Protein AF-0000000066296948 (afdb_homodimer)

Organism: Halobacterium salinarum (strain ATCC 700922 / JCM 11081 / NRC-1) (NCBI:txid64091)

Sequence (464 aa):
MLSVRNLVHRYGDTVAVDGVSLDVADGECVVVTGANGSGKTTLVRHCNGLLEPDDGEVLVNGTPVGEDLVAARASVGMVFQNPRDGFVGATVGADVAFGPENLGRPREEIDARVADALDAVELGGRRDERVADLSGGEQERVAIAAALAMRPDHLVLDEPFTGLDWPARQSVLDRLRALHAAGTSLIVVTHDLRDVWTLADRVVAMRDGEIALRGDPADVRGALPDAGVRPPMLSVRNLVHRYGDTVAVDGVSLDVADGECVVVTGANGSGKTTLVRHCNGLLEPDDGEVLVNGTPVGEDLVAARASVGMVFQNPRDGFVGATVGADVAFGPENLGRPREEIDARVADALDAVELGGRRDERVADLSGGEQERVAIAAALAMRPDHLVLDEPFTGLDWPARQSVLDRLRALHAAGTSLIVVTHDLRDVWTLADRVVAMRDGEIALRGDPADVRGALPDAGVRPP

InterPro domains:
  IPR003439 ABC transporter-like, ATP-binding domain [PF00005] (18-161)
  IPR003439 ABC transporter-like, ATP-binding domain [PS50893] (2-231)
  IPR003593 AAA+ ATPase domain [SM00382] (26-210)
  IPR015856 ABC transporter, CbiO/EcfA subunit [cd03225] (3-210)
  IPR027417 P-loop containing nucleoside triphosphate hydrolase [G3DSA:3.40.50.300] (1-226)
  IPR027417 P-loop containing nucleoside triphosphate hydrolase [SSF52540] (2-222)
  IPR050095 Energy-coupling factor transporter ATP-binding [PTHR43553] (4-220)

Foldseek 3Di:
DKWWAQFWADDVPATQAGGEIDDFDFLAEEEEAADPSLNLVVVVCQQLDVDDTPDTFMDDPRHTCVVPNLVSPLQEFEQEQQLVVQADDQWLQCRLLVSVVVVVDDPVLSVVLLQVLCVLLPNHPRRGHTLVPDDLLVSLSSSSSSRCSSVHSEYEYANSCPPHDDVSNVSNLVSLQSCSVVRRHYYYYDLACVSCLVVHQKYFYGGSNYTPDIDGSVVCQVVQVVRVGHRD/DKWWAQFWADDVPATQAGGEIDDFDFLAEEEEAADPSLNLVVVVCQQLDVDDTPDTFMDDPRHTCVVPNLVSPLQEFEQEQQLVVQADDQWLQCRLLVSVVVVVDDPVLSVVLLQVLCVLLPNHPRRGHTLVPDDLLVSLSSSSSSRCSSVHSEYEYENSCPPHDDVSNVSNLVSLQSCSVVRRHYYYYDLACVSCLVVHQKYFYGGSNYTPDIDGSVVCQVVQVVRVGHRD

pLDDT: mean 96.05, std 2.27, range [86.75, 98.69]

Radius of gyration: 24.09 Å; Cα contacts (8 Å, |Δi|>4): 1030; chains: 2; bounding box: 49×67×52 Å

Structure (mmCIF, N/CA/C/O backbone):
data_AF-0000000066296948-model_v1
#
loop_
_entity.id
_entity.type
_entity.pdbx_description
1 polymer 'Putative ABC transporter ATP-binding protein VNG_2317G'
#
loop_
_atom_site.group_PDB
_atom_site.id
_atom_site.type_symbol
_atom_site.label_atom_id
_atom_site.label_alt_id
_atom_site.label_comp_id
_atom_site.label_asym_id
_atom_site.label_entity_id
_atom_site.label_seq_id
_atom_site.pdbx_PDB_ins_code
_atom_site.Cartn_x
_atom_site.Cartn_y
_atom_site.Cartn_z
_atom_site.occupancy
_atom_site.B_iso_or_equiv
_atom_site.auth_seq_id
_atom_site.auth_comp_id
_atom_site.auth_asym_id
_atom_site.auth_atom_id
_atom_site.pdbx_PDB_model_num
ATOM 1 N N . MET A 1 1 ? -5.16 25.156 17.781 1 94.38 1 MET A N 1
ATOM 2 C CA . MET A 1 1 ? -6.055 24.031 18.016 1 94.38 1 MET A CA 1
ATOM 3 C C . MET A 1 1 ? -6.938 23.781 16.797 1 94.38 1 MET A C 1
ATOM 5 O O . MET A 1 1 ? -7.344 24.719 16.109 1 94.38 1 MET A O 1
ATOM 9 N N . LEU A 1 2 ? -7.082 22.547 16.453 1 97.12 2 LEU A N 1
ATOM 10 C CA . LEU A 1 2 ? -8.016 22.109 15.422 1 97.12 2 LEU A CA 1
ATOM 11 C C . LEU A 1 2 ? -9.25 21.469 16.031 1 97.12 2 LEU A C 1
ATOM 13 O O . LEU A 1 2 ? -9.141 20.594 16.906 1 97.12 2 LEU A O 1
ATOM 17 N N . SER A 1 3 ? -10.445 22.016 15.625 1 98.25 3 SER A N 1
ATOM 18 C CA . SER A 1 3 ? -11.688 21.516 16.203 1 98.25 3 SER A CA 1
ATOM 19 C C . SER A 1 3 ? -12.672 21.094 15.125 1 98.25 3 SER A C 1
ATOM 21 O O . SER A 1 3 ? -13.047 21.906 14.273 1 98.25 3 SER A O 1
ATOM 23 N N . VAL A 1 4 ? -13.008 19.859 15.133 1 98.38 4 VAL A N 1
ATOM 24 C CA . VAL A 1 4 ? -14.094 19.328 14.312 1 98.38 4 VAL A CA 1
ATOM 25 C C . VAL A 1 4 ? -15.359 19.172 15.156 1 98.38 4 VAL A C 1
ATOM 27 O O . VAL A 1 4 ? -15.336 18.516 16.203 1 98.38 4 VAL A O 1
ATOM 30 N N . ARG A 1 5 ? -16.391 19.812 14.68 1 98.44 5 ARG A N 1
ATOM 31 C CA . ARG A 1 5 ? -17.609 19.828 15.484 1 98.44 5 ARG A CA 1
ATOM 32 C C . ARG A 1 5 ? -18.781 19.25 14.703 1 98.44 5 ARG A C 1
ATOM 34 O O . ARG A 1 5 ? -19.281 19.875 13.758 1 98.44 5 ARG A O 1
ATOM 41 N N . ASN A 1 6 ? -19.281 18.062 15.18 1 98.44 6 ASN A N 1
ATOM 42 C CA . ASN A 1 6 ? -20.453 17.375 14.633 1 98.44 6 ASN A CA 1
ATOM 43 C C . ASN A 1 6 ? -20.438 17.375 13.109 1 98.44 6 ASN A C 1
ATOM 45 O O . ASN A 1 6 ? -21.422 17.75 12.477 1 98.44 6 ASN A O 1
ATOM 49 N N . LEU A 1 7 ? -19.391 16.984 12.555 1 98.56 7 LEU A N 1
ATOM 50 C CA . LEU A 1 7 ? -19.156 17.047 11.117 1 98.56 7 LEU A CA 1
ATOM 51 C C . LEU A 1 7 ? -19.922 15.938 10.391 1 98.56 7 LEU A C 1
ATOM 53 O O . LEU A 1 7 ? -19.859 14.773 10.797 1 98.56 7 LEU A O 1
ATOM 57 N N . VAL A 1 8 ? -20.656 16.312 9.398 1 98.69 8 VAL A N 1
ATOM 58 C CA . VAL A 1 8 ? -21.344 15.367 8.531 1 98.69 8 VAL A CA 1
ATOM 59 C C . VAL A 1 8 ? -20.969 15.633 7.07 1 98.69 8 VAL A C 1
ATOM 61 O O . VAL A 1 8 ? -20.922 16.781 6.641 1 98.69 8 VAL A O 1
ATOM 64 N N . HIS A 1 9 ? -20.594 14.664 6.375 1 98.62 9 HIS A N 1
ATOM 65 C CA . HIS A 1 9 ? -20.344 14.758 4.941 1 98.62 9 HIS A CA 1
ATOM 66 C C . HIS A 1 9 ? -20.938 13.57 4.199 1 98.62 9 HIS A C 1
ATOM 68 O O . HIS A 1 9 ? -20.781 12.422 4.617 1 98.62 9 HIS A O 1
ATOM 74 N N . ARG A 1 10 ? -21.594 13.812 3.117 1 97.19 10 ARG A N 1
ATOM 75 C CA . ARG A 1 10 ? -22.234 12.797 2.291 1 97.19 10 ARG A CA 1
ATOM 76 C C . ARG A 1 10 ? -21.703 12.836 0.862 1 97.19 10 ARG A C 1
ATOM 78 O O . ARG A 1 10 ? -21.438 13.906 0.32 1 97.19 10 ARG A O 1
ATOM 85 N N . TYR A 1 11 ? -21.406 11.742 0.236 1 96.06 11 TYR A N 1
ATOM 86 C CA . TYR A 1 11 ? -21.25 11.562 -1.202 1 96.06 11 TYR A CA 1
ATOM 87 C C . TYR A 1 11 ? -22.5 10.938 -1.819 1 96.06 11 TYR A C 1
ATOM 89 O O . TYR A 1 11 ? -22.719 9.734 -1.697 1 96.06 11 TYR A O 1
ATOM 97 N N . GLY A 1 12 ? -23.297 11.734 -2.512 1 94.56 12 GLY A N 1
ATOM 98 C CA . GLY A 1 12 ? -24.594 11.234 -2.914 1 94.56 12 GLY A CA 1
ATOM 99 C C . GLY A 1 12 ? -25.438 10.766 -1.747 1 94.56 12 GLY A C 1
ATOM 100 O O . GLY A 1 12 ? -25.656 11.508 -0.791 1 94.56 12 GLY A O 1
ATOM 101 N N . ASP A 1 13 ? -25.766 9.453 -1.827 1 92.69 13 ASP A N 1
ATOM 102 C CA . ASP A 1 13 ? -26.641 8.906 -0.794 1 92.69 13 ASP A CA 1
ATOM 103 C C . ASP A 1 13 ? -25.828 8.273 0.332 1 92.69 13 ASP A C 1
ATOM 105 O O . ASP A 1 13 ? -26.391 7.855 1.351 1 92.69 13 ASP A O 1
ATOM 109 N N . THR A 1 14 ? -24.547 8.281 0.265 1 94.44 14 THR A N 1
ATOM 110 C CA . THR A 1 14 ? -23.688 7.617 1.243 1 94.44 14 THR A CA 1
ATOM 111 C C . THR A 1 14 ? -23.125 8.625 2.242 1 94.44 14 THR A C 1
ATOM 113 O O . THR A 1 14 ? -22.531 9.633 1.85 1 94.44 14 THR A O 1
ATOM 116 N N . VAL A 1 15 ? -23.297 8.359 3.516 1 97 15 VAL A N 1
ATOM 117 C CA . VAL A 1 15 ? -22.734 9.211 4.562 1 97 15 VAL A CA 1
ATOM 118 C C . VAL A 1 15 ? -21.312 8.766 4.863 1 97 15 VAL A C 1
ATOM 120 O O . VAL A 1 15 ? -21.094 7.699 5.449 1 97 15 VAL A O 1
ATOM 123 N N . ALA A 1 16 ? -20.375 9.547 4.523 1 97.69 16 ALA A N 1
ATOM 124 C CA . ALA A 1 16 ? -18.969 9.203 4.688 1 97.69 16 ALA A CA 1
ATOM 125 C C . ALA A 1 16 ? -18.469 9.594 6.078 1 97.69 16 ALA A C 1
ATOM 127 O O . ALA A 1 16 ? -17.625 8.906 6.656 1 97.69 16 ALA A O 1
ATOM 128 N N . VAL A 1 17 ? -18.922 10.703 6.578 1 98.62 17 VAL A N 1
ATOM 129 C CA . VAL A 1 17 ? -18.672 11.164 7.941 1 98.62 17 VAL A CA 1
ATOM 130 C C . VAL A 1 17 ? -20 11.531 8.617 1 98.62 17 VAL A C 1
ATOM 132 O O . VAL A 1 17 ? -20.781 12.312 8.07 1 98.62 17 VAL A O 1
ATOM 135 N N . ASP A 1 18 ? -20.203 10.953 9.758 1 98.56 18 ASP A N 1
ATOM 136 C CA . ASP A 1 18 ? -21.547 11.031 10.352 1 98.56 18 ASP A CA 1
ATOM 137 C C . ASP A 1 18 ? -21.484 11.57 11.773 1 98.56 18 ASP A C 1
ATOM 139 O O . ASP A 1 18 ? -21.562 10.812 12.742 1 98.56 18 ASP A O 1
ATOM 143 N N . GLY A 1 19 ? -21.438 12.875 11.914 1 98.31 19 GLY A N 1
ATOM 144 C CA . GLY A 1 19 ? -21.516 13.531 13.211 1 98.31 19 GLY A CA 1
ATOM 145 C C . GLY A 1 19 ? -20.25 13.406 14.023 1 98.31 19 GLY A C 1
ATOM 146 O O . GLY A 1 19 ? -20.297 13.117 15.219 1 98.31 19 GLY A O 1
ATOM 147 N N . VAL A 1 20 ? -19.125 13.586 13.43 1 98.56 20 VAL A N 1
ATOM 148 C CA . VAL A 1 20 ? -17.844 13.375 14.086 1 98.56 20 VAL A CA 1
ATOM 149 C C . VAL A 1 20 ? -17.391 14.664 14.766 1 98.56 20 VAL A C 1
ATOM 151 O O . VAL A 1 20 ? -17.469 15.742 14.18 1 98.56 20 VAL A O 1
ATOM 154 N N . SER A 1 21 ? -17 14.594 16.016 1 98.69 21 SER A N 1
ATOM 155 C CA . SER A 1 21 ? -16.359 15.672 16.75 1 98.69 21 SER A CA 1
ATOM 156 C C . SER A 1 21 ? -14.977 15.258 17.234 1 98.69 21 SER A C 1
ATOM 158 O O . SER A 1 21 ? -14.812 14.164 17.797 1 98.69 21 SER A O 1
ATOM 160 N N . LEU A 1 22 ? -14.031 16.047 16.984 1 98.12 22 LEU A N 1
ATOM 161 C CA . LEU A 1 22 ? -12.648 15.734 17.344 1 98.12 22 LEU A CA 1
ATOM 162 C C . LEU A 1 22 ? -11.828 17 17.5 1 98.12 22 LEU A C 1
ATOM 164 O O . LEU A 1 22 ? -11.867 17.891 16.656 1 98.12 22 LEU A O 1
ATOM 168 N N . ASP A 1 23 ? -11.109 17.109 18.578 1 97.75 23 ASP A N 1
ATOM 169 C CA . ASP A 1 23 ? -10.18 18.203 18.797 1 97.75 23 ASP A CA 1
ATOM 170 C C . ASP A 1 23 ? -8.734 17.719 18.766 1 97.75 23 ASP A C 1
ATOM 172 O O . ASP A 1 23 ? -8.43 16.609 19.203 1 97.75 23 ASP A O 1
ATOM 176 N N . VAL A 1 24 ? -7.926 18.516 18.219 1 97.69 24 VAL A N 1
ATOM 177 C CA . VAL A 1 24 ? -6.488 18.266 18.219 1 97.69 24 VAL A CA 1
ATOM 178 C C . VAL A 1 24 ?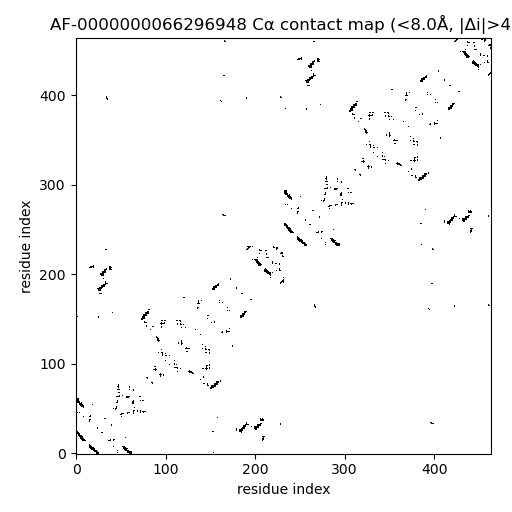 -5.762 19.453 18.844 1 97.69 24 VAL A C 1
ATOM 180 O O . VAL A 1 24 ? -5.816 20.562 18.297 1 97.69 24 VAL A O 1
ATOM 183 N N . ALA A 1 25 ? -5.074 19.234 19.922 1 97.06 25 ALA A N 1
ATOM 184 C CA . ALA A 1 25 ? -4.355 20.297 20.609 1 97.06 25 ALA A CA 1
ATOM 185 C C . ALA A 1 25 ? -3.053 20.641 19.891 1 97.06 25 ALA A C 1
ATOM 187 O O . ALA A 1 25 ? -2.535 19.828 19.109 1 97.06 25 ALA A O 1
ATOM 188 N N . ASP A 1 26 ? -2.584 21.875 20.156 1 96.25 26 ASP A N 1
ATOM 189 C CA . ASP A 1 26 ? -1.273 22.234 19.641 1 96.25 26 ASP A CA 1
ATOM 190 C C . ASP A 1 26 ? -0.191 21.297 20.156 1 96.25 26 ASP A C 1
ATOM 192 O O . ASP A 1 26 ? -0.15 20.969 21.344 1 96.25 26 ASP A O 1
ATOM 196 N N . GLY A 1 27 ? 0.563 20.781 19.188 1 96.75 27 GLY A N 1
ATOM 197 C CA . GLY A 1 27 ? 1.68 19.922 19.562 1 96.75 27 GLY A CA 1
ATOM 198 C C . GLY A 1 27 ? 1.282 18.469 19.75 1 96.75 27 GLY A C 1
ATOM 199 O O . GLY A 1 27 ? 2.137 17.609 19.969 1 96.75 27 GLY A O 1
ATOM 200 N N . GLU A 1 28 ? 0.047 18.188 19.656 1 97.94 28 GLU A N 1
ATOM 201 C CA . GLU A 1 28 ? -0.437 16.812 19.844 1 97.94 28 GLU A CA 1
ATOM 202 C C . GLU A 1 28 ? -0.276 15.992 18.562 1 97.94 28 GLU A C 1
ATOM 204 O O . GLU A 1 28 ? -0.443 16.516 17.453 1 97.94 28 GLU A O 1
ATOM 209 N N . CYS A 1 29 ? 0.045 14.75 18.734 1 98.38 29 CYS A N 1
ATOM 210 C CA . CYS A 1 29 ? 0.023 13.789 17.625 1 98.38 29 CYS A CA 1
ATOM 211 C C . CYS A 1 29 ? -1.178 12.859 17.734 1 98.38 29 CYS A C 1
ATOM 213 O O . CYS A 1 29 ? -1.219 11.992 18.609 1 98.38 29 CYS A O 1
ATOM 215 N N . VAL A 1 30 ? -2.096 13.039 16.875 1 98.62 30 VAL A N 1
ATOM 216 C CA . VAL A 1 30 ? -3.285 12.195 16.828 1 98.62 30 VAL A CA 1
ATOM 217 C C . VAL A 1 30 ? -3.203 11.258 15.617 1 98.62 30 VAL A C 1
ATOM 219 O O . VAL A 1 30 ? -2.992 11.703 14.484 1 98.62 30 VAL A O 1
ATOM 222 N N . VAL A 1 31 ? -3.346 9.984 15.859 1 98.5 31 VAL A N 1
ATOM 223 C CA . VAL A 1 31 ? -3.422 9 14.781 1 98.5 31 VAL A CA 1
ATOM 224 C C . VAL A 1 31 ? -4.879 8.633 14.516 1 98.5 31 VAL A C 1
ATOM 226 O O . VAL A 1 31 ? -5.598 8.219 15.43 1 98.5 31 VAL A O 1
ATOM 229 N N . VAL A 1 32 ? -5.293 8.883 13.336 1 98.38 32 VAL A N 1
ATOM 230 C CA . VAL A 1 32 ? -6.629 8.5 12.891 1 98.38 32 VAL A CA 1
ATOM 231 C C . VAL A 1 32 ? -6.555 7.199 12.086 1 98.38 32 VAL A C 1
ATOM 233 O O . VAL A 1 32 ? -5.938 7.16 11.023 1 98.38 32 VAL A O 1
ATOM 236 N N . THR A 1 33 ? -7.191 6.152 12.617 1 98 33 THR A N 1
ATOM 237 C CA . THR A 1 33 ? -7.086 4.828 12.016 1 98 33 THR A CA 1
ATOM 238 C C . THR A 1 33 ? -8.469 4.258 11.711 1 98 33 THR A C 1
ATOM 240 O O . THR A 1 33 ? -9.484 4.871 12.047 1 98 33 THR A O 1
ATOM 243 N N . GLY A 1 34 ? -8.508 3.154 10.961 1 96.88 34 GLY A N 1
ATOM 244 C CA . GLY A 1 34 ? -9.727 2.502 10.508 1 96.88 34 GLY A CA 1
ATOM 245 C C . GLY A 1 34 ? -9.57 1.818 9.164 1 96.88 34 GLY A C 1
ATOM 246 O O . GLY A 1 34 ? -8.594 2.045 8.453 1 96.88 34 GLY A O 1
ATOM 247 N N . ALA A 1 35 ? -10.523 1.064 8.875 1 94.69 35 ALA A N 1
ATOM 248 C CA . ALA A 1 35 ? -10.523 0.345 7.602 1 94.69 35 ALA A CA 1
ATOM 249 C C . ALA A 1 35 ? -10.688 1.306 6.426 1 94.69 35 ALA A C 1
ATOM 251 O O . ALA A 1 35 ? -11.031 2.473 6.613 1 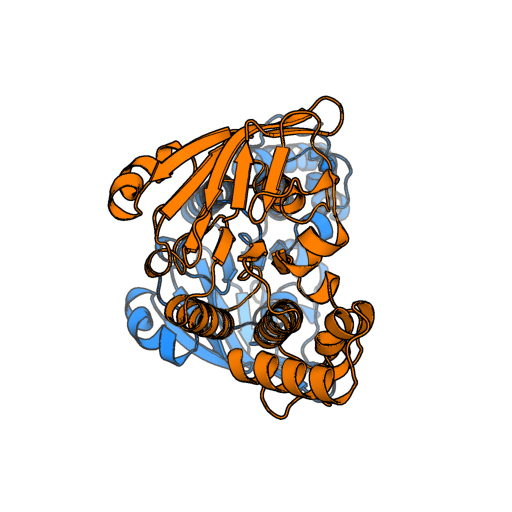94.69 35 ALA A O 1
ATOM 252 N N . ASN A 1 36 ? -10.367 0.788 5.246 1 92.25 36 ASN A N 1
ATOM 253 C CA . ASN A 1 36 ? -10.641 1.583 4.051 1 92.25 36 ASN A CA 1
ATOM 254 C C . ASN A 1 36 ? -12.125 1.916 3.93 1 92.25 36 ASN A C 1
ATOM 256 O O . ASN A 1 36 ? -12.984 1.066 4.188 1 92.25 36 ASN A O 1
ATOM 260 N N . GLY A 1 37 ? -12.43 3.117 3.639 1 91.81 37 GLY A N 1
ATOM 261 C CA . GLY A 1 37 ? -13.812 3.539 3.486 1 91.81 37 GLY A CA 1
ATOM 262 C C . GLY A 1 37 ? -14.445 3.979 4.793 1 91.81 37 GLY A C 1
ATOM 263 O O . GLY A 1 37 ? -15.641 4.301 4.832 1 91.81 37 GLY A O 1
ATOM 264 N N . SER A 1 38 ? -13.664 4.055 5.844 1 95.56 38 SER A N 1
ATOM 265 C CA . SER A 1 38 ? -14.234 4.371 7.152 1 95.56 38 SER A CA 1
ATOM 266 C C . SER A 1 38 ? -14.477 5.867 7.297 1 95.56 38 SER A C 1
ATOM 268 O O . SER A 1 38 ? -15.094 6.309 8.273 1 95.56 38 SER A O 1
ATOM 270 N N . GLY A 1 39 ? -13.938 6.691 6.375 1 96.75 39 GLY A N 1
ATOM 271 C CA . GLY A 1 39 ? -14.203 8.125 6.387 1 96.75 39 GLY A CA 1
ATOM 272 C C . GLY A 1 39 ? -12.992 8.945 6.781 1 96.75 39 GLY A C 1
ATOM 273 O O . GLY A 1 39 ? -13.062 10.172 6.859 1 96.75 39 GLY A O 1
ATOM 274 N N . LYS A 1 40 ? -11.883 8.352 7.016 1 97.56 40 LYS A N 1
ATOM 275 C CA . LYS A 1 40 ? -10.688 9.016 7.52 1 97.56 40 LYS A CA 1
ATOM 276 C C . LYS A 1 40 ? -10.25 10.141 6.578 1 97.56 40 LYS A C 1
ATOM 278 O O . LYS A 1 40 ? -10.094 11.289 7.004 1 97.56 40 LYS A O 1
ATOM 283 N N . THR A 1 41 ? -10.086 9.758 5.266 1 96.44 41 THR A N 1
ATOM 284 C CA . THR A 1 41 ? -9.641 10.719 4.258 1 96.44 41 THR A CA 1
ATOM 285 C C . THR A 1 41 ? -10.664 11.844 4.094 1 96.44 41 THR A C 1
ATOM 287 O O . THR A 1 41 ? -10.289 13.016 4 1 96.44 41 THR A O 1
ATOM 290 N N . THR A 1 42 ? -11.93 11.5 4.074 1 97.38 42 THR A N 1
ATOM 291 C CA . THR A 1 42 ? -12.992 12.5 3.998 1 97.38 42 THR A CA 1
ATOM 292 C C . THR A 1 42 ? -12.922 13.461 5.18 1 97.38 42 THR A C 1
ATOM 294 O O . THR A 1 42 ? -13.039 14.672 5.012 1 97.38 42 THR A O 1
ATOM 297 N N . LEU A 1 43 ? -12.672 12.93 6.371 1 98.06 43 LEU A N 1
ATOM 298 C CA . LEU A 1 43 ? -12.594 13.734 7.586 1 98.06 43 LEU A CA 1
ATOM 299 C C . LEU A 1 43 ? -11.469 14.766 7.488 1 98.06 43 LEU A C 1
ATOM 301 O O . LEU A 1 43 ? -11.695 15.961 7.676 1 98.06 43 LEU A O 1
ATOM 305 N N . VAL A 1 44 ? -10.281 14.359 7.07 1 97.38 44 VAL A N 1
ATOM 306 C CA . VAL A 1 44 ? -9.125 15.242 7.172 1 97.38 44 VAL A CA 1
ATOM 307 C C . VAL A 1 44 ? -9.156 16.266 6.035 1 97.38 44 VAL A C 1
ATOM 309 O O . VAL A 1 44 ? -8.555 17.344 6.145 1 97.38 44 VAL A O 1
ATOM 312 N N . ARG A 1 45 ? -9.867 15.984 4.969 1 96.94 45 ARG A N 1
ATOM 313 C CA . ARG A 1 45 ? -9.984 16.922 3.854 1 96.94 45 ARG A CA 1
ATOM 314 C C . ARG A 1 45 ? -10.82 18.125 4.238 1 96.94 45 ARG A C 1
ATOM 316 O O . ARG A 1 45 ? -10.805 19.156 3.545 1 96.94 45 ARG A O 1
ATOM 323 N N . HIS A 1 46 ? -11.531 18.062 5.309 1 98 46 HIS A N 1
ATOM 324 C CA . HIS A 1 46 ? -12.297 19.203 5.801 1 98 46 HIS A CA 1
ATOM 325 C C . HIS A 1 46 ? -11.406 20.156 6.598 1 98 46 HIS A C 1
ATOM 327 O O . HIS A 1 46 ? -11.773 21.312 6.816 1 98 46 HIS A O 1
ATOM 333 N N . CYS A 1 47 ? -10.258 19.656 7.027 1 97.06 47 CYS A N 1
ATOM 334 C CA . CYS A 1 47 ? -9.43 20.422 7.957 1 97.06 47 CYS A CA 1
ATOM 335 C C . CYS A 1 47 ? -8.797 21.625 7.27 1 97.06 47 CYS A C 1
ATOM 337 O O . CYS A 1 47 ? -8.5 22.625 7.914 1 97.06 47 CYS A O 1
ATOM 339 N N . ASN A 1 48 ? -8.586 21.5 5.953 1 95 48 ASN A N 1
ATOM 340 C CA . ASN A 1 48 ? -8.047 22.672 5.25 1 95 48 ASN A CA 1
ATOM 341 C C . ASN A 1 48 ? -8.977 23.125 4.133 1 95 48 ASN A C 1
ATOM 343 O O . ASN A 1 48 ? -8.547 23.812 3.207 1 95 48 ASN A O 1
ATOM 347 N N . GLY A 1 49 ? -10.172 22.562 4.125 1 96.06 49 GLY A N 1
ATOM 348 C CA . GLY A 1 49 ? -11.234 23.078 3.271 1 96.06 49 GLY A CA 1
ATOM 349 C C . GLY A 1 49 ? -11.258 22.438 1.896 1 96.06 49 GLY A C 1
ATOM 350 O O . GLY A 1 49 ? -11.844 22.984 0.961 1 96.06 49 GLY A O 1
ATOM 351 N N . LEU A 1 50 ? -10.594 21.391 1.667 1 94.88 50 LEU A N 1
ATOM 352 C CA . LEU A 1 50 ? -10.695 20.656 0.413 1 94.88 50 LEU A CA 1
ATOM 353 C C . LEU A 1 50 ? -12.117 20.125 0.205 1 94.88 50 LEU A C 1
ATOM 355 O O . LEU A 1 50 ? -12.539 19.906 -0.932 1 94.88 50 LEU A O 1
ATOM 359 N N . LEU A 1 51 ? -12.812 19.891 1.289 1 96.88 51 LEU A N 1
ATOM 360 C CA . LEU A 1 51 ? -14.227 19.531 1.27 1 96.88 51 LEU A CA 1
ATOM 361 C C . LEU A 1 51 ? -15.039 20.469 2.158 1 96.88 51 LEU A C 1
ATOM 363 O O . LEU A 1 51 ? -14.539 20.969 3.17 1 96.88 51 LEU A O 1
ATOM 367 N N . GLU A 1 52 ? -16.234 20.719 1.778 1 96.81 52 GLU A N 1
ATOM 368 C CA . GLU A 1 52 ? -17.188 21.469 2.582 1 96.81 52 GLU A CA 1
ATOM 369 C C . GLU A 1 52 ? -18.172 20.531 3.283 1 96.81 52 GLU A C 1
ATOM 371 O O . GLU A 1 52 ? -18.75 19.641 2.656 1 96.81 52 GLU A O 1
ATOM 376 N N . PRO A 1 53 ? -18.391 20.719 4.508 1 97.62 53 PRO A N 1
ATOM 377 C CA . PRO A 1 53 ? -19.297 19.828 5.238 1 97.62 53 PRO A CA 1
ATOM 378 C C . PRO A 1 53 ? -20.75 20.062 4.867 1 97.62 53 PRO A C 1
ATOM 380 O O . PRO A 1 53 ? -21.141 21.172 4.52 1 97.62 53 PRO A O 1
ATOM 383 N N . ASP A 1 54 ? -21.5 18.984 4.895 1 97.94 54 ASP A N 1
ATOM 384 C CA . ASP A 1 54 ? -22.953 19.094 4.773 1 97.94 54 ASP A CA 1
ATOM 385 C C . ASP A 1 54 ? -23.578 19.625 6.062 1 97.94 54 ASP A C 1
ATOM 387 O O . ASP A 1 54 ? -24.578 20.344 6.027 1 97.94 54 ASP A O 1
ATOM 391 N N . ASP A 1 55 ? -23.016 19.266 7.168 1 98 55 ASP A N 1
ATOM 392 C CA . ASP A 1 55 ? -23.391 19.75 8.492 1 98 55 ASP A CA 1
ATOM 393 C C . ASP A 1 55 ? -22.172 19.797 9.422 1 98 55 ASP A C 1
ATOM 395 O O . ASP A 1 55 ? -21.156 19.156 9.156 1 98 55 ASP A O 1
ATOM 399 N N . GLY A 1 56 ? -22.297 20.625 10.461 1 98.06 56 GLY A N 1
ATOM 400 C CA . GLY A 1 56 ? -21.172 20.812 11.367 1 98.06 56 GLY A CA 1
ATOM 401 C C . GLY A 1 56 ? -20.125 21.781 10.828 1 98.06 56 GLY A C 1
ATOM 402 O O . GLY A 1 56 ? -20.391 22.531 9.883 1 98.06 56 GLY A O 1
ATOM 403 N N . GLU A 1 57 ? -18.953 21.828 11.539 1 97.81 57 GLU A N 1
ATOM 404 C CA . GLU A 1 57 ? -17.922 22.766 11.094 1 97.81 57 GLU A CA 1
ATOM 405 C C . GLU A 1 57 ? -16.547 22.344 11.602 1 97.81 57 GLU A C 1
ATOM 407 O O . GLU A 1 57 ? -16.438 21.516 12.508 1 97.81 57 GLU A O 1
ATOM 412 N N . VAL A 1 58 ? -15.609 22.828 10.977 1 98.25 58 VAL A N 1
ATOM 413 C CA . VAL A 1 58 ? -14.211 22.672 11.391 1 98.25 58 VAL A CA 1
ATOM 414 C C . VAL A 1 58 ? -13.609 24.047 11.68 1 98.25 58 VAL A C 1
ATOM 416 O O . VAL A 1 58 ? -13.766 24.984 10.891 1 98.25 58 VAL A O 1
ATOM 419 N N . LEU A 1 59 ? -13 24.156 12.836 1 98.19 59 LEU A N 1
ATOM 420 C CA . LEU A 1 59 ? -12.32 25.391 13.219 1 98.19 59 LEU A CA 1
ATOM 421 C C . LEU A 1 59 ? -10.812 25.188 13.328 1 98.19 59 LEU A C 1
ATOM 423 O O . LEU A 1 59 ? -10.367 24.172 13.883 1 98.19 59 LEU A O 1
ATOM 427 N N . VAL A 1 60 ? -10.086 26.062 12.781 1 97.44 60 VAL A N 1
ATOM 428 C CA . VAL A 1 60 ? -8.641 26.109 12.961 1 97.44 60 VAL A CA 1
ATOM 429 C C . VAL A 1 60 ? -8.25 27.359 13.734 1 97.44 60 VAL A C 1
ATOM 431 O O . VAL A 1 60 ? -8.484 28.484 13.266 1 97.44 60 VAL A O 1
ATOM 434 N N . ASN A 1 61 ? -7.715 27.109 14.891 1 95.94 61 ASN A N 1
ATOM 435 C CA . ASN A 1 61 ? -7.371 28.219 15.773 1 95.94 61 ASN A CA 1
ATOM 436 C C . ASN A 1 61 ? -8.57 29.125 16.031 1 95.94 61 ASN A C 1
ATOM 438 O O . ASN A 1 61 ? -8.461 30.359 15.953 1 95.94 61 ASN A O 1
ATOM 442 N N . GLY A 1 62 ? -9.68 28.562 16.125 1 95.62 62 GLY A N 1
ATOM 443 C CA . GLY A 1 62 ? -10.875 29.281 16.5 1 95.62 62 GLY A CA 1
ATOM 444 C C . GLY A 1 62 ? -11.633 29.844 15.32 1 95.62 62 GLY A C 1
ATOM 445 O O . GLY A 1 62 ? -12.75 30.359 15.469 1 95.62 62 GLY A O 1
ATOM 446 N N . THR A 1 63 ? -11.109 29.828 14.117 1 96.62 63 THR A N 1
ATOM 447 C CA . THR A 1 63 ? -11.75 30.375 12.922 1 96.62 63 THR A CA 1
ATOM 448 C C . THR A 1 63 ? -12.344 29.25 12.07 1 96.62 63 THR A C 1
ATOM 450 O O . THR A 1 63 ? -11.641 28.297 11.719 1 96.62 63 THR A O 1
ATOM 453 N N . PRO A 1 64 ? -13.594 29.375 11.727 1 97.38 64 PRO A N 1
ATOM 454 C CA . PRO A 1 64 ? -14.172 28.359 10.844 1 97.38 64 PRO A CA 1
ATOM 455 C C . PRO A 1 64 ? -13.477 28.281 9.484 1 97.38 64 PRO A C 1
ATOM 457 O O . PRO A 1 64 ? -13.195 29.328 8.875 1 97.38 64 PRO A O 1
ATOM 460 N N . VAL A 1 65 ? -13.219 27.094 9.023 1 96.75 65 VAL A N 1
ATOM 461 C CA . VAL A 1 65 ? -12.492 26.859 7.781 1 96.75 65 VAL A CA 1
ATOM 462 C C . VAL A 1 65 ? -13.211 27.531 6.617 1 96.75 65 VAL A C 1
ATOM 464 O O . VAL A 1 65 ? -12.578 28.172 5.777 1 96.75 65 VAL A O 1
ATOM 467 N N . GLY A 1 66 ? -14.523 27.453 6.594 1 94.69 66 GLY A N 1
ATOM 468 C CA . GLY A 1 66 ? -15.312 28 5.504 1 94.69 66 GLY A CA 1
ATOM 469 C C . GLY A 1 66 ? -15.25 29.516 5.43 1 94.69 66 GLY A C 1
ATOM 470 O O . GLY A 1 66 ? -15.539 30.109 4.387 1 94.69 66 GLY A O 1
ATOM 471 N N . GLU A 1 67 ? -14.875 30.188 6.457 1 95.38 67 GLU A N 1
ATOM 472 C CA . GLU A 1 67 ? -14.859 31.641 6.512 1 95.38 67 GLU A CA 1
ATOM 473 C C . GLU A 1 67 ? -13.562 32.219 5.949 1 95.38 67 GLU A C 1
ATOM 475 O O . GLU A 1 67 ? -13.508 33.375 5.523 1 95.38 67 GLU A O 1
ATOM 480 N N . ASP A 1 68 ? -12.484 31.469 6.023 1 94.75 68 ASP A N 1
ATOM 481 C CA . ASP A 1 68 ? -11.18 31.906 5.543 1 94.75 68 ASP A CA 1
ATOM 482 C C . ASP A 1 68 ? -10.352 30.719 5.051 1 94.75 68 ASP A C 1
ATOM 484 O O . ASP A 1 68 ? -9.461 30.234 5.754 1 94.75 68 ASP A O 1
ATOM 488 N N . LEU A 1 69 ? -10.531 30.375 3.842 1 94.56 69 LEU A N 1
ATOM 489 C CA . LEU A 1 69 ? -9.898 29.203 3.25 1 94.56 69 LEU A CA 1
ATOM 490 C C . LEU A 1 69 ? -8.383 29.391 3.16 1 94.56 69 LEU A C 1
ATOM 492 O O . LEU A 1 69 ? -7.625 28.453 3.361 1 94.56 69 LEU A O 1
ATOM 496 N N . VAL A 1 70 ? -7.984 30.594 2.863 1 93 70 VAL A N 1
ATOM 497 C CA . VAL A 1 70 ? -6.562 30.891 2.721 1 93 70 VAL A CA 1
ATOM 498 C C . VAL A 1 70 ? -5.852 30.672 4.055 1 93 70 VAL A C 1
ATOM 500 O O . VAL A 1 70 ? -4.812 30 4.109 1 93 70 VAL A O 1
ATOM 503 N N . ALA A 1 71 ? -6.477 31.172 5.086 1 93.88 71 ALA A N 1
ATOM 504 C CA . ALA A 1 71 ? -5.895 31 6.414 1 93.88 71 ALA A CA 1
ATOM 505 C C . ALA A 1 71 ? -5.875 29.516 6.812 1 93.88 71 ALA A C 1
ATOM 507 O O . ALA A 1 71 ? -4.902 29.047 7.402 1 93.88 71 ALA A O 1
ATOM 508 N N . ALA A 1 72 ? -6.969 28.812 6.527 1 95.81 72 ALA A N 1
ATOM 509 C CA . ALA A 1 72 ? -7.055 27.391 6.859 1 95.81 72 ALA A CA 1
ATOM 510 C C . ALA A 1 72 ? -5.965 26.594 6.148 1 95.81 72 ALA A C 1
ATOM 512 O O . ALA A 1 72 ? -5.273 25.781 6.773 1 95.81 72 ALA A O 1
ATOM 513 N N . ARG A 1 73 ? -5.77 26.906 4.91 1 94.5 73 ARG A N 1
ATOM 514 C CA . ARG A 1 73 ? -4.812 26.172 4.086 1 94.5 73 ARG A CA 1
ATOM 515 C C . ARG A 1 73 ? -3.381 26.516 4.477 1 94.5 73 ARG A C 1
ATOM 517 O O . ARG A 1 73 ? -2.479 25.688 4.344 1 94.5 73 ARG A O 1
ATOM 524 N N . ALA A 1 74 ? -3.186 27.688 4.961 1 94.25 74 ALA A N 1
ATOM 525 C CA . ALA A 1 74 ? -1.87 28.078 5.465 1 94.25 74 ALA A CA 1
ATOM 526 C C . ALA A 1 74 ? -1.585 27.438 6.816 1 94.25 74 ALA A C 1
ATOM 528 O O . ALA A 1 74 ? -0.446 27.062 7.105 1 94.25 74 ALA A O 1
ATOM 529 N N . SER A 1 75 ? -2.611 27.266 7.59 1 95.94 75 SER A N 1
ATOM 530 C CA . SER A 1 75 ? -2.455 26.797 8.961 1 95.94 75 SER A CA 1
ATOM 531 C C . SER A 1 75 ? -2.445 25.266 9.039 1 95.94 75 SER A C 1
ATOM 533 O O . SER A 1 75 ? -1.93 24.703 9.992 1 95.94 75 SER A O 1
ATOM 535 N N . VAL A 1 76 ? -3.08 24.641 8.055 1 97.62 76 VAL A N 1
ATOM 536 C CA . VAL A 1 76 ? -3.145 23.188 8.031 1 97.62 76 VAL A CA 1
ATOM 537 C C . VAL A 1 76 ? -2.463 22.656 6.773 1 97.62 76 VAL A C 1
ATOM 539 O O . VAL A 1 76 ? -3.041 22.688 5.684 1 97.62 76 VAL A O 1
ATOM 542 N N . GLY A 1 77 ? -1.23 22.141 7 1 96.88 77 GLY A N 1
ATOM 543 C CA . GLY A 1 77 ? -0.537 21.484 5.895 1 96.88 77 GLY A CA 1
ATOM 544 C C . GLY A 1 77 ? -1.005 20.062 5.648 1 96.88 77 GLY A C 1
ATOM 545 O O . GLY A 1 77 ? -1.278 19.328 6.594 1 96.88 77 GLY A O 1
ATOM 546 N N . MET A 1 78 ? -1.06 19.672 4.355 1 95.56 78 MET A N 1
ATOM 547 C CA . MET A 1 78 ? -1.556 18.344 4.004 1 95.56 78 MET A CA 1
ATOM 548 C C . MET A 1 78 ? -0.552 17.609 3.131 1 95.56 78 MET A C 1
ATOM 550 O O . MET A 1 78 ? 0.007 18.188 2.193 1 95.56 78 MET A O 1
ATOM 554 N N . VAL A 1 79 ? -0.314 16.359 3.59 1 95.5 79 VAL A N 1
ATOM 555 C CA . VAL A 1 79 ? 0.434 15.406 2.771 1 95.5 79 VAL A CA 1
ATOM 556 C C . VAL A 1 79 ? -0.485 14.273 2.326 1 95.5 79 VAL A C 1
ATOM 558 O O . VAL A 1 79 ? -1.08 13.586 3.1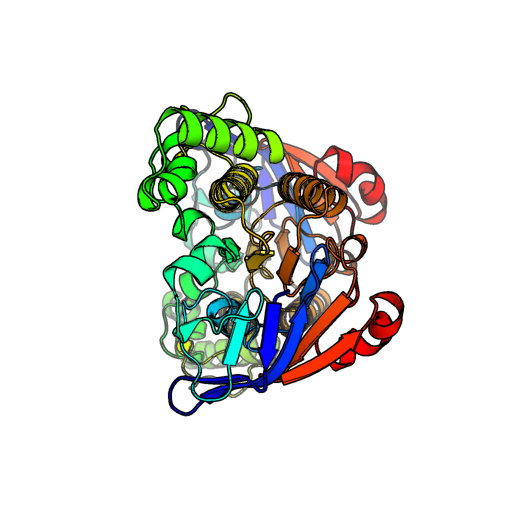6 1 95.5 79 VAL A O 1
ATOM 561 N N . PHE A 1 80 ? -0.512 14.062 1.01 1 91.88 80 PHE A N 1
ATOM 562 C CA . PHE A 1 80 ? -1.469 13.117 0.443 1 91.88 80 PHE A CA 1
ATOM 563 C C . PHE A 1 80 ? -0.878 11.711 0.392 1 91.88 80 PHE A C 1
ATOM 565 O O . PHE A 1 80 ? 0.328 11.531 0.576 1 91.88 80 PHE A O 1
ATOM 572 N N . GLN A 1 81 ? -1.755 10.797 0.181 1 88.69 81 GLN A N 1
ATOM 573 C CA . GLN A 1 81 ? -1.389 9.383 0.163 1 88.69 81 GLN A CA 1
ATOM 574 C C . GLN A 1 81 ? -0.316 9.109 -0.886 1 88.69 81 GLN A C 1
ATOM 576 O O . GLN A 1 81 ? 0.671 8.43 -0.606 1 88.69 81 GLN A O 1
ATOM 581 N N . ASN A 1 82 ? -0.564 9.586 -2.059 1 90.44 82 ASN A N 1
ATOM 582 C CA . ASN A 1 82 ? 0.454 9.555 -3.104 1 90.44 82 ASN A CA 1
ATOM 583 C C . ASN A 1 82 ? 1.146 10.906 -3.252 1 90.44 82 ASN A C 1
ATOM 585 O O . ASN A 1 82 ? 0.56 11.852 -3.781 1 90.44 82 ASN A O 1
ATOM 589 N N . PRO A 1 83 ? 2.381 10.898 -2.83 1 89.62 83 PRO A N 1
ATOM 590 C CA . PRO A 1 83 ? 3.059 12.195 -2.859 1 89.62 83 PRO A CA 1
ATOM 591 C C . PRO A 1 83 ? 3.098 12.812 -4.254 1 89.62 83 PRO A C 1
ATOM 593 O O . PRO A 1 83 ? 3.051 14.039 -4.398 1 89.62 83 PRO A O 1
ATOM 596 N N . ARG A 1 84 ? 3.141 12.008 -5.285 1 88.38 84 ARG A N 1
ATOM 597 C CA . ARG A 1 84 ? 3.234 12.5 -6.656 1 88.38 84 ARG A CA 1
ATOM 598 C C . ARG A 1 84 ? 2.008 13.328 -7.027 1 88.38 84 ARG A C 1
ATOM 600 O O . ARG A 1 84 ? 2.078 14.195 -7.898 1 88.38 84 ARG A O 1
ATOM 607 N N . ASP A 1 85 ? 0.976 13.086 -6.367 1 86.94 85 ASP A N 1
ATOM 608 C CA . ASP A 1 85 ? -0.275 13.781 -6.637 1 86.94 85 ASP A CA 1
ATOM 609 C C . ASP A 1 85 ? -0.205 15.234 -6.16 1 86.94 85 ASP A C 1
ATOM 611 O O . ASP A 1 85 ? -1.031 16.062 -6.551 1 86.94 85 ASP A O 1
ATOM 615 N N . GLY A 1 86 ? 0.797 15.555 -5.371 1 88.25 86 GLY A N 1
ATOM 616 C CA . GLY A 1 86 ? 0.877 16.891 -4.801 1 88.25 86 GLY A CA 1
ATOM 617 C C . GLY A 1 86 ? 2.021 17.719 -5.367 1 88.25 86 GLY A C 1
ATOM 618 O O . GLY A 1 86 ? 2.135 18.906 -5.082 1 88.25 86 GLY A O 1
ATOM 619 N N . PHE A 1 87 ? 2.793 17.078 -6.184 1 93.38 87 PHE A N 1
ATOM 620 C CA . PHE A 1 87 ? 3.967 17.797 -6.676 1 93.38 87 PHE A CA 1
ATOM 621 C C . PHE A 1 87 ? 3.584 18.766 -7.785 1 93.38 87 PHE A C 1
ATOM 623 O O . PHE A 1 87 ? 2.809 18.422 -8.68 1 93.38 87 PHE A O 1
ATOM 630 N N . VAL A 1 88 ? 4.086 19.906 -7.746 1 93.25 88 VAL A N 1
ATOM 631 C CA . VAL A 1 88 ? 3.801 20.938 -8.734 1 93.25 88 VAL A CA 1
ATOM 632 C C . VAL A 1 88 ? 5.105 21.422 -9.359 1 93.25 88 VAL A C 1
ATOM 634 O O . VAL A 1 88 ? 5.105 21.938 -10.484 1 93.25 88 VAL A O 1
ATOM 637 N N . GLY A 1 89 ? 6.164 21.281 -8.672 1 94.62 89 GLY A N 1
ATOM 638 C CA . GLY A 1 89 ? 7.465 21.703 -9.18 1 94.62 89 GLY A CA 1
ATOM 639 C C . GLY A 1 89 ? 8.266 20.562 -9.773 1 94.62 89 GLY A C 1
ATOM 640 O O . GLY A 1 89 ? 8.133 19.406 -9.344 1 94.62 89 GLY A O 1
ATOM 641 N N . ALA A 1 90 ? 9.156 20.938 -10.648 1 95.31 90 ALA A N 1
ATOM 642 C CA . ALA A 1 90 ? 10.023 19.938 -11.266 1 95.31 90 ALA A CA 1
ATOM 643 C C . ALA A 1 90 ? 11.195 19.594 -10.352 1 95.31 90 ALA A C 1
ATOM 645 O O . ALA A 1 90 ? 11.68 18.453 -10.359 1 95.31 90 ALA A O 1
ATOM 646 N N . THR A 1 91 ? 11.555 20.594 -9.617 1 98.12 91 THR A N 1
ATOM 647 C CA . THR A 1 91 ? 12.672 20.375 -8.703 1 98.12 91 THR A CA 1
ATOM 648 C C . THR A 1 91 ? 12.195 20.422 -7.25 1 98.12 91 THR A C 1
ATOM 650 O O . THR A 1 91 ? 11.125 20.969 -6.957 1 98.12 91 THR A O 1
ATOM 653 N N . VAL A 1 92 ? 13.008 19.859 -6.398 1 98.19 92 VAL A N 1
ATOM 654 C CA . VAL A 1 92 ? 12.711 19.797 -4.973 1 98.19 92 VAL A CA 1
ATOM 655 C C . VAL A 1 92 ? 12.484 21.219 -4.438 1 98.19 92 VAL A C 1
ATOM 657 O O . VAL A 1 92 ? 11.453 21.484 -3.809 1 98.19 92 VAL A O 1
ATOM 660 N N . GLY A 1 93 ? 13.375 22.109 -4.754 1 98 93 GLY A N 1
ATOM 661 C CA . GLY A 1 93 ? 13.273 23.469 -4.266 1 98 93 GLY A CA 1
ATOM 662 C C . GLY A 1 93 ? 12.047 24.203 -4.781 1 98 93 GLY A C 1
ATOM 663 O O . GLY A 1 93 ? 11.367 24.891 -4.023 1 98 93 GLY A O 1
ATOM 664 N N . ALA A 1 94 ? 11.797 24.062 -6.078 1 97.69 94 ALA A N 1
ATOM 665 C CA . ALA A 1 94 ? 10.641 24.719 -6.684 1 97.69 94 ALA A CA 1
ATOM 666 C C . ALA A 1 94 ? 9.336 24.203 -6.074 1 97.69 94 ALA A C 1
ATOM 668 O O . ALA A 1 94 ? 8.406 24.984 -5.863 1 97.69 94 ALA A O 1
ATOM 669 N N . ASP A 1 95 ? 9.305 22.969 -5.797 1 97.88 95 ASP A N 1
ATOM 670 C CA . ASP A 1 95 ? 8.094 22.391 -5.223 1 97.88 95 ASP A CA 1
ATOM 671 C C . ASP A 1 95 ? 7.848 22.922 -3.811 1 97.88 95 ASP A C 1
ATOM 673 O O . ASP A 1 95 ? 6.738 23.344 -3.484 1 97.88 95 ASP A O 1
ATOM 677 N N . VAL A 1 96 ? 8.898 22.953 -3.037 1 97.94 96 VAL A N 1
ATOM 678 C CA . VAL A 1 96 ? 8.797 23.359 -1.638 1 97.94 96 VAL A CA 1
ATOM 679 C C . VAL A 1 96 ? 8.5 24.844 -1.545 1 97.94 96 VAL A C 1
ATOM 681 O O . VAL A 1 96 ? 7.844 25.297 -0.605 1 97.94 96 VAL A O 1
ATOM 684 N N . ALA A 1 97 ? 8.875 25.594 -2.568 1 97.81 97 ALA A N 1
ATOM 685 C CA . ALA A 1 97 ? 8.711 27.031 -2.549 1 97.81 97 ALA A CA 1
ATOM 686 C C . ALA A 1 97 ? 7.309 27.438 -2.998 1 97.81 97 ALA A C 1
ATOM 688 O O . ALA A 1 97 ? 6.883 28.578 -2.791 1 97.81 97 ALA A O 1
ATOM 689 N N . PHE A 1 98 ? 6.621 26.547 -3.574 1 96.62 98 PHE A N 1
ATOM 690 C CA . PHE A 1 98 ? 5.371 26.859 -4.254 1 96.62 98 PHE A CA 1
ATOM 691 C C . PHE A 1 98 ? 4.375 27.5 -3.293 1 96.62 98 PHE A C 1
ATOM 693 O O . PHE A 1 98 ? 3.779 28.531 -3.602 1 96.62 98 PHE A O 1
ATOM 700 N N . GLY A 1 99 ? 4.184 26.891 -2.139 1 94.69 99 GLY A N 1
ATOM 701 C CA . GLY A 1 99 ? 3.244 27.406 -1.149 1 94.69 99 GLY A CA 1
ATOM 702 C C . GLY A 1 99 ? 3.549 28.812 -0.707 1 94.69 99 GLY A C 1
ATOM 703 O O . GLY A 1 99 ? 2.732 29.719 -0.893 1 94.69 99 GLY A O 1
ATOM 704 N N . PRO A 1 100 ? 4.711 29 -0.164 1 96.38 100 PRO A N 1
ATOM 705 C CA . PRO A 1 100 ? 5.117 30.344 0.271 1 96.38 100 PRO A CA 1
ATOM 706 C C . PRO A 1 100 ? 5.027 31.375 -0.848 1 96.38 100 PRO A C 1
ATOM 708 O O . PRO A 1 100 ? 4.676 32.531 -0.596 1 96.38 100 PRO A O 1
ATOM 711 N N . GLU A 1 101 ? 5.352 30.953 -2.037 1 96.25 101 GLU A N 1
ATOM 712 C CA . GLU A 1 101 ? 5.25 31.875 -3.17 1 96.25 101 GLU A CA 1
ATOM 713 C C . GLU A 1 101 ? 3.807 32.312 -3.389 1 96.25 101 GLU A C 1
ATOM 715 O O . GLU A 1 101 ? 3.551 33.5 -3.646 1 96.25 101 GLU A O 1
ATOM 720 N N . ASN A 1 102 ? 2.922 31.438 -3.234 1 93.69 102 ASN A N 1
ATOM 721 C CA . ASN A 1 102 ? 1.509 31.734 -3.424 1 93.69 102 ASN A CA 1
ATOM 722 C C . ASN A 1 102 ? 0.98 32.656 -2.32 1 93.69 102 ASN A C 1
ATOM 724 O O . ASN A 1 102 ? -0.063 33.281 -2.48 1 93.69 102 ASN A O 1
ATOM 728 N N . LEU A 1 103 ? 1.666 32.719 -1.198 1 92.81 103 LEU A N 1
ATOM 729 C CA . LEU A 1 103 ? 1.283 33.625 -0.108 1 92.81 103 LEU A CA 1
ATOM 730 C C . LEU A 1 103 ? 1.881 35 -0.306 1 92.81 103 LEU A C 1
ATOM 732 O O . LEU A 1 103 ? 1.652 35.906 0.505 1 92.81 103 LEU A O 1
ATOM 736 N N . GLY A 1 104 ? 2.721 35.125 -1.321 1 92.69 104 GLY A N 1
ATOM 737 C CA . GLY A 1 104 ? 3.285 36.406 -1.648 1 92.69 104 GLY A CA 1
ATOM 738 C C . GLY A 1 104 ? 4.406 36.844 -0.712 1 92.69 104 GLY A C 1
ATOM 739 O O . GLY A 1 104 ? 4.582 38.031 -0.437 1 92.69 104 GLY A O 1
ATOM 740 N N . ARG A 1 105 ? 5.09 36 -0.204 1 91.75 105 ARG A N 1
ATOM 741 C CA . ARG A 1 105 ? 6.176 36.312 0.72 1 91.75 105 ARG A CA 1
ATOM 742 C C . ARG A 1 105 ? 7.402 36.812 -0.028 1 91.75 105 ARG A C 1
ATOM 744 O O . ARG A 1 105 ? 7.602 36.469 -1.2 1 91.75 105 ARG A O 1
ATOM 751 N N . PRO A 1 106 ? 8.258 37.625 0.594 1 95.5 106 PRO A N 1
ATOM 752 C CA . PRO A 1 106 ? 9.5 38.062 -0.042 1 95.5 106 PRO A CA 1
ATOM 753 C C . PRO A 1 106 ? 10.453 36.938 -0.364 1 95.5 106 PRO A C 1
ATOM 755 O O . PRO A 1 106 ? 10.469 35.906 0.34 1 95.5 106 PRO A O 1
ATOM 758 N N . ARG A 1 107 ? 11.258 37.188 -1.346 1 95.56 107 ARG A N 1
ATOM 759 C CA . ARG A 1 107 ? 12.156 36.156 -1.863 1 95.56 107 ARG A CA 1
ATOM 760 C C . ARG A 1 107 ? 13.094 35.656 -0.772 1 95.56 107 ARG A C 1
ATOM 762 O O . ARG A 1 107 ? 13.32 34.438 -0.644 1 95.56 107 ARG A O 1
ATOM 769 N N . GLU A 1 108 ? 13.625 36.469 -0.022 1 96.62 108 GLU A N 1
ATOM 770 C CA . GLU A 1 108 ? 14.547 36.094 1.041 1 96.62 108 GLU A CA 1
ATOM 771 C C . GLU A 1 108 ? 13.867 35.188 2.074 1 96.62 108 GLU A C 1
ATOM 773 O O . GLU A 1 108 ? 14.445 34.219 2.539 1 96.62 108 GLU A O 1
ATOM 778 N N . GLU A 1 109 ? 12.672 35.562 2.367 1 97 109 GLU A N 1
ATOM 779 C CA . GLU A 1 109 ? 11.898 34.75 3.311 1 97 109 GLU A CA 1
ATOM 780 C C . GLU A 1 109 ? 11.594 33.375 2.738 1 97 109 GLU A C 1
ATOM 782 O O . GLU A 1 109 ? 11.672 32.375 3.447 1 97 109 GLU A O 1
ATOM 787 N N . ILE A 1 110 ? 11.227 33.344 1.491 1 97.38 110 ILE A N 1
ATOM 788 C CA . ILE A 1 110 ? 10.914 32.094 0.827 1 97.38 110 ILE A CA 1
ATOM 789 C C . ILE A 1 110 ? 12.141 31.172 0.849 1 97.38 110 ILE A C 1
ATOM 791 O O . ILE A 1 110 ? 12.039 30 1.188 1 97.38 110 ILE A O 1
ATOM 795 N N . ASP A 1 111 ? 13.281 31.734 0.544 1 97.06 111 ASP A N 1
ATOM 796 C CA . ASP A 1 111 ? 14.523 30.969 0.532 1 97.06 111 ASP A CA 1
ATOM 797 C C . ASP A 1 111 ? 14.812 30.375 1.91 1 97.06 111 ASP A C 1
ATOM 799 O O . ASP A 1 111 ? 15.219 29.219 2.021 1 97.06 111 ASP A O 1
ATOM 803 N N . ALA A 1 112 ? 14.609 31.156 2.877 1 97.56 112 ALA A N 1
ATOM 804 C CA . ALA A 1 112 ? 14.828 30.688 4.242 1 97.56 112 ALA A CA 1
ATOM 805 C C . ALA A 1 112 ? 13.852 29.578 4.609 1 97.56 112 ALA A C 1
ATOM 807 O O . ALA A 1 112 ? 14.25 28.562 5.203 1 97.56 112 ALA A O 1
ATOM 808 N N . ARG A 1 113 ? 12.617 29.719 4.297 1 97.31 113 ARG A N 1
ATOM 809 C CA . ARG A 1 113 ? 11.594 28.719 4.582 1 97.31 113 ARG A CA 1
ATOM 810 C C . ARG A 1 113 ? 11.906 27.406 3.883 1 97.31 113 ARG A C 1
ATOM 812 O O . ARG A 1 113 ? 11.781 26.344 4.48 1 97.31 113 ARG A O 1
ATOM 819 N N . VAL A 1 114 ? 12.273 27.547 2.643 1 98 114 VAL A N 1
ATOM 820 C CA . VAL A 1 114 ? 12.602 26.359 1.859 1 98 114 VAL A CA 1
ATOM 821 C C . VAL A 1 114 ? 13.789 25.625 2.484 1 98 114 VAL A C 1
ATOM 823 O O . VAL A 1 114 ? 13.758 24.406 2.678 1 98 114 VAL A O 1
ATOM 826 N N . ALA A 1 115 ? 14.789 26.375 2.83 1 97.88 115 ALA A N 1
ATOM 827 C CA . ALA A 1 115 ? 15.984 25.781 3.443 1 97.88 115 ALA A CA 1
ATOM 828 C C . ALA A 1 115 ? 15.641 25.094 4.762 1 97.88 115 ALA A C 1
ATOM 830 O O . ALA A 1 115 ? 16.031 23.953 4.992 1 97.88 115 ALA A O 1
ATOM 831 N N . ASP A 1 116 ? 14.883 25.766 5.609 1 97.81 116 ASP A N 1
ATOM 832 C CA . ASP A 1 116 ? 14.477 25.219 6.898 1 97.81 116 ASP A CA 1
ATOM 833 C C . ASP A 1 116 ? 13.664 23.938 6.723 1 97.81 116 ASP A C 1
ATOM 835 O O . ASP A 1 116 ? 13.883 22.953 7.426 1 97.81 116 ASP A O 1
ATOM 839 N N . ALA A 1 117 ? 12.703 23.969 5.805 1 98.06 117 ALA A N 1
ATOM 840 C CA . ALA A 1 117 ? 11.82 22.828 5.562 1 98.06 117 ALA A CA 1
ATOM 841 C C . ALA A 1 117 ? 12.609 21.625 5.062 1 98.06 117 ALA A C 1
ATOM 843 O O . ALA A 1 117 ? 12.398 20.5 5.527 1 98.06 117 ALA A O 1
ATOM 844 N N . LEU A 1 118 ? 13.516 21.859 4.164 1 98.38 118 LEU A N 1
ATOM 845 C CA . LEU A 1 118 ? 14.328 20.766 3.629 1 98.38 118 LEU A CA 1
ATOM 846 C C . LEU A 1 118 ? 15.25 20.203 4.703 1 98.38 118 LEU A C 1
ATOM 848 O O . LEU A 1 118 ? 15.445 18.984 4.777 1 98.38 118 LEU A O 1
ATOM 852 N N . ASP A 1 119 ? 15.781 21.031 5.531 1 97.81 119 ASP A N 1
ATOM 853 C CA . ASP A 1 119 ? 16.625 20.578 6.637 1 97.81 119 ASP A CA 1
ATOM 854 C C . ASP A 1 119 ? 15.82 19.734 7.617 1 97.81 119 ASP A C 1
ATOM 856 O O . ASP A 1 119 ? 16.312 18.703 8.109 1 97.81 119 ASP A O 1
ATOM 860 N N . ALA A 1 120 ? 14.648 20.078 7.871 1 96.25 120 ALA A N 1
ATOM 861 C CA . ALA A 1 120 ? 13.781 19.391 8.828 1 96.25 120 ALA A CA 1
ATOM 862 C C . ALA A 1 120 ? 13.523 17.953 8.391 1 96.25 120 ALA A C 1
ATOM 864 O O . ALA A 1 120 ? 13.219 17.094 9.219 1 96.25 120 ALA A O 1
ATOM 865 N N . VAL A 1 121 ? 13.641 17.672 7.07 1 97.06 121 VAL A N 1
ATOM 866 C CA . VAL A 1 121 ? 13.367 16.328 6.578 1 97.06 121 VAL A CA 1
ATOM 867 C C . VAL A 1 121 ? 14.656 15.695 6.059 1 97.06 121 VAL A C 1
ATOM 869 O O . VAL A 1 121 ? 14.609 14.75 5.27 1 97.06 121 VAL A O 1
ATOM 872 N N . GLU A 1 122 ? 15.781 16.312 6.348 1 96.25 122 GLU A N 1
ATOM 873 C CA . GLU A 1 122 ? 17.125 15.812 6.043 1 96.25 122 GLU A CA 1
ATOM 874 C C . GLU A 1 122 ? 17.344 15.742 4.535 1 96.25 122 GLU A C 1
ATOM 876 O O . GLU A 1 122 ? 17.859 14.742 4.023 1 96.25 122 GLU A O 1
ATOM 881 N N . LEU A 1 123 ? 16.906 16.781 3.855 1 97.19 123 LEU A N 1
ATOM 882 C CA . LEU A 1 123 ? 17.156 16.938 2.43 1 97.19 123 LEU A CA 1
ATOM 883 C C . LEU A 1 123 ? 17.844 18.266 2.15 1 97.19 123 LEU A C 1
ATOM 885 O O . LEU A 1 123 ? 17.703 18.828 1.057 1 97.19 123 LEU A O 1
ATOM 889 N N . GLY A 1 124 ? 18.531 18.75 3.166 1 96.75 124 GLY A N 1
ATOM 890 C CA . GLY A 1 124 ? 19.281 19.984 2.996 1 96.75 124 GLY A CA 1
ATOM 891 C C . GLY A 1 124 ? 20.266 19.938 1.845 1 96.75 124 GLY A C 1
ATOM 892 O O . GLY A 1 124 ? 20.984 18.953 1.69 1 96.75 124 GLY A O 1
ATOM 893 N N . GLY A 1 125 ? 20.297 21 1.026 1 95.06 125 GLY A N 1
ATOM 894 C CA . GLY A 1 125 ? 21.266 21.094 -0.055 1 95.06 125 GLY A CA 1
ATOM 895 C C . GLY A 1 125 ? 20.812 20.359 -1.312 1 95.06 125 GLY A C 1
ATOM 896 O O . GLY A 1 125 ? 21.547 20.312 -2.303 1 95.06 125 GLY A O 1
ATOM 897 N N . ARG A 1 126 ? 19.609 19.828 -1.341 1 97.12 126 ARG A N 1
ATOM 898 C CA . ARG A 1 126 ? 19.156 19.047 -2.482 1 97.12 126 ARG A CA 1
ATOM 899 C C . ARG A 1 126 ? 18.078 19.781 -3.268 1 97.12 126 ARG A C 1
ATOM 901 O O . ARG A 1 126 ? 17.266 19.156 -3.955 1 97.12 126 ARG A O 1
ATOM 908 N N . ARG A 1 127 ? 18.094 21.062 -3.221 1 96.75 127 ARG A N 1
ATOM 909 C CA . ARG A 1 127 ? 17.031 21.906 -3.773 1 96.75 127 ARG A CA 1
ATOM 910 C C . ARG A 1 127 ? 16.969 21.781 -5.293 1 96.75 127 ARG A C 1
ATOM 912 O O . ARG A 1 127 ? 15.891 21.875 -5.883 1 96.75 127 ARG A O 1
ATOM 919 N N . ASP A 1 128 ? 18.078 21.453 -5.938 1 97.19 128 ASP A N 1
ATOM 920 C CA . ASP A 1 128 ? 18.141 21.5 -7.395 1 97.19 128 ASP A CA 1
ATOM 921 C C . ASP A 1 128 ? 17.844 20.125 -8.008 1 97.19 128 ASP A C 1
ATOM 923 O O . ASP A 1 128 ? 17.75 20 -9.227 1 97.19 128 ASP A O 1
ATOM 927 N N . GLU A 1 129 ? 17.672 19.188 -7.211 1 97.75 129 GLU A N 1
ATOM 928 C CA . GLU A 1 129 ? 17.391 17.844 -7.715 1 97.75 129 GLU A CA 1
ATOM 929 C C . GLU A 1 129 ? 15.984 17.75 -8.289 1 97.75 129 GLU A C 1
ATOM 931 O O . GLU A 1 129 ? 15.078 18.453 -7.824 1 97.75 129 GLU A O 1
ATOM 936 N N . ARG A 1 130 ? 15.875 16.891 -9.344 1 97.5 130 ARG A N 1
ATOM 937 C CA . ARG A 1 130 ? 14.547 16.672 -9.906 1 97.5 130 ARG A CA 1
ATOM 938 C C . ARG A 1 130 ? 13.727 15.75 -9.016 1 97.5 130 ARG A C 1
ATOM 940 O O . ARG A 1 130 ? 14.211 14.703 -8.578 1 97.5 130 ARG A O 1
ATOM 947 N N . VAL A 1 131 ? 12.469 16.094 -8.742 1 97.12 131 VAL A N 1
ATOM 948 C CA . VAL A 1 131 ? 11.57 15.32 -7.898 1 97.12 131 VAL A CA 1
ATOM 949 C C . VAL A 1 131 ? 11.414 13.914 -8.477 1 97.12 131 VAL A C 1
ATOM 951 O O . VAL A 1 131 ? 11.367 12.93 -7.734 1 97.12 131 VAL A O 1
ATOM 954 N N . ALA A 1 132 ? 11.398 13.781 -9.773 1 93.81 132 ALA A N 1
ATOM 955 C CA . ALA A 1 132 ? 11.172 12.523 -10.477 1 93.81 132 ALA A CA 1
ATOM 956 C C . ALA A 1 132 ? 12.305 11.539 -10.211 1 93.81 132 ALA A C 1
ATOM 958 O O . ALA A 1 132 ? 12.141 10.328 -10.398 1 93.81 132 ALA A O 1
ATOM 959 N N . ASP A 1 133 ? 13.445 12.016 -9.828 1 94.75 133 ASP A N 1
ATOM 960 C CA . ASP A 1 133 ? 14.625 11.18 -9.648 1 94.75 133 ASP A CA 1
ATOM 961 C C . ASP A 1 133 ? 14.727 10.672 -8.211 1 94.75 133 ASP A C 1
ATOM 963 O O . ASP A 1 133 ? 15.594 9.852 -7.902 1 94.75 133 ASP A O 1
ATOM 967 N N . LEU A 1 134 ? 13.852 11.07 -7.383 1 95.06 134 LEU A N 1
ATOM 968 C CA . LEU A 1 134 ? 13.906 10.734 -5.965 1 95.06 134 LEU A CA 1
ATOM 969 C C . LEU A 1 134 ? 13.258 9.375 -5.707 1 95.06 134 LEU A C 1
ATOM 971 O O . LEU A 1 134 ? 12.367 8.961 -6.449 1 95.06 134 LEU A O 1
ATOM 975 N N . SER A 1 135 ? 13.75 8.688 -4.625 1 92.69 135 SER A N 1
ATOM 976 C CA . SER A 1 135 ? 13.094 7.469 -4.16 1 92.69 135 SER A CA 1
ATOM 977 C C . SER A 1 135 ? 11.719 7.781 -3.568 1 92.69 135 SER A C 1
ATOM 979 O O . SER A 1 135 ? 11.398 8.945 -3.307 1 92.69 135 SER A O 1
ATOM 981 N N . GLY A 1 136 ? 10.898 6.801 -3.404 1 91.56 136 GLY A N 1
ATOM 982 C CA . GLY A 1 136 ? 9.594 6.984 -2.791 1 91.56 136 GLY A CA 1
ATOM 983 C C . GLY A 1 136 ? 9.664 7.637 -1.423 1 91.56 136 GLY A C 1
ATOM 984 O O . GLY A 1 136 ? 8.891 8.539 -1.121 1 91.56 136 GLY A O 1
ATOM 985 N N . GLY A 1 137 ? 10.578 7.141 -0.588 1 94.38 137 GLY A N 1
ATOM 986 C CA . GLY A 1 137 ? 10.766 7.734 0.727 1 94.38 137 GLY A CA 1
ATOM 987 C C . GLY A 1 137 ? 11.211 9.18 0.67 1 94.38 137 GLY A C 1
ATOM 988 O O . GLY A 1 137 ? 10.789 10 1.489 1 94.38 137 GLY A O 1
ATOM 989 N N . GLU A 1 138 ? 12.039 9.516 -0.321 1 96.25 138 GLU A N 1
ATOM 990 C CA . GLU A 1 138 ? 12.492 10.891 -0.505 1 96.25 138 GLU A CA 1
ATOM 991 C C . GLU A 1 138 ? 11.359 11.781 -1.005 1 96.25 138 GLU A C 1
ATOM 993 O O . GLU A 1 138 ? 11.234 12.93 -0.573 1 96.25 138 GLU A O 1
ATOM 998 N N . GLN A 1 139 ? 10.586 11.234 -1.883 1 96.88 139 GLN A N 1
ATOM 999 C CA . GLN A 1 139 ? 9.438 11.992 -2.373 1 96.88 139 GLN A CA 1
ATOM 1000 C C . GLN A 1 139 ? 8.477 12.328 -1.235 1 96.88 139 GLN A C 1
ATOM 1002 O O . GLN A 1 139 ? 7.941 13.438 -1.178 1 96.88 139 GLN A O 1
ATOM 1007 N N . GLU A 1 140 ? 8.297 11.359 -0.386 1 96.81 140 GLU A N 1
ATOM 1008 C CA . GLU A 1 140 ? 7.445 11.617 0.77 1 96.81 140 GLU A CA 1
ATOM 1009 C C . GLU A 1 140 ? 8.031 12.719 1.653 1 96.81 140 GLU A C 1
ATOM 1011 O O . GLU A 1 140 ? 7.305 13.602 2.111 1 96.81 140 GLU A O 1
ATOM 1016 N N . ARG A 1 141 ? 9.273 12.68 1.857 1 97.5 141 ARG A N 1
ATOM 1017 C CA . ARG A 1 141 ? 9.938 13.695 2.676 1 97.5 141 ARG A CA 1
ATOM 1018 C C . ARG A 1 141 ? 9.859 15.062 2.016 1 97.5 141 ARG A C 1
ATOM 1020 O O . ARG A 1 141 ? 9.703 16.078 2.695 1 97.5 141 ARG A O 1
ATOM 1027 N N . VAL A 1 142 ? 9.93 15.133 0.696 1 97.94 142 VAL A N 1
ATOM 1028 C CA . VAL A 1 142 ? 9.758 16.391 -0.022 1 97.94 142 VAL A CA 1
ATOM 1029 C C . VAL A 1 142 ? 8.336 16.906 0.182 1 97.94 142 VAL A C 1
ATOM 1031 O O . VAL A 1 142 ? 8.133 18.109 0.429 1 97.94 142 VAL A O 1
ATOM 1034 N N . ALA A 1 143 ? 7.379 16 0.111 1 97.56 143 ALA A N 1
ATOM 1035 C CA . ALA A 1 143 ? 5.992 16.391 0.338 1 97.56 143 ALA A CA 1
ATOM 1036 C C . ALA A 1 143 ? 5.809 16.984 1.732 1 97.56 143 ALA A C 1
ATOM 1038 O O . ALA A 1 143 ? 5.102 17.984 1.902 1 97.56 143 ALA A O 1
ATOM 1039 N N . ILE A 1 144 ? 6.441 16.375 2.693 1 97.81 144 ILE A N 1
ATOM 1040 C CA . ILE A 1 144 ? 6.395 16.875 4.062 1 97.81 144 ILE A CA 1
ATOM 1041 C C . ILE A 1 144 ? 7.059 18.234 4.133 1 97.81 144 ILE A C 1
ATOM 1043 O O . ILE A 1 144 ? 6.52 19.172 4.742 1 97.81 144 ILE A O 1
ATOM 1047 N N . ALA A 1 145 ? 8.18 18.422 3.465 1 98.12 145 ALA A N 1
ATOM 1048 C CA . ALA A 1 145 ? 8.891 19.703 3.449 1 98.12 145 ALA A CA 1
ATOM 1049 C C . ALA A 1 145 ? 8.031 20.797 2.822 1 98.12 145 ALA A C 1
ATOM 1051 O O . ALA A 1 145 ? 7.992 21.922 3.322 1 98.12 145 ALA A O 1
ATOM 1052 N N . ALA A 1 146 ? 7.418 20.469 1.777 1 97.81 146 ALA A N 1
ATOM 1053 C CA . ALA A 1 146 ? 6.559 21.453 1.105 1 97.81 146 ALA A CA 1
ATOM 1054 C C . ALA A 1 146 ? 5.465 21.953 2.039 1 97.81 146 ALA A C 1
ATOM 1056 O O . ALA A 1 146 ? 5.176 23.141 2.08 1 97.81 146 ALA A O 1
ATOM 1057 N N . ALA A 1 147 ? 4.906 21.031 2.756 1 96.94 147 ALA A N 1
ATOM 1058 C CA . ALA A 1 147 ? 3.898 21.406 3.74 1 96.94 147 ALA A CA 1
ATOM 1059 C C . ALA A 1 147 ? 4.512 22.266 4.852 1 96.94 147 ALA A C 1
ATOM 1061 O O . ALA A 1 147 ? 3.93 23.266 5.266 1 96.94 147 ALA A O 1
ATOM 1062 N N . LEU A 1 148 ? 5.695 21.938 5.293 1 97.56 148 LEU A N 1
ATOM 1063 C CA . LEU A 1 148 ? 6.359 22.625 6.402 1 97.56 148 LEU A CA 1
ATOM 1064 C C . LEU A 1 148 ? 6.773 24.031 6.004 1 97.56 148 LEU A C 1
ATOM 1066 O O . LEU A 1 148 ? 6.82 24.922 6.848 1 97.56 148 LEU A O 1
ATOM 1070 N N . ALA A 1 149 ? 7.066 24.203 4.742 1 97.62 149 ALA A N 1
ATOM 1071 C CA . ALA A 1 149 ? 7.5 25.5 4.258 1 97.62 149 ALA A CA 1
ATOM 1072 C C . ALA A 1 149 ? 6.426 26.562 4.496 1 97.62 149 ALA A C 1
ATOM 1074 O O . ALA A 1 149 ? 6.727 27.75 4.574 1 97.62 149 ALA A O 1
ATOM 1075 N N . MET A 1 150 ? 5.25 26.125 4.676 1 96.75 150 MET A N 1
ATOM 1076 C CA . MET A 1 150 ? 4.133 27.031 4.93 1 96.75 150 MET A CA 1
ATOM 1077 C C . MET A 1 150 ? 4.059 27.406 6.406 1 96.75 150 MET A C 1
ATOM 1079 O O . MET A 1 150 ? 3.266 28.266 6.793 1 96.75 150 MET A O 1
ATOM 1083 N N . ARG A 1 151 ? 4.863 26.703 7.223 1 96.19 151 ARG A N 1
ATOM 1084 C CA . ARG A 1 151 ? 4.887 26.891 8.672 1 96.19 151 ARG A CA 1
ATOM 1085 C C . ARG A 1 151 ? 3.504 26.656 9.273 1 96.19 151 ARG A C 1
ATOM 1087 O O . ARG A 1 151 ? 2.986 27.531 9.984 1 96.19 151 ARG A O 1
ATOM 1094 N N . PRO A 1 152 ? 2.963 25.5 9.008 1 96.88 152 PRO A N 1
ATOM 1095 C CA . PRO A 1 152 ? 1.607 25.188 9.469 1 96.88 152 PRO A CA 1
ATOM 1096 C C . PRO A 1 152 ? 1.533 24.969 10.984 1 96.88 152 PRO A C 1
ATOM 1098 O O . PRO A 1 152 ? 2.541 24.641 11.617 1 96.88 152 PRO A O 1
ATOM 1101 N N . ASP A 1 153 ? 0.333 25.203 11.5 1 96.62 153 ASP A N 1
ATOM 1102 C CA . ASP A 1 153 ? 0.075 24.875 12.898 1 96.62 153 ASP A CA 1
ATOM 1103 C C . ASP A 1 153 ? -0.161 23.375 13.07 1 96.62 153 ASP A C 1
ATOM 1105 O O . ASP A 1 153 ? 0.182 22.797 14.102 1 96.62 153 ASP A O 1
ATOM 1109 N N . HIS A 1 154 ? -0.724 22.766 12.102 1 97.75 154 HIS A N 1
ATOM 1110 C CA . HIS A 1 154 ? -1.019 21.344 12.086 1 97.75 154 HIS A CA 1
ATOM 1111 C C . HIS A 1 154 ? -0.566 20.703 10.773 1 97.75 154 HIS A C 1
ATOM 1113 O O . HIS A 1 154 ? -0.785 21.266 9.695 1 97.75 154 HIS A O 1
ATOM 1119 N N . LEU A 1 155 ? 0.067 19.578 10.891 1 98.06 155 LEU A N 1
ATOM 1120 C CA . LEU A 1 155 ? 0.465 18.781 9.734 1 98.06 155 LEU A CA 1
ATOM 1121 C C . LEU A 1 155 ? -0.357 17.5 9.641 1 98.06 155 LEU A C 1
ATOM 1123 O O . LEU A 1 155 ? -0.36 16.703 10.57 1 98.06 155 LEU A O 1
ATOM 1127 N N . VAL A 1 156 ? -1.114 17.375 8.555 1 98.12 156 VAL A N 1
ATOM 1128 C CA . VAL A 1 156 ? -1.942 16.203 8.312 1 98.12 156 VAL A CA 1
ATOM 1129 C C . VAL A 1 156 ? -1.276 15.297 7.27 1 98.12 156 VAL A C 1
ATOM 1131 O O . VAL A 1 156 ? -0.916 15.766 6.184 1 98.12 156 VAL A O 1
ATOM 1134 N N . LEU A 1 157 ? -1.068 14.039 7.602 1 97.81 157 LEU A N 1
ATOM 1135 C CA . LEU A 1 157 ? -0.501 13.062 6.676 1 97.81 157 LEU A CA 1
ATOM 1136 C C . LEU A 1 157 ? -1.485 11.93 6.41 1 97.81 157 LEU A C 1
ATOM 1138 O O . LEU A 1 157 ? -1.866 11.203 7.328 1 97.81 157 LEU A O 1
ATOM 1142 N N . ASP A 1 158 ? -1.909 11.883 5.18 1 96.75 158 ASP A N 1
ATOM 1143 C CA . ASP A 1 158 ? -2.859 10.852 4.789 1 96.75 158 ASP A CA 1
ATOM 1144 C C . ASP A 1 158 ? -2.141 9.633 4.211 1 96.75 158 ASP A C 1
ATOM 1146 O O . ASP A 1 158 ? -1.751 9.633 3.043 1 96.75 158 ASP A O 1
ATOM 1150 N N . GLU A 1 159 ? -1.937 8.547 5.016 1 95.56 159 GLU A N 1
ATOM 1151 C CA . GLU A 1 159 ? -1.279 7.289 4.672 1 95.56 159 GLU A CA 1
ATOM 1152 C C . GLU A 1 159 ? 0.136 7.531 4.156 1 95.56 159 GL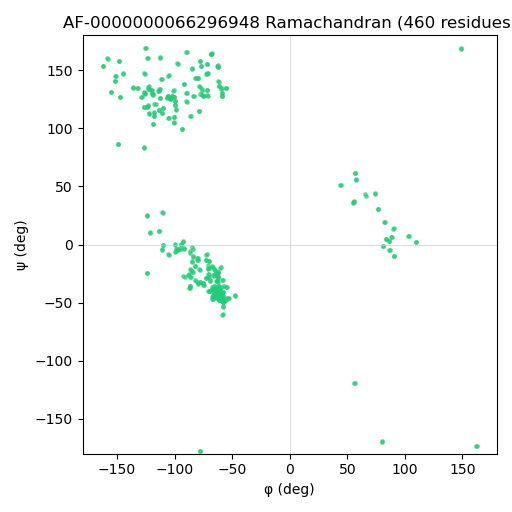U A C 1
ATOM 1154 O O . GLU A 1 159 ? 0.495 7.07 3.07 1 95.56 159 GLU A O 1
ATOM 1159 N N . PRO A 1 160 ? 0.982 8.109 5.012 1 95.31 160 PRO A N 1
ATOM 1160 C CA . PRO A 1 160 ? 2.297 8.555 4.543 1 95.31 160 PRO A CA 1
ATOM 1161 C C . PRO A 1 160 ? 3.25 7.395 4.262 1 95.31 160 PRO A C 1
ATOM 1163 O O . PRO A 1 160 ? 4.301 7.594 3.648 1 95.31 160 PRO A O 1
ATOM 1166 N N . PHE A 1 161 ? 2.854 6.176 4.629 1 94.44 161 PHE A N 1
ATOM 1167 C CA . PHE A 1 161 ? 3.803 5.074 4.527 1 94.44 161 PHE A CA 1
ATOM 1168 C C . PHE A 1 161 ? 3.398 4.113 3.418 1 94.44 161 PHE A C 1
ATOM 1170 O O . PHE A 1 161 ? 4.07 3.107 3.184 1 94.44 161 PHE A O 1
ATOM 1177 N N . THR A 1 162 ? 2.307 4.414 2.783 1 89.44 162 THR A N 1
ATOM 1178 C CA . THR A 1 162 ? 1.823 3.535 1.725 1 89.44 162 THR A CA 1
ATOM 1179 C C . THR A 1 162 ? 2.871 3.385 0.625 1 89.44 162 THR A C 1
ATOM 1181 O O . THR A 1 162 ? 3.43 4.375 0.153 1 89.44 162 THR A O 1
ATOM 1184 N N . GLY A 1 163 ? 3.152 2.119 0.257 1 87.44 163 GLY A N 1
ATOM 1185 C CA . GLY A 1 163 ? 4.039 1.843 -0.862 1 87.44 163 GLY A CA 1
ATOM 1186 C C . GLY A 1 163 ? 5.508 1.938 -0.496 1 87.44 163 GLY A C 1
ATOM 1187 O O . GLY A 1 163 ? 6.379 1.677 -1.329 1 87.44 163 GLY A O 1
ATOM 1188 N N . LEU A 1 164 ? 5.805 2.264 0.733 1 92.25 164 LEU A N 1
ATOM 1189 C CA . LEU A 1 164 ? 7.191 2.416 1.152 1 92.25 164 LEU A CA 1
ATOM 1190 C C . LEU A 1 164 ? 7.738 1.105 1.709 1 92.25 164 LEU A C 1
ATOM 1192 O O . LEU A 1 164 ? 7.035 0.389 2.424 1 92.25 164 LEU A O 1
ATOM 1196 N N . ASP A 1 165 ? 8.969 0.831 1.306 1 93.31 165 ASP A N 1
ATOM 1197 C CA . ASP A 1 165 ? 9.648 -0.295 1.936 1 93.31 165 ASP A CA 1
ATOM 1198 C C . ASP A 1 165 ? 10.172 0.084 3.32 1 93.31 165 ASP A C 1
ATOM 1200 O O . ASP A 1 165 ? 9.961 1.209 3.781 1 93.31 165 ASP A O 1
ATOM 1204 N N . TRP A 1 166 ? 10.82 -0.834 3.92 1 93.31 166 TRP A N 1
ATOM 1205 C CA . TRP A 1 166 ? 11.148 -0.674 5.332 1 93.31 166 TRP A CA 1
ATOM 1206 C C . TRP A 1 166 ? 12.148 0.462 5.531 1 93.31 166 TRP A C 1
ATOM 1208 O O . TRP A 1 166 ? 11.93 1.349 6.363 1 93.31 166 TRP A O 1
ATOM 1218 N N . PRO A 1 167 ? 13.211 0.537 4.75 1 92.69 167 PRO A N 1
ATOM 1219 C CA . PRO A 1 167 ? 14.141 1.648 4.953 1 92.69 167 PRO A CA 1
ATOM 1220 C C . PRO A 1 167 ? 13.492 3.012 4.719 1 92.69 167 PRO A C 1
ATOM 1222 O O . PRO A 1 167 ? 13.719 3.945 5.492 1 92.69 167 PRO A O 1
ATOM 1225 N N . ALA A 1 168 ? 12.75 3.121 3.701 1 93.12 168 ALA A N 1
ATOM 1226 C CA . ALA A 1 168 ? 12.047 4.367 3.4 1 93.12 168 ALA A CA 1
ATOM 1227 C C . ALA A 1 168 ? 11.078 4.738 4.516 1 93.12 168 ALA A C 1
ATOM 1229 O O . ALA A 1 168 ? 11 5.898 4.926 1 93.12 168 ALA A O 1
ATOM 1230 N N . ARG A 1 169 ? 10.375 3.752 4.984 1 94.38 169 ARG A N 1
ATOM 1231 C CA . ARG A 1 169 ? 9.438 3.955 6.082 1 94.38 169 ARG A CA 1
ATOM 1232 C C . ARG A 1 169 ? 10.148 4.492 7.32 1 94.38 169 ARG A C 1
ATOM 1234 O O . ARG A 1 169 ? 9.68 5.445 7.945 1 94.38 169 ARG A O 1
ATOM 1241 N N . GLN A 1 170 ? 11.203 3.887 7.625 1 94.62 170 GLN A N 1
ATOM 1242 C CA . GLN A 1 170 ? 11.969 4.316 8.789 1 94.62 170 GLN A CA 1
ATOM 1243 C C . GLN A 1 170 ? 12.438 5.758 8.641 1 94.62 170 GLN A C 1
ATOM 1245 O O . GLN A 1 170 ? 12.391 6.535 9.594 1 94.62 170 GLN A O 1
ATOM 1250 N N . SER A 1 171 ? 12.836 6.051 7.492 1 95 171 SER A N 1
ATOM 1251 C CA . SER A 1 171 ? 13.312 7.402 7.215 1 95 171 SER A CA 1
ATOM 1252 C C . SER A 1 171 ? 12.211 8.43 7.445 1 95 171 SER A C 1
ATOM 1254 O O . SER A 1 171 ? 12.43 9.438 8.117 1 95 171 SER A O 1
ATOM 1256 N N . VAL A 1 172 ? 11.062 8.203 6.957 1 95.75 172 VAL A N 1
ATOM 1257 C CA . VAL A 1 172 ? 9.93 9.109 7.113 1 95.75 172 VAL A CA 1
ATOM 1258 C C . VAL A 1 172 ? 9.516 9.172 8.586 1 95.75 172 VAL A C 1
ATOM 1260 O O . VAL A 1 172 ? 9.297 10.258 9.125 1 95.75 172 VAL A O 1
ATOM 1263 N N . LEU A 1 173 ? 9.477 8.016 9.227 1 97 173 LEU A N 1
ATOM 1264 C CA . LEU A 1 173 ? 9.078 7.934 10.625 1 97 173 LEU A CA 1
ATOM 1265 C C . LEU A 1 173 ? 10.023 8.75 11.508 1 97 173 LEU A C 1
ATOM 1267 O O . LEU A 1 173 ? 9.578 9.461 12.406 1 97 173 LEU A O 1
ATOM 1271 N N . ASP A 1 174 ? 11.227 8.641 11.211 1 97.19 174 ASP A N 1
ATOM 1272 C CA . ASP A 1 174 ? 12.219 9.391 11.977 1 97.19 174 ASP A CA 1
ATOM 1273 C C . ASP A 1 174 ? 11.969 10.898 11.875 1 97.19 174 ASP A C 1
ATOM 1275 O O . ASP A 1 174 ? 12.117 11.625 12.859 1 97.19 174 ASP A O 1
ATOM 1279 N N . ARG A 1 175 ? 11.586 11.32 10.75 1 95.75 175 ARG A N 1
ATOM 1280 C CA . ARG A 1 175 ? 11.297 12.742 10.57 1 95.75 175 ARG A CA 1
ATOM 1281 C C . ARG A 1 175 ? 10.039 13.148 11.336 1 95.75 175 ARG A C 1
ATOM 1283 O O . ARG A 1 175 ? 10.016 14.195 11.984 1 95.75 175 ARG A O 1
ATOM 1290 N N . LEU A 1 176 ? 9.07 12.336 11.32 1 97.38 176 LEU A N 1
ATOM 1291 C CA . LEU A 1 176 ? 7.836 12.633 12.039 1 97.38 176 LEU A CA 1
ATOM 1292 C C . LEU A 1 176 ? 8.086 12.703 13.547 1 97.38 176 LEU A C 1
ATOM 1294 O O . LEU A 1 176 ? 7.555 13.578 14.227 1 97.38 176 LEU A O 1
ATOM 1298 N N . ARG A 1 177 ? 8.914 11.867 14.023 1 97.44 177 ARG A N 1
ATOM 1299 C CA . ARG A 1 177 ? 9.273 11.875 15.438 1 97.44 177 ARG A CA 1
ATOM 1300 C C . ARG A 1 177 ? 9.984 13.172 15.82 1 97.44 177 ARG A C 1
ATOM 1302 O O . ARG A 1 177 ? 9.68 13.773 16.844 1 97.44 177 ARG A O 1
ATOM 1309 N N . ALA A 1 178 ? 10.867 13.5 14.961 1 96.75 178 ALA A N 1
ATOM 1310 C CA . ALA A 1 178 ? 11.609 14.727 15.211 1 96.75 178 ALA A CA 1
ATOM 1311 C C . ALA A 1 178 ? 10.68 15.945 15.203 1 96.75 178 ALA A C 1
ATOM 1313 O O . ALA A 1 178 ? 10.805 16.828 16.047 1 96.75 178 ALA A O 1
ATOM 1314 N N . LEU A 1 179 ? 9.812 16 14.281 1 96.44 179 LEU A N 1
ATOM 1315 C CA . LEU A 1 179 ? 8.859 17.109 14.188 1 96.44 179 LEU A CA 1
ATOM 1316 C C . LEU A 1 179 ? 7.957 17.141 15.414 1 96.44 179 LEU A C 1
ATOM 1318 O O . LEU A 1 179 ? 7.711 18.219 15.969 1 96.44 179 LEU A O 1
ATOM 1322 N N . HIS A 1 180 ? 7.512 16 15.836 1 96.88 180 HIS A N 1
ATOM 1323 C CA . HIS A 1 180 ? 6.684 15.922 17.031 1 96.88 180 HIS A CA 1
ATOM 1324 C C . HIS A 1 180 ? 7.449 16.391 18.266 1 96.88 180 HIS A C 1
ATOM 1326 O O . HIS A 1 180 ? 6.93 17.156 19.078 1 96.88 180 HIS A O 1
ATOM 1332 N N . ALA A 1 181 ? 8.609 15.961 18.359 1 96.06 181 ALA A N 1
ATOM 1333 C CA . ALA A 1 181 ? 9.453 16.328 19.484 1 96.06 181 ALA A CA 1
ATOM 1334 C C . ALA A 1 181 ? 9.695 17.844 19.516 1 96.06 181 ALA A C 1
ATOM 1336 O O . ALA A 1 181 ? 9.844 18.422 20.594 1 96.06 181 ALA A O 1
ATOM 1337 N N . ALA A 1 182 ? 9.664 18.391 18.375 1 94.5 182 ALA A N 1
ATOM 1338 C CA . ALA A 1 182 ? 9.891 19.828 18.25 1 94.5 182 ALA A CA 1
ATOM 1339 C C . ALA A 1 182 ? 8.594 20.609 18.5 1 94.5 182 ALA A C 1
ATOM 1341 O O . ALA A 1 182 ? 8.586 21.844 18.453 1 94.5 182 ALA A O 1
ATOM 1342 N N . GLY A 1 183 ? 7.516 19.938 18.703 1 94.88 183 GLY A N 1
ATOM 1343 C CA . GLY A 1 183 ? 6.277 20.594 19.109 1 94.88 183 GLY A CA 1
ATOM 1344 C C . GLY A 1 183 ? 5.285 20.734 17.969 1 94.88 183 GLY A C 1
ATOM 1345 O O . GLY A 1 183 ? 4.254 21.391 18.109 1 94.88 183 GLY A O 1
ATOM 1346 N N . THR A 1 184 ? 5.605 20.109 16.812 1 94.38 184 THR A N 1
ATOM 1347 C CA . THR A 1 184 ? 4.688 20.172 15.688 1 94.38 184 THR A CA 1
ATOM 1348 C C . THR A 1 184 ? 3.457 19.312 15.945 1 94.38 184 THR A C 1
ATOM 1350 O O . THR A 1 184 ? 3.574 18.188 16.438 1 94.38 184 THR A O 1
ATOM 1353 N N . SER A 1 185 ? 2.252 19.906 15.672 1 97 185 SER A N 1
ATOM 1354 C CA . SER A 1 185 ? 1.014 19.125 15.734 1 97 185 SER A CA 1
ATOM 1355 C C . SER A 1 185 ? 0.875 18.203 14.531 1 97 185 SER A C 1
ATOM 1357 O O . SER A 1 185 ? 0.968 18.656 13.383 1 97 185 SER A O 1
ATOM 1359 N N . LEU A 1 186 ? 0.63 16.891 14.805 1 98.06 186 LEU A N 1
ATOM 1360 C CA . LEU A 1 186 ? 0.551 15.914 13.727 1 98.06 186 LEU A CA 1
ATOM 1361 C C . LEU A 1 186 ? -0.793 15.188 13.75 1 98.06 186 LEU A C 1
ATOM 1363 O O . LEU A 1 186 ? -1.299 14.836 14.82 1 98.06 186 LEU A O 1
ATOM 1367 N N . ILE A 1 187 ? -1.396 15.062 12.633 1 98.56 187 ILE A N 1
ATOM 1368 C CA . ILE A 1 187 ? -2.51 14.148 12.398 1 98.56 187 ILE A CA 1
ATOM 1369 C C . ILE A 1 187 ? -2.119 13.125 11.336 1 98.56 187 ILE A C 1
ATOM 1371 O O . ILE A 1 187 ? -1.965 13.461 10.164 1 98.56 187 ILE A O 1
ATOM 1375 N N . VAL A 1 188 ? -1.965 11.891 11.75 1 98.44 188 VAL A N 1
ATOM 1376 C CA . VAL A 1 188 ? -1.538 10.836 10.836 1 98.44 188 VAL A CA 1
ATOM 1377 C C . VAL A 1 188 ? -2.689 9.867 10.594 1 98.44 188 VAL A C 1
ATOM 1379 O O . VAL A 1 188 ? -3.152 9.195 11.516 1 98.44 188 VAL A O 1
ATOM 1382 N N . VAL A 1 189 ? -3.137 9.891 9.375 1 97.94 189 VAL A N 1
ATOM 1383 C CA . VAL A 1 189 ? -4.18 8.961 8.961 1 97.94 189 VAL A CA 1
ATOM 1384 C C . VAL A 1 189 ? -3.547 7.672 8.438 1 97.94 189 VAL A C 1
ATOM 1386 O O . VAL A 1 189 ? -2.758 7.703 7.492 1 97.94 189 VAL A O 1
ATOM 1389 N N . THR A 1 190 ? -3.898 6.547 9.023 1 96.56 190 THR A N 1
ATOM 1390 C CA . THR A 1 190 ? -3.35 5.273 8.57 1 96.56 190 THR A CA 1
ATOM 1391 C C . THR A 1 190 ? -4.195 4.109 9.078 1 96.56 190 THR A C 1
ATOM 1393 O O . THR A 1 190 ? -4.824 4.207 10.133 1 96.56 190 THR A O 1
ATOM 1396 N N . HIS A 1 191 ? -4.133 3.049 8.336 1 94.81 191 HIS A N 1
ATOM 1397 C CA . HIS A 1 191 ? -4.781 1.831 8.805 1 94.81 191 HIS A CA 1
ATOM 1398 C C . HIS A 1 191 ? -3.785 0.903 9.492 1 94.81 191 HIS A C 1
ATOM 1400 O O . HIS A 1 191 ? -4.176 -0.123 10.055 1 94.81 191 HIS A O 1
ATOM 1406 N N . ASP A 1 192 ? -2.574 1.24 9.492 1 92.94 192 ASP A N 1
ATOM 1407 C CA . ASP A 1 192 ? -1.518 0.442 10.109 1 92.94 192 ASP A CA 1
ATOM 1408 C C . ASP A 1 192 ? -0.866 1.191 11.266 1 92.94 192 ASP A C 1
ATOM 1410 O O . ASP A 1 192 ? -0.192 2.203 11.062 1 92.94 192 ASP A O 1
ATOM 1414 N N . LEU A 1 193 ? -0.94 0.572 12.406 1 96.31 193 LEU A N 1
ATOM 1415 C CA . LEU A 1 193 ? -0.524 1.262 13.625 1 96.31 193 LEU A CA 1
ATOM 1416 C C . LEU A 1 193 ? 0.89 0.854 14.023 1 96.31 193 LEU A C 1
ATOM 1418 O O . LEU A 1 193 ? 1.475 1.44 14.938 1 96.31 193 LEU A O 1
ATOM 1422 N N . ARG A 1 194 ? 1.444 -0.01 13.352 1 92.62 194 ARG A N 1
ATOM 1423 C CA . ARG A 1 194 ? 2.686 -0.647 13.773 1 92.62 194 ARG A CA 1
ATOM 1424 C C . ARG A 1 194 ? 3.787 0.386 13.984 1 92.62 194 ARG A C 1
ATOM 1426 O O . ARG A 1 194 ? 4.484 0.362 15 1 92.62 194 ARG A O 1
ATOM 1433 N N . ASP A 1 195 ? 3.914 1.291 13.109 1 92.5 195 ASP A N 1
ATOM 1434 C CA . ASP A 1 195 ? 5.043 2.219 13.156 1 92.5 195 ASP A CA 1
ATOM 1435 C C . ASP A 1 195 ? 4.68 3.482 13.93 1 92.5 195 ASP A C 1
ATOM 1437 O O . ASP A 1 195 ? 5.539 4.082 14.578 1 92.5 195 ASP A O 1
ATOM 1441 N N . VAL A 1 196 ? 3.43 3.855 13.969 1 96.06 196 VAL A N 1
ATOM 1442 C CA . VAL A 1 196 ? 3.062 5.172 14.477 1 96.06 196 VAL A CA 1
ATOM 1443 C C . VAL A 1 196 ? 2.576 5.047 15.922 1 96.06 196 VAL A C 1
ATOM 1445 O O . VAL A 1 196 ? 2.26 6.051 16.562 1 96.06 196 VAL A O 1
ATOM 1448 N N . TRP A 1 197 ? 2.561 3.871 16.422 1 96.19 197 TRP A N 1
ATOM 1449 C CA . TRP A 1 197 ? 1.999 3.605 17.734 1 96.19 197 TRP A CA 1
ATOM 1450 C C . TRP A 1 197 ? 2.74 4.395 18.812 1 96.19 197 TRP A C 1
ATOM 1452 O O . TRP A 1 197 ? 2.117 5.031 19.672 1 96.19 197 TRP A O 1
ATOM 1462 N N . THR A 1 198 ? 4.023 4.414 18.734 1 94.38 198 THR A N 1
ATOM 1463 C CA . THR A 1 198 ? 4.832 5.062 19.766 1 94.38 198 THR A CA 1
ATOM 1464 C C . THR A 1 198 ? 4.863 6.574 19.547 1 94.38 198 THR A C 1
ATOM 1466 O O . THR A 1 198 ? 5.273 7.32 20.438 1 94.38 198 THR A O 1
ATOM 1469 N N . LEU A 1 199 ? 4.441 6.977 18.406 1 95.88 199 LEU A N 1
ATOM 1470 C CA . LEU A 1 199 ? 4.418 8.391 18.062 1 95.88 199 LEU A CA 1
ATOM 1471 C C . LEU A 1 199 ? 3.125 9.047 18.547 1 95.88 199 LEU A C 1
ATOM 1473 O O . LEU A 1 199 ? 3.1 10.25 18.828 1 95.88 199 LEU A O 1
ATOM 1477 N N . ALA A 1 200 ? 2.121 8.297 18.766 1 97.62 200 ALA A N 1
ATOM 1478 C CA . ALA A 1 200 ? 0.767 8.805 18.984 1 97.62 200 ALA A CA 1
ATOM 1479 C C . ALA A 1 200 ? 0.554 9.219 20.438 1 97.62 200 ALA A C 1
ATOM 1481 O O . ALA A 1 200 ? 0.827 8.453 21.359 1 97.62 200 ALA A O 1
ATOM 1482 N N . ASP A 1 201 ? 0.087 10.414 20.625 1 98.19 201 ASP A N 1
ATOM 1483 C CA . ASP A 1 201 ? -0.441 10.82 21.922 1 98.19 201 ASP A CA 1
ATOM 1484 C C . ASP A 1 201 ? -1.862 10.305 22.125 1 98.19 201 ASP A C 1
ATOM 1486 O O . ASP A 1 201 ? -2.266 10 23.25 1 98.19 201 ASP A O 1
ATOM 1490 N N . ARG A 1 202 ? -2.551 10.242 21.078 1 98.25 202 ARG A N 1
ATOM 1491 C CA . ARG A 1 202 ? -3.934 9.773 21.062 1 98.25 202 ARG A CA 1
ATOM 1492 C C . ARG A 1 202 ? -4.238 9.008 19.781 1 98.25 202 ARG A C 1
ATOM 1494 O O . ARG A 1 202 ? -3.693 9.32 18.719 1 98.25 202 ARG A O 1
ATOM 1501 N N . VAL A 1 203 ? -5.105 8.031 19.891 1 98.25 203 VAL A N 1
ATOM 1502 C CA . VAL A 1 203 ? -5.551 7.23 18.75 1 98.25 203 VAL A CA 1
ATOM 1503 C C . VAL A 1 203 ? -7.062 7.363 18.594 1 98.25 203 VAL A C 1
ATOM 1505 O O . VAL A 1 203 ? -7.809 7.297 19.562 1 98.25 203 VAL A O 1
ATOM 1508 N N . VAL A 1 204 ? -7.469 7.598 17.391 1 98.44 204 VAL A N 1
ATOM 1509 C CA . VAL A 1 204 ? -8.875 7.688 17.031 1 98.44 204 VAL A CA 1
ATOM 1510 C C . VAL A 1 204 ? -9.188 6.668 15.93 1 98.44 204 VAL A C 1
ATOM 1512 O O . VAL A 1 204 ? -8.625 6.73 14.836 1 98.44 204 VAL A O 1
ATOM 1515 N N . ALA A 1 205 ? -10.078 5.758 16.172 1 98.31 205 ALA A N 1
ATOM 1516 C CA . ALA A 1 205 ? -10.477 4.758 15.188 1 98.31 205 ALA A CA 1
ATOM 1517 C C . ALA A 1 205 ? -11.867 5.07 14.625 1 98.31 205 ALA A C 1
ATOM 1519 O O . ALA A 1 205 ? -12.82 5.27 15.383 1 98.31 205 ALA A O 1
ATOM 1520 N N . MET A 1 206 ? -11.883 5.098 13.391 1 98 206 MET A N 1
ATOM 1521 C CA . MET A 1 206 ? -13.156 5.367 12.727 1 98 206 MET A CA 1
ATOM 1522 C C . MET A 1 206 ? -13.734 4.098 12.117 1 98 206 MET A C 1
ATOM 1524 O O . MET A 1 206 ? -12.984 3.236 11.641 1 98 206 MET A O 1
ATOM 1528 N N . ARG A 1 207 ? -14.984 4.027 12.141 1 97 207 ARG A N 1
ATOM 1529 C CA . ARG A 1 207 ? -15.758 2.953 11.531 1 97 207 ARG A CA 1
ATOM 1530 C C . ARG A 1 207 ? -17.109 3.465 11.023 1 97 207 ARG A C 1
ATOM 1532 O O . ARG A 1 207 ? -17.828 4.133 11.758 1 97 207 ARG A O 1
ATOM 1539 N N . ASP A 1 208 ? -17.391 3.205 9.758 1 95.62 208 ASP A N 1
ATOM 1540 C CA . ASP A 1 208 ? -18.672 3.543 9.148 1 95.62 208 ASP A CA 1
ATOM 1541 C C . ASP A 1 208 ? -18.984 5.031 9.312 1 95.62 208 ASP A C 1
ATOM 1543 O O . ASP A 1 208 ? -20.109 5.402 9.656 1 95.62 208 ASP A O 1
ATOM 1547 N N . GLY A 1 209 ? -17.922 5.805 9.211 1 97.56 209 GLY A N 1
ATOM 1548 C CA . GLY A 1 209 ? -18.094 7.25 9.188 1 97.56 209 GLY A CA 1
ATOM 1549 C C . GLY A 1 209 ? -18.156 7.871 10.57 1 97.56 209 GLY A C 1
ATOM 1550 O O . GLY A 1 209 ? -18.328 9.086 10.703 1 97.56 209 GLY A O 1
ATOM 1551 N N . GLU A 1 210 ? -17.984 7.031 11.594 1 98.19 210 GLU A N 1
ATOM 1552 C CA . GLU A 1 210 ? -18.062 7.504 12.977 1 98.19 210 GLU A CA 1
ATOM 1553 C C . GLU A 1 210 ? -16.797 7.164 13.75 1 98.19 210 GLU A C 1
ATOM 1555 O O . GLU A 1 210 ? -15.984 6.34 13.297 1 98.19 210 GLU A O 1
ATOM 1560 N N . ILE A 1 211 ? -16.594 7.863 14.82 1 98.12 211 ILE A N 1
ATOM 1561 C CA . ILE A 1 211 ? -15.516 7.484 15.719 1 98.12 211 ILE A CA 1
ATOM 1562 C C . ILE A 1 211 ? -15.953 6.301 16.578 1 98.12 211 ILE A C 1
ATOM 1564 O O . ILE A 1 211 ? -16.875 6.418 17.391 1 98.12 211 ILE A O 1
ATOM 1568 N N . ALA A 1 212 ? -15.328 5.199 16.406 1 97.62 212 ALA A N 1
ATOM 1569 C CA . ALA A 1 212 ? -15.656 3.979 17.141 1 97.62 212 ALA A CA 1
ATOM 1570 C C . ALA A 1 212 ? -14.93 3.924 18.469 1 97.62 212 ALA A C 1
ATOM 1572 O O . ALA A 1 212 ? -15.422 3.324 19.438 1 97.62 212 ALA A O 1
ATOM 1573 N N . LEU A 1 213 ? -13.75 4.418 18.422 1 97 213 LEU A N 1
ATOM 1574 C CA . LEU A 1 213 ? -12.883 4.375 19.594 1 97 213 LEU A CA 1
ATOM 1575 C C . LEU A 1 213 ? -11.898 5.547 19.594 1 97 213 LEU A C 1
ATOM 1577 O O . LEU A 1 213 ? -11.461 5.988 18.531 1 97 213 LEU A O 1
ATOM 1581 N N . ARG A 1 214 ? -11.664 6.117 20.781 1 97.38 214 ARG A N 1
ATOM 1582 C CA . ARG A 1 214 ? -10.609 7.125 20.906 1 97.38 214 ARG A CA 1
ATOM 1583 C C . ARG A 1 214 ? -10.016 7.129 22.297 1 97.38 214 ARG A C 1
ATOM 1585 O O . ARG A 1 214 ? -10.719 6.879 23.281 1 97.38 214 ARG A O 1
ATOM 1592 N N . GLY A 1 215 ? -8.742 7.387 22.406 1 97.25 215 GLY A N 1
ATOM 1593 C CA . GLY A 1 215 ? -8.078 7.461 23.703 1 97.25 215 GLY A CA 1
ATOM 1594 C C . GLY A 1 215 ? -6.57 7.332 23.594 1 97.25 215 GLY A C 1
ATOM 1595 O O . GLY A 1 215 ? -6.008 7.391 22.5 1 97.25 215 GLY A O 1
ATOM 1596 N N . ASP A 1 216 ? -5.992 7.254 24.75 1 97.25 216 ASP A N 1
ATOM 1597 C CA . ASP A 1 216 ? -4.562 6.969 24.828 1 97.25 216 ASP A CA 1
ATOM 1598 C C . ASP A 1 216 ? -4.242 5.602 24.234 1 97.25 216 ASP A C 1
ATOM 1600 O O . ASP A 1 216 ? -5.004 4.648 24.406 1 97.25 216 ASP A O 1
ATOM 1604 N N . PRO A 1 217 ? -3.143 5.551 23.531 1 96.38 217 PRO A N 1
ATOM 1605 C CA . PRO A 1 217 ? -2.77 4.285 22.891 1 96.38 217 PRO A CA 1
ATOM 1606 C C . PRO A 1 217 ? -2.863 3.094 23.844 1 96.38 217 PRO A C 1
ATOM 1608 O O . PRO A 1 217 ? -3.438 2.062 23.484 1 96.38 217 PRO A O 1
ATOM 1611 N N . ALA A 1 218 ? -2.412 3.205 25.016 1 95.12 218 ALA A N 1
ATOM 1612 C CA . ALA A 1 218 ? -2.406 2.105 25.984 1 95.12 218 ALA A CA 1
ATOM 1613 C C . ALA A 1 218 ? -3.826 1.664 26.328 1 95.12 218 ALA A C 1
ATOM 1615 O O . ALA A 1 218 ? -4.082 0.476 26.531 1 95.12 218 ALA A O 1
ATOM 1616 N N . ASP A 1 219 ? -4.738 2.551 26.297 1 95.88 219 ASP A N 1
ATOM 1617 C CA . ASP A 1 219 ? -6.109 2.289 26.734 1 95.88 219 ASP A CA 1
ATOM 1618 C C . ASP A 1 219 ? -6.93 1.673 25.609 1 95.88 219 ASP A C 1
ATOM 1620 O O . ASP A 1 219 ? -7.891 0.939 25.859 1 95.88 219 ASP A O 1
ATOM 1624 N N . VAL A 1 220 ? -6.48 1.923 24.391 1 96.38 220 VAL A N 1
ATOM 1625 C CA . VAL A 1 220 ? -7.363 1.536 23.297 1 96.38 220 VAL A CA 1
ATOM 1626 C C . VAL A 1 220 ? -6.832 0.269 22.625 1 96.38 220 VAL A C 1
ATOM 1628 O O . VAL A 1 220 ? -7.508 -0.328 21.781 1 96.38 220 VAL A O 1
ATOM 1631 N N . ARG A 1 221 ? -5.688 -0.158 22.953 1 95.94 221 ARG A N 1
ATOM 1632 C CA . ARG A 1 221 ? -5 -1.253 22.281 1 95.94 221 ARG A CA 1
ATOM 1633 C C . ARG A 1 221 ? -5.891 -2.49 22.203 1 95.94 221 ARG A C 1
ATOM 1635 O O . ARG A 1 221 ? -6.008 -3.105 21.141 1 95.94 221 ARG A O 1
ATOM 1642 N N . GLY A 1 222 ? -6.52 -2.852 23.266 1 95.94 222 GLY A N 1
ATOM 1643 C CA . GLY A 1 222 ? -7.305 -4.07 23.359 1 95.94 222 GLY A CA 1
ATOM 1644 C C . GLY A 1 222 ? -8.602 -4.004 22.562 1 95.94 222 GLY A C 1
ATOM 1645 O O . GLY A 1 222 ? -9.164 -5.035 22.203 1 95.94 222 GLY A O 1
ATOM 1646 N N . ALA A 1 223 ? -9.062 -2.803 22.266 1 96.44 223 ALA A N 1
ATOM 1647 C CA . ALA A 1 223 ? -10.367 -2.615 21.625 1 96.44 223 ALA A CA 1
ATOM 1648 C C . ALA A 1 223 ? -10.227 -2.408 20.125 1 96.44 223 ALA A C 1
ATOM 1650 O O . ALA A 1 223 ? -11.227 -2.387 19.406 1 96.44 223 ALA A O 1
ATOM 1651 N N . LEU A 1 224 ? -9.047 -2.305 19.625 1 95.94 224 LEU A N 1
ATOM 1652 C CA . LEU A 1 224 ? -8.789 -1.975 18.234 1 95.94 224 LEU A CA 1
ATOM 1653 C C . LEU A 1 224 ? -9.422 -3.008 17.297 1 95.94 224 LEU A C 1
ATOM 1655 O O . LEU A 1 224 ? -10.062 -2.65 16.312 1 95.94 224 LEU A O 1
ATOM 1659 N N . PRO A 1 225 ? -9.312 -4.305 17.688 1 94.62 225 PRO A N 1
ATOM 1660 C CA . PRO A 1 225 ? -9.898 -5.309 16.797 1 94.62 225 PRO A CA 1
ATOM 1661 C C . PRO A 1 225 ? -11.406 -5.141 16.641 1 94.62 225 PRO A C 1
ATOM 1663 O O . PRO A 1 225 ? -11.945 -5.398 15.555 1 94.62 225 PRO A O 1
ATOM 1666 N N . ASP A 1 226 ? -12.016 -4.707 17.594 1 92.44 226 ASP A N 1
ATOM 1667 C CA . ASP A 1 226 ? -13.453 -4.473 17.531 1 92.44 226 ASP A CA 1
ATOM 1668 C C . ASP A 1 226 ? -13.789 -3.369 16.531 1 92.44 226 ASP A C 1
ATOM 1670 O O . ASP A 1 226 ? -14.898 -3.324 16 1 92.44 226 ASP A O 1
ATOM 1674 N N . ALA A 1 227 ? -12.844 -2.512 16.312 1 92.12 227 ALA A N 1
ATOM 1675 C CA . ALA A 1 227 ? -13.023 -1.426 15.352 1 92.12 227 ALA A CA 1
ATOM 1676 C C . ALA A 1 227 ? -12.508 -1.828 13.977 1 92.12 227 ALA A C 1
ATOM 1678 O O . ALA A 1 227 ? -12.477 -1.008 13.055 1 92.12 227 ALA A O 1
ATOM 1679 N N . GLY A 1 228 ? -12.062 -3.035 13.883 1 91.94 228 GLY A N 1
ATOM 1680 C CA . GLY A 1 228 ? -11.562 -3.52 12.602 1 91.94 228 GLY A CA 1
ATOM 1681 C C . GLY A 1 228 ? -10.125 -3.107 12.336 1 91.94 228 GLY A C 1
ATOM 1682 O O . GLY A 1 228 ? -9.688 -3.082 11.18 1 91.94 228 GLY A O 1
ATOM 1683 N N . VAL A 1 229 ? -9.398 -2.742 13.367 1 94.81 229 VAL A N 1
ATOM 1684 C CA . VAL A 1 229 ? -8.023 -2.283 13.234 1 94.81 229 VAL A CA 1
ATOM 1685 C C . VAL A 1 229 ? -7.078 -3.277 13.906 1 94.81 229 VAL A C 1
ATOM 1687 O O . VAL A 1 229 ? -7.344 -3.742 15.016 1 94.81 229 VAL A O 1
ATOM 1690 N N . ARG A 1 230 ? -6.07 -3.619 13.219 1 93.94 230 ARG A N 1
ATOM 1691 C CA . ARG A 1 230 ? -5.07 -4.531 13.766 1 93.94 230 ARG A CA 1
ATOM 1692 C C . ARG A 1 230 ? -4.242 -3.848 14.844 1 93.94 230 ARG A C 1
ATOM 1694 O O . ARG A 1 230 ? -3.699 -2.762 14.625 1 93.94 230 ARG A O 1
ATOM 1701 N N . PRO A 1 231 ? -4.129 -4.477 15.992 1 93.75 231 PRO A N 1
ATOM 1702 C CA . PRO A 1 231 ? -3.234 -3.9 17 1 93.75 231 PRO A CA 1
ATOM 1703 C C . PRO A 1 231 ? -1.781 -3.848 16.531 1 93.75 231 PRO A C 1
ATOM 1705 O O . PRO A 1 231 ? -1.381 -4.621 15.656 1 93.75 231 PRO A O 1
ATOM 1708 N N . PRO A 1 232 ? -1.001 -2.936 17.016 1 92.81 232 PRO A N 1
ATOM 1709 C CA . PRO A 1 232 ? 0.39 -2.777 16.578 1 92.81 232 PRO A CA 1
ATOM 1710 C C . PRO A 1 232 ? 1.26 -3.977 16.953 1 92.81 232 PRO A C 1
ATOM 1712 O O . PRO A 1 232 ? 0.946 -4.711 17.891 1 92.81 232 PRO A O 1
ATOM 1715 N N . MET B 1 1 ? 7.898 -28.469 -10.336 1 94.31 1 MET B N 1
ATOM 1716 C CA . MET B 1 1 ? 9.016 -27.703 -9.781 1 94.31 1 MET B CA 1
ATOM 1717 C C . MET B 1 1 ? 9.328 -26.5 -10.656 1 94.31 1 MET B C 1
ATOM 1719 O O . MET B 1 1 ? 9.227 -26.562 -11.883 1 94.31 1 MET B O 1
ATOM 1723 N N . LEU B 1 2 ? 9.555 -25.406 -10.023 1 97.12 2 LEU B N 1
ATOM 1724 C CA . LEU B 1 2 ? 10.031 -24.188 -10.688 1 97.12 2 LEU B CA 1
ATOM 1725 C C . LEU B 1 2 ? 11.516 -23.969 -10.406 1 97.12 2 LEU B C 1
ATOM 1727 O O . LEU B 1 2 ? 11.945 -24.016 -9.25 1 97.12 2 LEU B O 1
ATOM 1731 N N . SER B 1 3 ? 12.297 -23.812 -11.531 1 98.25 3 SER B N 1
ATOM 1732 C CA . SER B 1 3 ? 13.742 -23.656 -11.367 1 98.25 3 SER B CA 1
ATOM 1733 C C . SER B 1 3 ? 14.242 -22.406 -12.086 1 98.25 3 SER B C 1
ATOM 1735 O O . SER B 1 3 ? 14.055 -22.266 -13.297 1 98.25 3 SER B O 1
ATOM 1737 N N . VAL B 1 4 ? 14.781 -21.516 -11.344 1 98.38 4 VAL B N 1
ATOM 1738 C CA . VAL B 1 4 ? 15.5 -20.359 -11.875 1 98.38 4 VAL B CA 1
ATOM 1739 C C . VAL B 1 4 ? 17 -20.625 -11.828 1 98.38 4 VAL B C 1
ATOM 1741 O O . VAL B 1 4 ? 17.547 -20.922 -10.766 1 98.38 4 VAL B O 1
ATOM 1744 N N . ARG B 1 5 ? 17.609 -20.516 -12.977 1 98.44 5 ARG B N 1
ATOM 1745 C CA . ARG B 1 5 ? 19.016 -20.859 -13.055 1 98.44 5 ARG B CA 1
ATOM 1746 C C . ARG B 1 5 ? 19.844 -19.688 -13.57 1 98.44 5 ARG B C 1
ATOM 1748 O O . ARG B 1 5 ? 19.766 -19.328 -14.75 1 98.44 5 ARG B O 1
ATOM 1755 N N . ASN B 1 6 ? 20.703 -19.125 -12.664 1 98.44 6 ASN B N 1
ATOM 1756 C CA . ASN B 1 6 ? 21.641 -18.062 -12.977 1 98.44 6 ASN B CA 1
ATOM 1757 C C . ASN B 1 6 ? 20.984 -16.969 -13.82 1 98.44 6 ASN B C 1
ATOM 1759 O O . ASN B 1 6 ? 21.531 -16.578 -14.859 1 98.44 6 ASN B O 1
ATOM 1763 N N . LEU B 1 7 ? 19.906 -16.5 -13.398 1 98.56 7 LEU B N 1
ATOM 1764 C CA . LEU B 1 7 ? 19.094 -15.562 -14.156 1 98.56 7 LEU B CA 1
ATOM 1765 C C . LEU B 1 7 ? 19.672 -14.156 -14.094 1 98.56 7 LEU B C 1
ATOM 1767 O O . LEU B 1 7 ? 20.016 -13.672 -13.008 1 98.56 7 LEU B O 1
ATOM 1771 N N . VAL B 1 8 ? 19.828 -13.562 -15.227 1 98.69 8 VAL B N 1
ATOM 1772 C CA . VAL B 1 8 ? 20.266 -12.172 -15.328 1 98.69 8 VAL B CA 1
ATOM 1773 C C . VAL B 1 8 ? 19.266 -11.375 -16.172 1 98.69 8 VAL B C 1
ATOM 1775 O O . VAL B 1 8 ? 18.828 -11.852 -17.219 1 98.69 8 VAL B O 1
ATOM 1778 N N . HIS B 1 9 ? 18.828 -10.297 -15.703 1 98.62 9 HIS B N 1
ATOM 1779 C CA . HIS B 1 9 ? 17.984 -9.383 -16.469 1 98.62 9 HIS B CA 1
ATOM 1780 C C . HIS B 1 9 ? 18.438 -7.938 -16.281 1 98.62 9 HIS B C 1
ATOM 1782 O O . HIS B 1 9 ? 18.688 -7.496 -15.156 1 98.62 9 HIS B O 1
ATOM 1788 N N . ARG B 1 10 ? 18.5 -7.207 -17.328 1 97.19 10 ARG B N 1
ATOM 1789 C CA . ARG B 1 10 ? 18.922 -5.809 -17.344 1 97.19 10 ARG B CA 1
ATOM 1790 C C . ARG B 1 10 ? 17.844 -4.914 -17.938 1 97.19 10 ARG B C 1
ATOM 1792 O O . ARG B 1 10 ? 17.172 -5.297 -18.891 1 97.19 10 ARG B O 1
ATOM 1799 N N . TYR B 1 11 ? 17.531 -3.779 -17.375 1 96.12 11 TYR B N 1
ATOM 1800 C CA . TYR B 1 11 ? 16.828 -2.66 -17.984 1 96.12 11 TYR B CA 1
ATOM 1801 C C . TYR B 1 11 ? 17.797 -1.562 -18.406 1 96.12 11 TYR B C 1
ATOM 1803 O O . TYR B 1 11 ? 18.281 -0.802 -17.562 1 96.12 11 TYR B O 1
ATOM 1811 N N . GLY B 1 12 ? 18.047 -1.44 -19.688 1 94.62 12 GLY B N 1
ATOM 1812 C CA . GLY B 1 12 ? 19.141 -0.567 -20.109 1 94.62 12 GLY B CA 1
ATOM 1813 C C . GLY B 1 12 ? 20.469 -0.923 -19.484 1 94.62 12 GLY B C 1
ATOM 1814 O O . GLY B 1 12 ? 20.922 -2.064 -19.578 1 94.62 12 GLY B O 1
ATOM 1815 N N . ASP B 1 13 ? 20.984 0.061 -18.734 1 92.81 13 ASP B N 1
ATOM 1816 C CA . ASP B 1 13 ? 22.312 -0.144 -18.125 1 92.81 13 ASP B CA 1
ATOM 1817 C C . ASP B 1 13 ? 22.188 -0.68 -16.703 1 92.81 13 ASP B C 1
ATOM 1819 O O . ASP B 1 13 ? 23.188 -1.021 -16.078 1 92.81 13 ASP B O 1
ATOM 1823 N N . THR B 1 14 ? 21 -0.892 -16.203 1 94.5 14 THR B N 1
ATOM 1824 C CA . THR B 1 14 ? 20.781 -1.31 -14.82 1 94.5 14 THR B CA 1
ATOM 1825 C C . THR B 1 14 ? 20.516 -2.809 -14.75 1 94.5 14 THR B C 1
ATOM 1827 O O . THR B 1 14 ? 19.625 -3.318 -15.445 1 94.5 14 THR B O 1
ATOM 1830 N N . VAL B 1 15 ? 21.25 -3.508 -13.93 1 97.06 15 VAL B N 1
ATOM 1831 C CA . VAL B 1 15 ? 21.031 -4.934 -13.711 1 97.06 15 VAL B CA 1
ATOM 1832 C C . VAL B 1 15 ? 19.969 -5.129 -12.625 1 97.06 15 VAL B C 1
ATOM 1834 O O . VAL B 1 15 ? 20.234 -4.879 -11.445 1 97.06 15 VAL B O 1
ATOM 1837 N N . ALA B 1 16 ? 18.844 -5.586 -12.992 1 97.69 16 ALA B N 1
ATOM 1838 C CA . ALA B 1 16 ? 17.734 -5.746 -12.07 1 97.69 16 ALA B CA 1
ATOM 1839 C C . ALA B 1 16 ? 17.797 -7.098 -11.359 1 97.69 16 ALA B C 1
ATOM 1841 O O . ALA B 1 16 ? 17.422 -7.207 -10.188 1 97.69 16 ALA B O 1
ATOM 1842 N N . VAL B 1 17 ? 18.203 -8.109 -12.055 1 98.62 17 VAL B N 1
ATOM 1843 C CA . VAL B 1 17 ? 18.469 -9.445 -11.516 1 98.62 17 VAL B CA 1
ATOM 1844 C C . VAL B 1 17 ? 19.844 -9.914 -11.961 1 98.62 17 VAL B C 1
ATOM 1846 O O . VAL B 1 17 ? 20.156 -9.898 -13.156 1 98.62 17 VAL B O 1
ATOM 1849 N N . ASP B 1 18 ? 20.641 -10.32 -10.992 1 98.56 18 ASP B N 1
ATOM 1850 C CA . ASP B 1 18 ? 22.047 -10.539 -11.281 1 98.56 18 ASP B CA 1
ATOM 1851 C C . ASP B 1 18 ? 22.484 -11.938 -10.844 1 98.56 18 ASP B C 1
ATOM 1853 O O . ASP B 1 18 ? 23.109 -12.094 -9.797 1 98.56 18 ASP B O 1
ATOM 1857 N N . GLY B 1 19 ? 22.25 -12.914 -11.68 1 98.31 19 GLY B N 1
ATOM 1858 C CA . GLY B 1 19 ? 22.734 -14.266 -11.461 1 98.31 19 GLY B CA 1
ATOM 1859 C C . GLY B 1 19 ? 21.969 -15 -10.383 1 98.31 19 GLY B C 1
ATOM 1860 O O . GLY B 1 19 ? 22.578 -15.656 -9.523 1 98.31 19 GLY B O 1
ATOM 1861 N N . VAL B 1 20 ? 20.688 -14.914 -10.375 1 98.56 20 VAL B N 1
ATOM 1862 C CA . VAL B 1 20 ? 19.875 -15.484 -9.32 1 98.56 20 VAL B CA 1
ATOM 1863 C C . VAL B 1 20 ? 19.5 -16.922 -9.672 1 98.56 20 VAL B C 1
ATOM 1865 O O . VAL B 1 20 ? 19.125 -17.219 -10.805 1 98.56 20 VAL B O 1
ATOM 1868 N N . SER B 1 21 ? 19.703 -17.844 -8.766 1 98.69 21 SER B N 1
ATOM 1869 C CA . SER B 1 21 ? 19.234 -19.219 -8.852 1 98.69 21 SER B CA 1
ATOM 1870 C C . SER B 1 21 ? 18.297 -19.562 -7.691 1 98.69 21 SER B C 1
ATOM 1872 O O . SER B 1 21 ? 18.594 -19.25 -6.535 1 98.69 21 SER B O 1
ATOM 1874 N N . LEU B 1 22 ? 17.203 -20.094 -8.008 1 98.06 22 LEU B N 1
ATOM 1875 C CA . LEU B 1 22 ? 16.188 -20.406 -7.008 1 98.06 22 LEU B CA 1
ATOM 1876 C C . LEU B 1 22 ? 15.273 -21.531 -7.477 1 98.06 22 LEU B C 1
ATOM 1878 O O . LEU B 1 22 ? 14.789 -21.516 -8.609 1 98.06 22 LEU B O 1
ATOM 1882 N N . ASP B 1 23 ? 15.07 -22.5 -6.641 1 97.69 23 ASP B N 1
ATOM 1883 C CA . ASP B 1 23 ? 14.125 -23.578 -6.914 1 97.69 23 ASP B CA 1
ATOM 1884 C C . ASP B 1 23 ? 12.922 -23.5 -5.98 1 97.69 23 ASP B C 1
ATOM 1886 O O . ASP B 1 23 ? 13.055 -23.125 -4.812 1 97.69 23 ASP B O 1
ATOM 1890 N N . VAL B 1 24 ? 11.82 -23.797 -6.512 1 97.69 24 VAL B N 1
ATOM 1891 C CA . VAL B 1 24 ? 10.594 -23.906 -5.727 1 97.69 24 VAL B CA 1
ATOM 1892 C C . VAL B 1 24 ? 9.977 -25.297 -5.934 1 97.69 24 VAL B C 1
ATOM 1894 O O . VAL B 1 24 ? 9.586 -25.641 -7.047 1 97.69 24 VAL B O 1
ATOM 1897 N N . ALA B 1 25 ? 9.875 -26.031 -4.871 1 97 25 ALA B N 1
ATOM 1898 C CA . ALA B 1 25 ? 9.32 -27.391 -4.945 1 97 25 ALA B CA 1
ATOM 1899 C C . ALA B 1 25 ? 7.797 -27.344 -5.039 1 97 25 ALA B C 1
ATOM 1901 O O . ALA B 1 25 ? 7.168 -26.344 -4.68 1 97 25 ALA B O 1
ATOM 1902 N N . ASP B 1 26 ? 7.242 -28.469 -5.574 1 96.19 26 ASP B N 1
ATOM 1903 C CA . ASP B 1 26 ? 5.789 -28.594 -5.582 1 96.19 26 ASP B CA 1
ATOM 1904 C C . ASP B 1 26 ? 5.227 -28.516 -4.164 1 96.19 26 ASP B C 1
ATOM 1906 O O . ASP B 1 26 ? 5.75 -29.156 -3.248 1 96.19 26 ASP B O 1
ATOM 1910 N N . GLY B 1 27 ? 4.266 -27.625 -4.008 1 96.69 27 GLY B N 1
ATOM 1911 C CA . GLY B 1 27 ? 3.592 -27.531 -2.725 1 96.69 27 GLY B CA 1
ATOM 1912 C C . GLY B 1 27 ? 4.309 -26.609 -1.748 1 96.69 27 GLY B C 1
ATOM 1913 O O . GLY B 1 27 ? 3.812 -26.359 -0.648 1 96.69 27 GLY B O 1
ATOM 1914 N N . GLU B 1 28 ? 5.418 -26.125 -2.121 1 97.88 28 GLU B N 1
ATOM 1915 C CA . GLU B 1 28 ? 6.191 -25.25 -1.244 1 97.88 28 GLU B CA 1
ATOM 1916 C C . GLU B 1 28 ? 5.676 -23.812 -1.297 1 97.88 28 GLU B C 1
ATOM 1918 O O . GLU B 1 28 ? 5.262 -23.328 -2.355 1 97.88 28 GLU B O 1
ATOM 1923 N N . CYS B 1 29 ? 5.699 -23.156 -0.183 1 98.38 29 CYS B N 1
ATOM 1924 C CA . CYS B 1 29 ? 5.441 -21.719 -0.122 1 98.38 29 CYS B CA 1
ATOM 1925 C C . CYS B 1 29 ? 6.734 -20.938 0.1 1 98.38 29 CYS B C 1
ATOM 1927 O O . CYS B 1 29 ? 7.305 -20.969 1.191 1 98.38 29 CYS B O 1
ATOM 1929 N N . VAL B 1 30 ? 7.152 -20.266 -0.897 1 98.62 30 VAL B N 1
ATOM 1930 C CA . VAL B 1 30 ? 8.352 -19.438 -0.821 1 98.62 30 VAL B CA 1
ATOM 1931 C C . VAL B 1 30 ? 7.953 -17.953 -0.79 1 98.62 30 VAL B C 1
ATOM 1933 O O . VAL B 1 30 ? 7.203 -17.484 -1.649 1 98.62 30 VAL B O 1
ATOM 1936 N N . VAL B 1 31 ? 8.438 -17.25 0.192 1 98.5 31 VAL B N 1
ATOM 1937 C CA . VAL B 1 31 ? 8.242 -15.797 0.258 1 98.5 31 VAL B CA 1
ATOM 1938 C C . VAL B 1 31 ? 9.492 -15.078 -0.24 1 98.5 31 VAL B C 1
ATOM 1940 O O . VAL B 1 31 ? 10.594 -15.312 0.271 1 98.5 31 VAL B O 1
ATOM 1943 N N . VAL B 1 32 ? 9.312 -14.328 -1.253 1 98.38 32 VAL B N 1
ATOM 1944 C CA . VAL B 1 32 ? 10.391 -13.5 -1.785 1 98.38 32 VAL B CA 1
ATOM 1945 C C . VAL B 1 32 ? 10.234 -12.07 -1.273 1 98.38 32 VAL B C 1
ATOM 1947 O O . VAL B 1 32 ? 9.242 -11.398 -1.575 1 98.38 32 VAL B O 1
ATOM 1950 N N . THR B 1 33 ? 11.227 -11.617 -0.499 1 98 33 THR B N 1
ATOM 1951 C CA . THR B 1 33 ? 11.133 -10.312 0.156 1 98 33 THR B CA 1
ATOM 1952 C C . THR B 1 33 ? 12.344 -9.453 -0.185 1 98 33 THR B C 1
ATOM 1954 O O . THR B 1 33 ? 13.273 -9.906 -0.851 1 98 33 THR B O 1
ATOM 1957 N N . GLY B 1 34 ? 12.266 -8.164 0.168 1 96.75 34 GLY B N 1
ATOM 1958 C CA . GLY B 1 34 ? 13.289 -7.164 -0.127 1 96.75 34 GLY B CA 1
ATOM 1959 C C . GLY B 1 34 ? 12.719 -5.773 -0.329 1 96.75 34 GLY B C 1
ATOM 1960 O O . GLY B 1 34 ? 11.508 -5.609 -0.471 1 96.75 34 GLY B O 1
ATOM 1961 N N . ALA B 1 35 ? 13.586 -4.879 -0.359 1 94.56 35 ALA B N 1
ATOM 1962 C CA . ALA B 1 35 ? 13.195 -3.486 -0.556 1 94.56 35 ALA B CA 1
ATOM 1963 C C . ALA B 1 35 ? 12.648 -3.264 -1.965 1 94.56 35 ALA B C 1
ATOM 1965 O O . ALA B 1 35 ? 12.812 -4.117 -2.842 1 94.56 35 ALA B O 1
ATOM 1966 N N . ASN B 1 36 ? 11.969 -2.139 -2.117 1 92.25 36 ASN B N 1
ATOM 1967 C CA . ASN B 1 36 ? 11.555 -1.771 -3.467 1 92.25 36 ASN B CA 1
ATOM 1968 C C . ASN B 1 36 ? 12.75 -1.614 -4.398 1 92.25 36 ASN B C 1
ATOM 1970 O O . ASN B 1 36 ? 13.781 -1.055 -4.008 1 92.25 36 ASN B O 1
ATOM 1974 N N . GLY B 1 37 ? 12.672 -2.162 -5.543 1 91.88 37 GLY B N 1
ATOM 1975 C CA . GLY B 1 37 ? 13.758 -2.068 -6.508 1 91.88 37 GLY B CA 1
ATOM 1976 C C . GLY B 1 37 ? 14.781 -3.178 -6.363 1 91.88 37 GLY B C 1
ATOM 1977 O O . GLY B 1 37 ? 15.789 -3.197 -7.078 1 91.88 37 GLY B O 1
ATOM 1978 N N . SER B 1 38 ? 14.508 -4.137 -5.512 1 95.56 38 SER B N 1
ATOM 1979 C CA . SER B 1 38 ? 15.5 -5.172 -5.246 1 95.56 38 SER B CA 1
ATOM 1980 C C . SER B 1 38 ? 15.492 -6.238 -6.34 1 95.56 38 SER B C 1
ATOM 1982 O O . SER B 1 38 ? 16.359 -7.113 -6.367 1 95.56 38 SER B O 1
ATOM 1984 N N . GLY B 1 39 ? 14.477 -6.23 -7.211 1 96.75 39 GLY B N 1
ATOM 1985 C CA . GLY B 1 39 ? 14.43 -7.148 -8.336 1 96.75 39 GLY B CA 1
ATOM 1986 C C . GLY B 1 39 ? 13.359 -8.219 -8.195 1 96.75 39 GLY B C 1
ATOM 1987 O O . GLY B 1 39 ? 13.219 -9.078 -9.07 1 96.75 39 GLY B O 1
ATOM 1988 N N . LYS B 1 40 ? 12.602 -8.203 -7.172 1 97.62 40 LYS B N 1
ATOM 1989 C CA . LYS B 1 40 ? 11.617 -9.242 -6.867 1 97.62 40 LYS B CA 1
ATOM 1990 C C . LYS B 1 40 ? 10.617 -9.406 -8.008 1 97.62 40 LYS B C 1
ATOM 1992 O O . LYS B 1 40 ? 10.43 -10.508 -8.523 1 97.62 40 LYS B O 1
ATOM 1997 N N . THR B 1 41 ? 9.992 -8.234 -8.406 1 96.38 41 THR B N 1
ATOM 1998 C CA . THR B 1 41 ? 8.984 -8.242 -9.469 1 96.38 41 THR B CA 1
ATOM 1999 C C . THR B 1 41 ? 9.602 -8.688 -10.789 1 96.38 41 THR B C 1
ATOM 2001 O O . THR B 1 41 ? 9.008 -9.477 -11.523 1 96.38 41 THR B O 1
ATOM 2004 N N . THR B 1 42 ? 10.797 -8.195 -11.102 1 97.38 42 THR B N 1
ATOM 2005 C CA . THR B 1 42 ? 11.508 -8.609 -12.305 1 97.38 42 THR B CA 1
ATOM 2006 C C . THR B 1 42 ? 11.75 -10.117 -12.297 1 97.38 42 THR B C 1
ATOM 2008 O O . THR B 1 42 ? 11.539 -10.789 -13.305 1 97.38 42 THR B O 1
ATOM 2011 N N . LEU B 1 43 ? 12.133 -10.664 -11.148 1 98.06 43 LEU B N 1
ATOM 2012 C CA . LEU B 1 43 ? 12.422 -12.086 -11.016 1 98.06 43 LEU B CA 1
ATOM 2013 C C . LEU B 1 43 ? 11.18 -12.922 -11.328 1 98.06 43 LEU B C 1
ATOM 2015 O O . LEU B 1 43 ? 11.227 -13.82 -12.172 1 98.06 43 LEU B O 1
ATOM 2019 N N . VAL B 1 44 ? 10.031 -12.586 -10.773 1 97.38 44 VAL B N 1
ATOM 2020 C CA . VAL B 1 44 ? 8.875 -13.469 -10.859 1 97.38 44 VAL B CA 1
ATOM 2021 C C . VAL B 1 44 ? 8.227 -13.344 -12.234 1 97.38 44 VAL B C 1
ATOM 2023 O O . VAL B 1 44 ? 7.535 -14.258 -12.695 1 97.38 44 VAL B O 1
ATOM 2026 N N . ARG B 1 45 ? 8.453 -12.25 -12.93 1 96.94 45 ARG B N 1
ATOM 2027 C CA . ARG B 1 45 ? 7.902 -12.062 -14.266 1 96.94 45 ARG B CA 1
ATOM 2028 C C . ARG B 1 45 ? 8.578 -12.984 -15.273 1 96.94 45 ARG B C 1
ATOM 2030 O O . ARG B 1 45 ? 8.07 -13.18 -16.375 1 96.94 45 ARG B O 1
ATOM 2037 N N . HIS B 1 46 ? 9.672 -13.57 -14.922 1 98 46 HIS B N 1
ATOM 2038 C CA . HIS B 1 46 ? 10.336 -14.547 -15.781 1 98 46 HIS B CA 1
ATOM 2039 C C . HIS B 1 46 ? 9.703 -15.922 -15.641 1 98 46 HIS B C 1
ATOM 2041 O O . HIS B 1 46 ? 9.898 -16.797 -16.5 1 98 46 HIS B O 1
ATOM 2047 N N . CYS B 1 47 ? 8.969 -16.125 -14.562 1 97.06 47 CYS B N 1
ATOM 2048 C CA . CYS B 1 47 ? 8.477 -17.453 -14.242 1 97.06 47 CYS B CA 1
ATOM 2049 C C . CYS B 1 47 ? 7.398 -17.906 -15.219 1 97.06 47 CYS B C 1
ATOM 2051 O O . CYS B 1 47 ? 7.223 -19.094 -15.453 1 97.06 47 CYS B O 1
ATOM 2053 N N . ASN B 1 48 ? 6.672 -16.922 -15.781 1 95 48 ASN B N 1
ATOM 2054 C CA . ASN B 1 48 ? 5.676 -17.312 -16.781 1 95 48 ASN B CA 1
ATOM 2055 C C . ASN B 1 48 ? 5.945 -16.641 -18.125 1 95 48 ASN B C 1
ATOM 2057 O O . ASN B 1 48 ? 5.043 -16.531 -18.953 1 95 48 ASN B O 1
ATOM 2061 N N . GLY B 1 49 ? 7.109 -16 -18.234 1 96 49 GLY B N 1
ATOM 2062 C CA . GLY B 1 49 ? 7.59 -15.539 -19.516 1 96 49 GLY B CA 1
ATOM 2063 C C . GLY B 1 49 ? 7.156 -14.125 -19.844 1 96 49 GLY B C 1
ATOM 2064 O O . GLY B 1 49 ? 7.184 -13.711 -21 1 96 49 GLY B O 1
ATOM 2065 N N . LEU B 1 50 ? 6.68 -13.383 -18.938 1 94.81 50 LEU B N 1
ATOM 2066 C CA . LEU B 1 50 ? 6.383 -11.969 -19.156 1 94.81 50 LEU B CA 1
ATOM 2067 C C . LEU B 1 50 ? 7.652 -11.195 -19.484 1 94.81 50 LEU B C 1
ATOM 2069 O O . LEU B 1 50 ? 7.594 -10.148 -20.141 1 94.81 50 LEU B O 1
ATOM 2073 N N . LEU B 1 51 ? 8.773 -11.68 -19.016 1 96.81 51 LEU B N 1
ATOM 2074 C CA . LEU B 1 51 ? 10.094 -11.156 -19.375 1 96.81 51 LEU B CA 1
ATOM 2075 C C . LEU B 1 51 ? 11 -12.258 -19.891 1 96.81 51 LEU B C 1
ATOM 2077 O O . LEU B 1 51 ? 10.891 -13.414 -19.469 1 96.81 51 LEU B O 1
ATOM 2081 N N . GLU B 1 52 ? 11.836 -11.93 -20.766 1 96.75 52 GLU B N 1
ATOM 2082 C CA . GLU B 1 52 ? 12.883 -12.82 -21.266 1 96.75 52 GLU B CA 1
ATOM 2083 C C . GLU B 1 52 ? 14.227 -12.5 -20.625 1 96.75 52 GLU B C 1
ATOM 2085 O O . GLU B 1 52 ? 14.641 -11.344 -20.578 1 96.75 52 GLU B O 1
ATOM 2090 N N . PRO B 1 53 ? 14.906 -13.461 -20.156 1 97.62 53 PRO B N 1
ATOM 2091 C CA . PRO B 1 53 ? 16.188 -13.211 -19.5 1 97.62 53 PRO B CA 1
ATOM 2092 C C . PRO B 1 53 ? 17.281 -12.812 -20.484 1 97.62 53 PRO B C 1
ATOM 2094 O O . PRO B 1 53 ? 17.266 -13.242 -21.641 1 97.62 53 PRO B O 1
ATOM 2097 N N . ASP B 1 54 ? 18.172 -11.977 -20.016 1 98 54 ASP B N 1
ATOM 2098 C CA . ASP B 1 54 ? 19.375 -11.68 -20.766 1 98 54 ASP B CA 1
ATOM 2099 C C . ASP B 1 54 ? 20.375 -12.844 -20.688 1 98 54 ASP B C 1
ATOM 2101 O O . ASP B 1 54 ? 21.109 -13.102 -21.641 1 98 54 ASP B O 1
ATOM 2105 N N . ASP B 1 55 ? 20.406 -13.492 -19.578 1 98.06 55 ASP B N 1
ATOM 2106 C CA . ASP B 1 55 ? 21.203 -14.695 -19.344 1 98.06 55 ASP B CA 1
ATOM 2107 C C . ASP B 1 55 ? 20.516 -15.625 -18.344 1 98.06 55 ASP B C 1
ATOM 2109 O O . ASP B 1 55 ? 19.625 -15.203 -17.609 1 98.06 55 ASP B O 1
ATOM 2113 N N . GLY B 1 56 ? 20.891 -16.891 -18.406 1 98.06 56 GLY B N 1
ATOM 2114 C CA . GLY B 1 56 ? 20.234 -17.891 -17.562 1 98.06 56 GLY B CA 1
ATOM 2115 C C . GLY B 1 56 ? 18.906 -18.359 -18.109 1 98.06 56 GLY B C 1
ATOM 2116 O O . GLY B 1 56 ? 18.594 -18.125 -19.281 1 98.06 56 GLY B O 1
ATOM 2117 N N . GLU B 1 57 ? 18.141 -19.125 -17.25 1 97.81 57 GLU B N 1
ATOM 2118 C CA . GLU B 1 57 ? 16.859 -19.625 -17.734 1 97.81 57 GLU B CA 1
ATOM 2119 C C . GLU B 1 57 ? 15.938 -19.984 -16.562 1 97.81 57 GLU B C 1
ATOM 2121 O O . GLU B 1 57 ? 16.391 -20.094 -15.422 1 97.81 57 GLU B O 1
ATOM 2126 N N . VAL B 1 58 ? 14.758 -20.047 -16.859 1 98.25 58 VAL B N 1
ATOM 2127 C CA . VAL B 1 58 ? 13.727 -20.5 -15.938 1 98.25 58 VAL B CA 1
ATOM 2128 C C . VAL B 1 58 ? 13.039 -21.75 -16.5 1 98.25 58 VAL B C 1
ATOM 2130 O O . VAL B 1 58 ? 12.672 -21.781 -17.672 1 98.25 58 VAL B O 1
ATOM 2133 N N . LEU B 1 59 ? 12.977 -22.766 -15.68 1 98.19 59 LEU B N 1
ATOM 2134 C CA . LEU B 1 59 ? 12.297 -24 -16.062 1 98.19 59 LEU B CA 1
ATOM 2135 C C . LEU B 1 59 ? 11.047 -24.219 -15.219 1 98.19 59 LEU B C 1
ATOM 2137 O O . LEU B 1 59 ? 11.078 -24.031 -14 1 98.19 59 LEU B O 1
ATOM 2141 N N . VAL B 1 60 ? 10 -24.562 -15.852 1 97.44 60 VAL B N 1
ATOM 2142 C CA . VAL B 1 60 ? 8.781 -25 -15.172 1 97.44 60 VAL B CA 1
ATOM 2143 C C . VAL B 1 60 ? 8.516 -26.469 -15.477 1 97.44 60 VAL B C 1
ATOM 2145 O O . VAL B 1 60 ? 8.32 -26.844 -16.641 1 97.44 60 VAL B O 1
ATOM 2148 N N . ASN B 1 61 ? 8.586 -27.234 -14.43 1 95.88 61 ASN B N 1
ATOM 2149 C CA . ASN B 1 61 ? 8.438 -28.688 -14.586 1 95.88 61 ASN B CA 1
ATOM 2150 C C . ASN B 1 61 ? 9.438 -29.25 -15.594 1 95.88 61 ASN B C 1
ATOM 2152 O O . ASN B 1 61 ? 9.062 -30.031 -16.469 1 95.88 61 ASN B O 1
ATOM 2156 N N . GLY B 1 62 ? 10.562 -28.703 -15.594 1 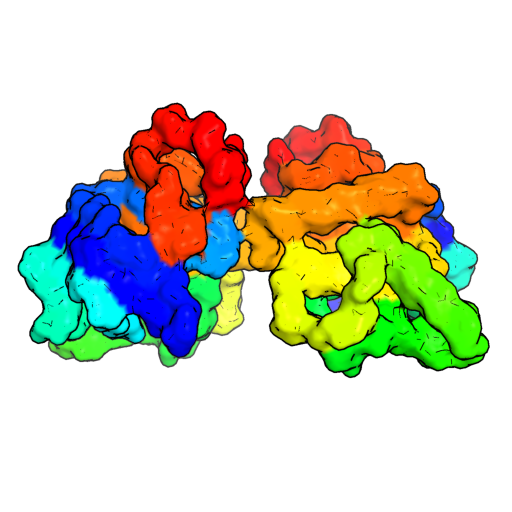95.62 62 GLY B N 1
ATOM 2157 C CA . GLY B 1 62 ? 11.648 -29.234 -16.406 1 95.62 62 GLY B CA 1
ATOM 2158 C C . GLY B 1 62 ? 11.711 -28.625 -17.797 1 95.62 62 GLY B C 1
ATOM 2159 O O . GLY B 1 62 ? 12.664 -28.859 -18.531 1 95.62 62 GLY B O 1
ATOM 2160 N N . THR B 1 63 ? 10.742 -27.859 -18.234 1 96.62 63 THR B N 1
ATOM 2161 C CA . THR B 1 63 ? 10.703 -27.25 -19.547 1 96.62 63 THR B CA 1
ATOM 2162 C C . THR B 1 63 ? 11.086 -25.766 -19.469 1 96.62 63 THR B C 1
ATOM 2164 O O . THR B 1 63 ? 10.5 -25.016 -18.703 1 96.62 63 THR B O 1
ATOM 2167 N N . PRO B 1 64 ? 12.039 -25.359 -20.281 1 97.38 64 PRO B N 1
ATOM 2168 C CA . PRO B 1 64 ? 12.375 -23.938 -20.297 1 97.38 64 PRO B CA 1
ATOM 2169 C C . PRO B 1 64 ? 11.195 -23.062 -20.719 1 97.38 64 PRO B C 1
ATOM 2171 O O . PRO B 1 64 ? 10.5 -23.375 -21.688 1 97.38 64 PRO B O 1
ATOM 2174 N N . VAL B 1 65 ? 10.992 -21.969 -20.016 1 96.69 65 VAL B N 1
ATOM 2175 C CA . VAL B 1 65 ? 9.867 -21.062 -20.234 1 96.69 65 VAL B CA 1
ATOM 2176 C C . VAL B 1 65 ? 9.891 -20.547 -21.672 1 96.69 65 VAL B C 1
ATOM 2178 O O . VAL B 1 65 ? 8.852 -20.516 -22.328 1 96.69 65 VAL B O 1
ATOM 2181 N N . GLY B 1 66 ? 11.062 -20.234 -22.172 1 94.69 66 GLY B N 1
ATOM 2182 C CA . GLY B 1 66 ? 11.195 -19.672 -23.5 1 94.69 66 GLY B CA 1
ATOM 2183 C C . GLY B 1 66 ? 10.82 -20.656 -24.594 1 94.69 66 GLY B C 1
ATOM 2184 O O . GLY B 1 66 ? 10.531 -20.25 -25.719 1 94.69 66 GLY B O 1
ATOM 2185 N N . GLU B 1 67 ? 10.781 -21.906 -24.344 1 95.5 67 GLU B N 1
ATOM 2186 C CA . GLU B 1 67 ? 10.516 -22.938 -25.344 1 95.5 67 GLU B CA 1
ATOM 2187 C C . GLU B 1 67 ? 9.016 -23.172 -25.516 1 95.5 67 GLU B C 1
ATOM 2189 O O . GLU B 1 67 ? 8.57 -23.672 -26.547 1 95.5 67 GLU B O 1
ATOM 2194 N N . ASP B 1 68 ? 8.234 -22.922 -24.484 1 94.75 68 ASP B N 1
ATOM 2195 C CA . ASP B 1 68 ? 6.793 -23.125 -24.516 1 94.75 68 ASP B CA 1
ATOM 2196 C C . ASP B 1 68 ? 6.082 -22.141 -23.609 1 94.75 68 ASP B C 1
ATOM 2198 O O . ASP B 1 68 ? 5.684 -22.484 -22.5 1 94.75 68 ASP B O 1
ATOM 2202 N N . LEU B 1 69 ? 5.789 -21.016 -24.125 1 94.56 69 LEU B N 1
ATOM 2203 C CA . LEU B 1 69 ? 5.207 -19.938 -23.344 1 94.56 69 LEU B CA 1
ATOM 2204 C C . LEU B 1 69 ? 3.791 -20.281 -22.891 1 94.56 69 LEU B C 1
ATOM 2206 O O . LEU B 1 69 ? 3.385 -19.938 -21.781 1 94.56 69 LEU B O 1
ATOM 2210 N N . VAL B 1 70 ? 3.082 -20.953 -23.75 1 93.12 70 VAL B N 1
ATOM 2211 C CA . VAL B 1 70 ? 1.705 -21.328 -23.422 1 93.12 70 VAL B CA 1
ATOM 2212 C C . VAL B 1 70 ? 1.683 -22.266 -22.219 1 93.12 70 VAL B C 1
ATOM 2214 O O . VAL B 1 70 ? 0.912 -22.062 -21.281 1 93.12 70 VAL B O 1
ATOM 2217 N N . ALA B 1 71 ? 2.574 -23.203 -22.281 1 93.88 71 ALA B N 1
ATOM 2218 C CA . ALA B 1 71 ? 2.652 -24.141 -21.172 1 93.88 71 ALA B CA 1
ATOM 2219 C C . ALA B 1 71 ? 3.09 -23.453 -19.875 1 93.88 71 ALA B C 1
ATOM 2221 O O . ALA B 1 71 ? 2.566 -23.734 -18.797 1 93.88 71 ALA B O 1
ATOM 2222 N N . ALA B 1 72 ? 4.07 -22.562 -20 1 95.75 72 ALA B N 1
ATOM 2223 C CA . ALA B 1 72 ? 4.562 -21.828 -18.844 1 95.75 72 ALA B CA 1
ATOM 2224 C C . ALA B 1 72 ? 3.451 -20.984 -18.203 1 95.75 72 ALA B C 1
ATOM 2226 O O . ALA B 1 72 ? 3.256 -21.016 -16.984 1 95.75 72 ALA B O 1
ATOM 2227 N N . ARG B 1 73 ? 2.695 -20.344 -19.047 1 94.44 73 ARG B N 1
ATOM 2228 C CA . ARG B 1 73 ? 1.644 -19.453 -18.578 1 94.44 73 ARG B CA 1
ATOM 2229 C C . ARG B 1 73 ? 0.469 -20.234 -18 1 94.44 73 ARG B C 1
ATOM 2231 O O . ARG B 1 73 ? -0.22 -19.75 -17.094 1 94.44 73 ARG B O 1
ATOM 2238 N N . ALA B 1 74 ? 0.28 -21.406 -18.484 1 94.25 74 ALA B N 1
ATOM 2239 C CA . ALA B 1 74 ? -0.753 -22.281 -17.922 1 94.25 74 ALA B CA 1
ATOM 2240 C C . ALA B 1 74 ? -0.314 -22.859 -16.594 1 94.25 74 ALA B C 1
ATOM 2242 O O . ALA B 1 74 ? -1.132 -23.031 -15.68 1 94.25 74 ALA B O 1
ATOM 2243 N N . SER B 1 75 ? 0.953 -23.094 -16.453 1 95.88 75 SER B N 1
ATOM 2244 C CA . SER B 1 75 ? 1.479 -23.797 -15.289 1 95.88 75 SER B CA 1
ATOM 2245 C C . SER B 1 75 ? 1.796 -22.828 -14.156 1 95.88 75 SER B C 1
ATOM 2247 O O . SER B 1 75 ? 1.845 -23.219 -12.992 1 95.88 75 SER B O 1
ATOM 2249 N N . VAL B 1 76 ? 2.074 -21.578 -14.516 1 97.56 76 VAL B N 1
ATOM 2250 C CA . VAL B 1 76 ? 2.406 -20.578 -13.516 1 97.56 76 VAL B CA 1
ATOM 2251 C C . VAL B 1 76 ? 1.379 -19.438 -13.555 1 97.56 76 VAL B C 1
ATOM 2253 O O . VAL B 1 76 ? 1.427 -18.578 -14.438 1 97.56 76 VAL B O 1
ATOM 2256 N N . GLY B 1 77 ? 0.479 -19.484 -12.555 1 96.81 77 GLY B N 1
ATOM 2257 C CA . GLY B 1 77 ? -0.474 -18.391 -12.414 1 96.81 77 GLY B CA 1
ATOM 2258 C C . GLY B 1 77 ? 0.111 -17.172 -11.734 1 96.81 77 GLY B C 1
ATOM 2259 O O . GLY B 1 77 ? 0.894 -17.297 -10.789 1 96.81 77 GLY B O 1
ATOM 2260 N N . MET B 1 78 ? -0.307 -15.977 -12.203 1 95.5 78 MET B N 1
ATOM 2261 C CA . MET B 1 78 ? 0.245 -14.742 -11.656 1 95.5 78 MET B CA 1
ATOM 2262 C C . MET B 1 78 ? -0.867 -13.805 -11.195 1 95.5 78 MET B C 1
ATOM 2264 O O . MET B 1 78 ? -1.863 -13.625 -11.898 1 95.5 78 MET B O 1
ATOM 2268 N N . VAL B 1 79 ? -0.654 -13.344 -9.953 1 95.44 79 VAL B N 1
ATOM 2269 C CA . VAL B 1 79 ? -1.479 -12.266 -9.414 1 95.44 79 VAL B CA 1
ATOM 2270 C C . VAL B 1 79 ? -0.632 -11.008 -9.234 1 95.44 79 VAL B C 1
ATOM 2272 O O . VAL B 1 79 ? 0.375 -11.031 -8.523 1 95.44 79 VAL B O 1
ATOM 2275 N N . PHE B 1 80 ? -1.11 -9.914 -9.82 1 91.75 80 PHE B N 1
ATOM 2276 C CA . PHE B 1 80 ? -0.318 -8.695 -9.859 1 91.75 80 PHE B CA 1
ATOM 2277 C C . PHE B 1 80 ? -0.599 -7.828 -8.633 1 91.75 80 PHE B C 1
ATOM 2279 O O . PHE B 1 80 ? -1.556 -8.078 -7.895 1 91.75 80 PHE B O 1
ATOM 2286 N N . GLN B 1 81 ? 0.264 -6.895 -8.461 1 88.69 81 GLN B N 1
ATOM 2287 C CA . GLN B 1 81 ? 0.2 -6.008 -7.301 1 88.69 81 GLN B CA 1
ATOM 2288 C C . GLN B 1 81 ? -1.141 -5.285 -7.238 1 88.69 81 GLN B C 1
ATOM 2290 O O . GLN B 1 81 ? -1.767 -5.215 -6.18 1 88.69 81 GLN B O 1
ATOM 2295 N N . ASN B 1 82 ? -1.504 -4.719 -8.344 1 90.38 82 ASN B N 1
ATOM 2296 C CA . ASN B 1 82 ? -2.838 -4.145 -8.477 1 90.38 82 ASN B CA 1
ATOM 2297 C C . ASN B 1 82 ? -3.775 -5.074 -9.242 1 90.38 82 ASN B C 1
ATOM 2299 O O . ASN B 1 82 ? -3.664 -5.207 -10.461 1 90.38 82 ASN B O 1
ATOM 2303 N N . PRO B 1 83 ? -4.695 -5.613 -8.484 1 89.88 83 PRO B N 1
ATOM 2304 C CA . PRO B 1 83 ? -5.559 -6.594 -9.141 1 89.88 83 PRO B CA 1
ATOM 2305 C C . PRO B 1 83 ? -6.309 -6.008 -10.336 1 89.88 83 PRO B C 1
ATOM 2307 O O . PRO B 1 83 ? -6.566 -6.715 -11.32 1 89.88 83 PRO B O 1
ATOM 2310 N N . ARG B 1 84 ? -6.617 -4.73 -10.312 1 88.44 84 ARG B N 1
ATOM 2311 C CA . ARG B 1 84 ? -7.379 -4.094 -11.383 1 88.44 84 ARG B CA 1
ATOM 2312 C C . ARG B 1 84 ? -6.613 -4.145 -12.703 1 88.44 84 ARG B C 1
ATOM 2314 O O . ARG B 1 84 ? -7.215 -4.113 -13.773 1 88.44 84 ARG B O 1
ATOM 2321 N N . ASP B 1 85 ? -5.383 -4.258 -12.602 1 86.75 85 ASP B N 1
ATOM 2322 C CA . ASP B 1 85 ? -4.527 -4.285 -13.781 1 86.75 85 ASP B CA 1
ATOM 2323 C C . ASP B 1 85 ? -4.664 -5.609 -14.531 1 86.75 85 ASP B C 1
ATOM 2325 O O . ASP B 1 85 ? -4.266 -5.719 -15.688 1 86.75 85 ASP B O 1
ATOM 2329 N N . GLY B 1 86 ? -5.277 -6.598 -13.906 1 88.12 86 GLY B N 1
ATOM 2330 C CA . GLY B 1 86 ? -5.359 -7.914 -14.523 1 88.12 86 GLY B CA 1
ATOM 2331 C C . GLY B 1 86 ? -6.77 -8.289 -14.945 1 88.12 86 GLY B C 1
ATOM 2332 O O . GLY B 1 86 ? -6.977 -9.312 -15.594 1 88.12 86 GLY B O 1
ATOM 2333 N N . PHE B 1 87 ? -7.672 -7.422 -14.617 1 93.25 87 PHE B N 1
ATOM 2334 C CA . PHE B 1 87 ? -9.055 -7.777 -14.906 1 93.25 87 PHE B CA 1
ATOM 2335 C C . PHE B 1 87 ? -9.375 -7.57 -16.375 1 93.25 87 PHE B C 1
ATOM 2337 O O . PHE B 1 87 ? -9 -6.547 -16.969 1 93.25 87 PHE B O 1
ATOM 2344 N N . VAL B 1 88 ? -10.016 -8.461 -16.953 1 93.19 88 VAL B N 1
ATOM 2345 C CA . VAL B 1 88 ? -10.383 -8.398 -18.375 1 93.19 88 VAL B CA 1
ATOM 2346 C C . VAL B 1 88 ? -11.898 -8.539 -18.516 1 93.19 88 VAL B C 1
ATOM 2348 O O . VAL B 1 88 ? -12.469 -8.094 -19.516 1 93.19 88 VAL B O 1
ATOM 2351 N N . GLY B 1 89 ? -12.508 -9.141 -17.578 1 94.62 89 GLY B N 1
ATOM 2352 C CA . GLY B 1 89 ? -13.953 -9.312 -17.609 1 94.62 89 GLY B CA 1
ATOM 2353 C C . GLY B 1 89 ? -14.695 -8.273 -16.797 1 94.62 89 GLY B C 1
ATOM 2354 O O . GLY B 1 89 ? -14.18 -7.785 -15.789 1 94.62 89 GLY B O 1
ATOM 2355 N N . ALA B 1 90 ? -15.922 -8.07 -17.172 1 95.31 90 ALA B N 1
ATOM 2356 C CA . ALA B 1 90 ? -16.75 -7.125 -16.438 1 95.31 90 ALA B CA 1
ATOM 2357 C C . ALA B 1 90 ? -17.344 -7.77 -15.188 1 95.31 90 ALA B C 1
ATOM 2359 O O . ALA B 1 90 ? -17.562 -7.094 -14.18 1 95.31 90 ALA B O 1
ATOM 2360 N N . THR B 1 91 ? -17.547 -9.039 -15.344 1 98.12 91 THR B N 1
ATOM 2361 C CA . THR B 1 91 ? -18.094 -9.766 -14.203 1 98.12 91 THR B CA 1
ATOM 2362 C C . THR B 1 91 ? -17.078 -10.742 -13.633 1 98.12 91 THR B C 1
ATOM 2364 O O . THR B 1 91 ? -16.109 -11.102 -14.305 1 98.12 91 THR B O 1
ATOM 2367 N N . VAL B 1 92 ? -17.328 -11.133 -12.422 1 98.19 92 VAL B N 1
ATOM 2368 C CA . VAL B 1 92 ? -16.453 -12.055 -11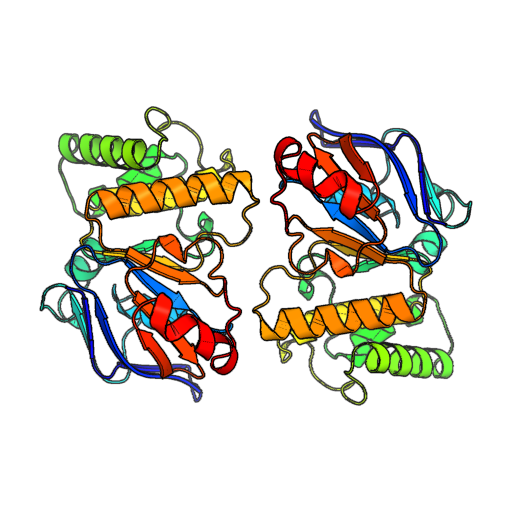.711 1 98.19 92 VAL B CA 1
ATOM 2369 C C . VAL B 1 92 ? -16.297 -13.344 -12.516 1 98.19 92 VAL B C 1
ATOM 2371 O O . VAL B 1 92 ? -15.18 -13.773 -12.797 1 98.19 92 VAL B O 1
ATOM 2374 N N . GLY B 1 93 ? -17.406 -13.883 -12.953 1 98 93 GLY B N 1
ATOM 2375 C CA . GLY B 1 93 ? -17.375 -15.133 -13.703 1 98 93 GLY B CA 1
ATOM 2376 C C . GLY B 1 93 ? -16.641 -15.008 -15.023 1 98 93 GLY B C 1
ATOM 2377 O O . GLY B 1 93 ? -15.852 -15.891 -15.383 1 98 93 GLY B O 1
ATOM 2378 N N . ALA B 1 94 ? -16.938 -13.945 -15.758 1 97.69 94 ALA B N 1
ATOM 2379 C CA . ALA B 1 94 ? -16.297 -13.727 -17.047 1 97.69 94 ALA B CA 1
ATOM 2380 C C . ALA B 1 94 ? -14.781 -13.57 -16.891 1 97.69 94 ALA B C 1
ATOM 2382 O O . ALA B 1 94 ? -14.016 -14.07 -17.719 1 97.69 94 ALA B O 1
ATOM 2383 N N . ASP B 1 95 ? -14.398 -12.922 -15.867 1 97.88 95 ASP B N 1
ATOM 2384 C CA . ASP B 1 95 ? -12.969 -12.711 -15.633 1 97.88 95 ASP B CA 1
ATOM 2385 C C . ASP B 1 95 ? -12.258 -14.031 -15.328 1 97.88 95 ASP B C 1
ATOM 2387 O O . ASP B 1 95 ? -11.219 -14.336 -15.914 1 97.88 95 ASP B O 1
ATOM 2391 N N . VAL B 1 96 ? -12.875 -14.812 -14.492 1 97.94 96 VAL B N 1
ATOM 2392 C CA . VAL B 1 96 ? -12.281 -16.062 -14.031 1 97.94 96 VAL B CA 1
ATOM 2393 C C . VAL B 1 96 ? -12.266 -17.078 -15.18 1 97.94 96 VAL B C 1
ATOM 2395 O O . VAL B 1 96 ? -11.367 -17.922 -15.25 1 97.94 96 VAL B O 1
ATOM 2398 N N . ALA B 1 97 ? -13.172 -16.906 -16.109 1 97.81 97 ALA B N 1
ATOM 2399 C CA . ALA B 1 97 ? -13.297 -17.859 -17.203 1 97.81 97 ALA B CA 1
ATOM 2400 C C . ALA B 1 97 ? -12.312 -17.531 -18.328 1 97.81 97 ALA B C 1
ATOM 2402 O O . ALA B 1 97 ? -12.07 -18.375 -19.203 1 97.81 97 ALA B O 1
ATOM 2403 N N . PHE B 1 98 ? -11.773 -16.406 -18.312 1 96.69 98 PHE B N 1
ATOM 2404 C CA . PHE B 1 98 ? -11.016 -15.883 -19.438 1 96.69 98 PHE B CA 1
ATOM 2405 C C . PHE B 1 98 ? -9.844 -16.797 -19.781 1 96.69 98 PHE B C 1
ATOM 2407 O O . PHE B 1 98 ? -9.648 -17.156 -20.953 1 96.69 98 PHE B O 1
ATOM 2414 N N . GLY B 1 99 ? -9.078 -17.188 -18.797 1 94.69 99 GLY B N 1
ATOM 2415 C CA . GLY B 1 99 ? -7.926 -18.047 -19 1 94.69 99 GLY B CA 1
ATOM 2416 C C . GLY B 1 99 ? -8.281 -19.375 -19.641 1 94.69 99 GLY B C 1
ATOM 2417 O O . GLY B 1 99 ? -7.809 -19.703 -20.719 1 94.69 99 GLY B O 1
ATOM 2418 N N . PRO B 1 100 ? -9.117 -20.125 -18.969 1 96.44 100 PRO B N 1
ATOM 2419 C CA . PRO B 1 100 ? -9.547 -21.406 -19.516 1 96.44 100 PRO B CA 1
ATOM 2420 C C . PRO B 1 100 ? -10.141 -21.297 -20.922 1 96.44 100 PRO B C 1
ATOM 2422 O O . PRO B 1 100 ? -9.945 -22.172 -21.75 1 96.44 100 PRO B O 1
ATOM 2425 N N . GLU B 1 101 ? -10.852 -20.219 -21.141 1 96.25 101 GLU B N 1
ATOM 2426 C CA . GLU B 1 101 ? -11.414 -20 -22.469 1 96.25 101 GLU B CA 1
ATOM 2427 C C . GLU B 1 101 ? -10.312 -19.859 -23.531 1 96.25 101 GLU B C 1
ATOM 2429 O O . GLU B 1 101 ? -10.422 -20.422 -24.625 1 96.25 101 GLU B O 1
ATOM 2434 N N . ASN B 1 102 ? -9.289 -19.219 -23.172 1 93.69 102 ASN B N 1
ATOM 2435 C CA . ASN B 1 102 ? -8.172 -19.016 -24.094 1 93.69 102 ASN B CA 1
ATOM 2436 C C . ASN B 1 102 ? -7.41 -20.312 -24.344 1 93.69 102 ASN B C 1
ATOM 2438 O O . ASN B 1 102 ? -6.664 -20.422 -25.328 1 93.69 102 ASN B O 1
ATOM 2442 N N . LEU B 1 103 ? -7.57 -21.297 -23.5 1 92.88 103 LEU B N 1
ATOM 2443 C CA . LEU B 1 103 ? -6.945 -22.609 -23.688 1 92.88 103 LEU B CA 1
ATOM 2444 C C . LEU B 1 103 ? -7.824 -23.5 -24.547 1 92.88 103 LEU B C 1
ATOM 2446 O O . LEU B 1 103 ? -7.449 -24.641 -24.828 1 92.88 103 LEU B O 1
ATOM 2450 N N . GLY B 1 104 ? -9.016 -23.016 -24.844 1 92.75 104 GLY B N 1
ATOM 2451 C CA . GLY B 1 104 ? -9.906 -23.766 -25.719 1 92.75 104 GLY B CA 1
ATOM 2452 C C . GLY B 1 104 ? -10.578 -24.938 -25.016 1 92.75 104 GLY B C 1
ATOM 2453 O O . GLY B 1 104 ? -10.844 -25.969 -25.641 1 92.75 104 GLY B O 1
ATOM 2454 N N . ARG B 1 105 ? -10.812 -24.859 -23.844 1 91.62 105 ARG B N 1
ATOM 2455 C CA . ARG B 1 105 ? -11.445 -25.938 -23.094 1 91.62 105 ARG B CA 1
ATOM 2456 C C . ARG B 1 105 ? -12.945 -25.984 -23.359 1 91.62 105 ARG B C 1
ATOM 2458 O O . ARG B 1 105 ? -13.555 -24.969 -23.688 1 91.62 105 ARG B O 1
ATOM 2465 N N . PRO B 1 106 ? -13.594 -27.141 -23.219 1 95.44 106 PRO B N 1
ATOM 2466 C CA . PRO B 1 106 ? -15.047 -27.234 -23.375 1 95.44 106 PRO B CA 1
ATOM 2467 C C . PRO B 1 106 ? -15.812 -26.422 -22.344 1 95.44 106 PRO B C 1
ATOM 2469 O O . PRO B 1 106 ? -15.336 -26.25 -21.219 1 95.44 106 PRO B O 1
ATOM 2472 N N . ARG B 1 107 ? -16.984 -26.047 -22.734 1 95.56 107 ARG B N 1
ATOM 2473 C CA . ARG B 1 107 ? -17.797 -25.156 -21.906 1 95.56 107 ARG B CA 1
ATOM 2474 C C . ARG B 1 107 ? -18.078 -25.781 -20.547 1 95.56 107 ARG B C 1
ATOM 2476 O O . ARG B 1 107 ? -17.984 -25.109 -19.516 1 95.56 107 ARG B O 1
ATOM 2483 N N . GLU B 1 108 ? -18.375 -26.969 -20.469 1 96.62 108 GLU B N 1
ATOM 2484 C CA . GLU B 1 108 ? -18.688 -27.641 -19.219 1 96.62 108 GLU B CA 1
ATOM 2485 C C . GLU B 1 108 ? -17.469 -27.656 -18.297 1 96.62 108 GLU B C 1
ATOM 2487 O O . GLU B 1 108 ? -17.609 -27.438 -17.078 1 96.62 108 GLU B O 1
ATOM 2492 N N . GLU B 1 109 ? -16.359 -27.891 -18.906 1 97 109 GLU B N 1
ATOM 2493 C CA . GLU B 1 109 ? -15.125 -27.875 -18.125 1 97 109 GLU B CA 1
ATOM 2494 C C . GLU B 1 109 ? -14.828 -26.469 -17.594 1 97 109 GLU B C 1
ATOM 2496 O O . GLU B 1 109 ? -14.406 -26.312 -16.438 1 97 109 GLU B O 1
ATOM 2501 N N . ILE B 1 110 ? -15.023 -25.484 -18.406 1 97.38 110 ILE B N 1
ATOM 2502 C CA . ILE B 1 110 ? -14.789 -24.109 -18.016 1 97.38 110 ILE B CA 1
ATOM 2503 C C . ILE B 1 110 ? -15.688 -23.75 -16.828 1 97.38 110 ILE B C 1
ATOM 2505 O O . ILE B 1 110 ? -15.227 -23.172 -15.844 1 97.38 110 ILE B O 1
ATOM 2509 N N . ASP B 1 111 ? -16.938 -24.125 -16.922 1 97.12 111 ASP B N 1
ATOM 2510 C CA . ASP B 1 111 ? -17.891 -23.844 -15.859 1 97.12 111 ASP B CA 1
ATOM 2511 C C . ASP B 1 111 ? -17.469 -24.484 -14.547 1 97.12 111 ASP B C 1
ATOM 2513 O O . ASP B 1 111 ? -17.547 -23.859 -13.484 1 97.12 111 ASP B O 1
ATOM 2517 N N . ALA B 1 112 ? -17.016 -25.656 -14.648 1 97.56 112 ALA B N 1
ATOM 2518 C CA . ALA B 1 112 ? -16.562 -26.359 -13.461 1 97.56 112 ALA B CA 1
ATOM 2519 C C . ALA B 1 112 ? -15.32 -25.688 -12.867 1 97.56 112 ALA B C 1
ATOM 2521 O O . ALA B 1 112 ? -15.227 -25.516 -11.648 1 97.56 112 ALA B O 1
ATOM 2522 N N . ARG B 1 113 ? -14.391 -25.328 -13.68 1 97.38 113 ARG B N 1
ATOM 2523 C CA . ARG B 1 113 ? -13.172 -24.656 -13.234 1 97.38 113 ARG B CA 1
ATOM 2524 C C . ARG B 1 113 ? -13.492 -23.344 -12.547 1 97.38 113 ARG B C 1
ATOM 2526 O O . ARG B 1 113 ? -12.922 -23.016 -11.5 1 97.38 113 ARG B O 1
ATOM 2533 N N . VAL B 1 114 ? -14.367 -22.609 -13.172 1 98 114 VAL B N 1
ATOM 2534 C CA . VAL B 1 114 ? -14.75 -21.312 -12.625 1 98 114 VAL B CA 1
ATOM 2535 C C . VAL B 1 114 ? -15.406 -21.516 -11.258 1 98 114 VAL B C 1
ATOM 2537 O O . VAL B 1 114 ? -15.055 -20.828 -10.289 1 98 114 VAL B O 1
ATOM 2540 N N . ALA B 1 115 ? -16.281 -22.438 -11.172 1 97.88 115 ALA B N 1
ATOM 2541 C CA . ALA B 1 115 ? -16.969 -22.719 -9.914 1 97.88 115 ALA B CA 1
ATOM 2542 C C . ALA B 1 115 ? -15.984 -23.125 -8.828 1 97.88 115 ALA B C 1
ATOM 2544 O O . ALA B 1 115 ? -16.016 -22.609 -7.711 1 97.88 115 ALA B O 1
ATOM 2545 N N . ASP B 1 116 ? -15.086 -24.047 -9.148 1 97.81 116 ASP B N 1
ATOM 2546 C CA . ASP B 1 116 ? -14.078 -24.516 -8.211 1 97.81 116 ASP B CA 1
ATOM 2547 C C . ASP B 1 116 ? -13.18 -23.375 -7.734 1 97.81 116 ASP B C 1
ATOM 2549 O O . ASP B 1 116 ? -12.898 -23.266 -6.539 1 97.81 116 ASP B O 1
ATOM 2553 N N . ALA B 1 117 ? -12.727 -22.562 -8.672 1 98.06 117 ALA B N 1
ATOM 2554 C CA . ALA B 1 117 ? -11.828 -21.453 -8.359 1 98.06 117 ALA B CA 1
ATOM 2555 C C . ALA B 1 117 ? -12.5 -20.438 -7.445 1 98.06 117 ALA B C 1
ATOM 2557 O O . ALA B 1 117 ? -11.898 -19.969 -6.473 1 98.06 117 ALA B O 1
ATOM 2558 N N . LEU B 1 118 ? -13.727 -20.125 -7.73 1 98.38 118 LEU B N 1
ATOM 2559 C CA . LEU B 1 118 ? -14.461 -19.172 -6.91 1 98.38 118 LEU B CA 1
ATOM 2560 C C . LEU B 1 118 ? -14.719 -19.734 -5.52 1 98.38 118 LEU B C 1
ATOM 2562 O O . LEU B 1 118 ? -14.625 -19.016 -4.523 1 98.38 118 LEU B O 1
ATOM 2566 N N . ASP B 1 119 ? -15 -20.984 -5.43 1 97.75 119 ASP B N 1
ATOM 2567 C CA . ASP B 1 119 ? -15.188 -21.641 -4.137 1 97.75 119 ASP B CA 1
ATOM 2568 C C . ASP B 1 119 ? -13.898 -21.609 -3.311 1 97.75 119 ASP B C 1
ATOM 2570 O O . ASP B 1 119 ? -13.938 -21.359 -2.104 1 97.75 119 ASP B O 1
ATOM 2574 N N . ALA B 1 120 ? -12.828 -21.797 -3.922 1 96.19 120 ALA B N 1
ATOM 2575 C CA . ALA B 1 120 ? -11.531 -21.844 -3.258 1 96.19 120 ALA B CA 1
ATOM 2576 C C . ALA B 1 120 ? -11.195 -20.516 -2.582 1 96.19 120 ALA B C 1
ATOM 2578 O O . ALA B 1 120 ? -10.422 -20.484 -1.626 1 96.19 120 ALA B O 1
ATOM 2579 N N . VAL B 1 121 ? -11.812 -19.422 -3.07 1 97.12 121 VAL B N 1
ATOM 2580 C CA . VAL B 1 121 ? -11.508 -18.109 -2.498 1 97.12 121 VAL B CA 1
ATOM 2581 C C . VAL B 1 121 ? -12.75 -17.562 -1.793 1 97.12 121 VAL B C 1
ATOM 2583 O O . VAL B 1 121 ? -12.859 -16.344 -1.571 1 97.12 121 VAL B O 1
ATOM 2586 N N . GLU B 1 122 ? -13.75 -18.406 -1.601 1 96.31 122 GLU B N 1
ATOM 2587 C CA . GLU B 1 122 ? -14.961 -18.094 -0.849 1 96.31 122 GLU B CA 1
ATOM 2588 C C . GLU B 1 122 ? -15.789 -17.016 -1.545 1 96.31 122 GLU B C 1
ATOM 2590 O O . GLU B 1 122 ? -16.266 -16.078 -0.901 1 96.31 122 GLU B O 1
ATOM 2595 N N . LEU B 1 123 ? -15.875 -17.141 -2.848 1 97.19 123 LEU B N 1
ATOM 2596 C CA . LEU B 1 123 ? -16.734 -16.281 -3.646 1 97.19 123 LEU B CA 1
ATOM 2597 C C . LEU B 1 123 ? -17.719 -17.094 -4.465 1 97.19 123 LEU B C 1
ATOM 2599 O O . LEU B 1 123 ? -18.172 -16.656 -5.523 1 97.19 123 LEU B O 1
ATOM 2603 N N . GLY B 1 124 ? -17.984 -18.281 -3.965 1 96.75 124 GLY B N 1
ATOM 2604 C CA . GLY B 1 124 ? -18.953 -19.141 -4.629 1 96.75 124 GLY B CA 1
ATOM 2605 C C . GLY B 1 124 ? -20.312 -18.469 -4.812 1 96.75 124 GLY B C 1
ATOM 2606 O O . GLY B 1 124 ? -20.828 -17.828 -3.891 1 96.75 124 GLY B O 1
ATOM 2607 N N . GLY B 1 125 ? -20.891 -18.609 -6.02 1 95.06 125 GLY B N 1
ATOM 2608 C CA . GLY B 1 125 ? -22.219 -18.062 -6.27 1 95.06 125 GLY B CA 1
ATOM 2609 C C . GLY B 1 125 ? -22.219 -16.594 -6.641 1 95.06 125 GLY B C 1
ATOM 2610 O O . GLY B 1 125 ? -23.266 -16 -6.855 1 95.06 125 GLY B O 1
ATOM 2611 N N . ARG B 1 126 ? -21.062 -15.984 -6.793 1 97.12 126 ARG B N 1
ATOM 2612 C CA . ARG B 1 126 ? -20.984 -14.555 -7.059 1 97.12 126 ARG B CA 1
ATOM 2613 C C . ARG B 1 126 ? -20.5 -14.281 -8.477 1 97.12 126 ARG B C 1
ATOM 2615 O O . ARG B 1 126 ? -19.953 -13.219 -8.758 1 97.12 126 ARG B O 1
ATOM 2622 N N . ARG B 1 127 ? -20.75 -15.172 -9.359 1 96.75 127 ARG B N 1
ATOM 2623 C CA . ARG B 1 127 ? -20.203 -15.148 -10.711 1 96.75 127 ARG B CA 1
ATOM 2624 C C . ARG B 1 127 ? -20.766 -13.969 -11.5 1 96.75 127 ARG B C 1
ATOM 2626 O O . ARG B 1 127 ? -20.062 -13.406 -12.352 1 96.75 127 ARG B O 1
ATOM 2633 N N . ASP B 1 128 ? -21.938 -13.5 -11.164 1 97.12 128 ASP B N 1
ATOM 2634 C CA . ASP B 1 128 ? -22.609 -12.5 -11.992 1 97.12 128 ASP B CA 1
ATOM 2635 C C . ASP B 1 128 ? -22.344 -11.094 -11.469 1 97.12 128 ASP B C 1
ATOM 2637 O O . ASP B 1 128 ? -22.734 -10.109 -12.102 1 97.12 128 ASP B O 1
ATOM 2641 N N . GLU B 1 129 ? -21.688 -10.984 -10.414 1 97.75 129 GLU B N 1
ATOM 2642 C CA . GLU B 1 129 ? -21.391 -9.664 -9.859 1 97.75 129 GLU B CA 1
ATOM 2643 C C . GLU B 1 129 ? -20.359 -8.922 -10.711 1 97.75 129 GLU B C 1
ATOM 2645 O O . GLU B 1 129 ? -19.5 -9.547 -11.328 1 97.75 129 GLU B O 1
ATOM 2650 N N . ARG B 1 130 ? -20.531 -7.559 -10.727 1 97.5 130 ARG B N 1
ATOM 2651 C CA . ARG B 1 130 ? -19.562 -6.742 -11.438 1 97.5 130 ARG B CA 1
ATOM 2652 C C . ARG B 1 130 ? -18.266 -6.605 -10.625 1 97.5 130 ARG B C 1
ATOM 2654 O O . ARG B 1 130 ? -18.312 -6.316 -9.43 1 97.5 130 ARG B O 1
ATOM 2661 N N . VAL B 1 131 ? -17.125 -6.812 -11.266 1 97.12 131 VAL B N 1
ATOM 2662 C CA . VAL B 1 131 ? -15.82 -6.719 -10.617 1 97.12 131 VAL B CA 1
ATOM 2663 C C . VAL B 1 131 ? -15.648 -5.332 -10 1 97.12 131 VAL B C 1
ATOM 2665 O O . VAL B 1 131 ? -15.094 -5.199 -8.898 1 97.12 131 VAL B O 1
ATOM 2668 N N . ALA B 1 132 ? -16.156 -4.309 -10.633 1 93.75 132 ALA B N 1
ATOM 2669 C CA . ALA B 1 132 ? -16 -2.916 -10.219 1 93.75 132 ALA B CA 1
ATOM 2670 C C . ALA B 1 132 ? -16.703 -2.662 -8.891 1 93.75 132 ALA B C 1
ATOM 2672 O O . ALA B 1 132 ? -16.391 -1.688 -8.195 1 93.75 132 ALA B O 1
ATOM 2673 N N . ASP B 1 133 ? -17.641 -3.488 -8.531 1 94.69 133 ASP B N 1
ATOM 2674 C CA . ASP B 1 133 ? -18.453 -3.281 -7.336 1 94.69 133 ASP B CA 1
ATOM 2675 C C . ASP B 1 133 ? -17.844 -3.984 -6.125 1 94.69 133 ASP B C 1
ATOM 2677 O O . ASP B 1 133 ? -18.328 -3.828 -5.004 1 94.69 133 ASP B O 1
ATOM 2681 N N . LEU B 1 134 ? -16.797 -4.684 -6.32 1 95.06 134 LEU B N 1
ATOM 2682 C CA . LEU B 1 134 ? -16.188 -5.48 -5.266 1 95.06 134 LEU B CA 1
ATOM 2683 C C . LEU B 1 134 ? -15.234 -4.629 -4.422 1 95.06 134 LEU B C 1
ATOM 2685 O O . LEU B 1 134 ? -14.68 -3.645 -4.91 1 95.06 134 LEU B O 1
ATOM 2689 N N . SER B 1 135 ? -15.086 -5.031 -3.117 1 92.62 135 SER B N 1
ATOM 2690 C CA . SER B 1 135 ? -14.07 -4.422 -2.266 1 92.62 135 SER B CA 1
ATOM 2691 C C . SER B 1 135 ? -12.672 -4.785 -2.732 1 92.62 135 SER B C 1
ATOM 2693 O O . SER B 1 135 ? -12.492 -5.688 -3.557 1 92.62 135 SER B O 1
ATOM 2695 N N . GLY B 1 136 ? -11.695 -4.086 -2.275 1 91.62 136 GLY B N 1
ATOM 2696 C CA . GLY B 1 136 ? -10.312 -4.395 -2.613 1 91.62 136 GLY B CA 1
ATOM 2697 C C . GLY B 1 136 ? -9.922 -5.824 -2.289 1 91.62 136 GLY B C 1
ATOM 2698 O O . GLY B 1 136 ? -9.281 -6.5 -3.1 1 91.62 136 GLY B O 1
ATOM 2699 N N . GLY B 1 137 ? -10.281 -6.27 -1.098 1 94.38 137 GLY B N 1
ATOM 2700 C CA . GLY B 1 137 ? -10.008 -7.645 -0.71 1 94.38 137 GLY B CA 1
ATOM 2701 C C . GLY B 1 137 ? -10.711 -8.664 -1.59 1 94.38 137 GLY B C 1
ATOM 2702 O O . GLY B 1 137 ? -10.148 -9.719 -1.895 1 94.38 137 GLY B O 1
ATOM 2703 N N . GLU B 1 138 ? -11.93 -8.344 -2.027 1 96.31 138 GLU B N 1
ATOM 2704 C CA . GLU B 1 138 ? -12.672 -9.219 -2.924 1 96.31 138 GLU B CA 1
ATOM 2705 C C . GLU B 1 138 ? -12.047 -9.242 -4.316 1 96.31 138 GLU B C 1
ATOM 2707 O O . GLU B 1 138 ? -11.977 -10.297 -4.953 1 96.31 138 GLU B O 1
ATOM 2712 N N . GLN B 1 139 ? -11.625 -8.094 -4.746 1 96.81 139 GLN B N 1
ATOM 2713 C CA . GLN B 1 139 ? -10.953 -8.031 -6.039 1 96.81 139 GLN B CA 1
ATOM 2714 C C . GLN B 1 139 ? -9.688 -8.883 -6.051 1 96.81 139 GLN B C 1
ATOM 2716 O O . GLN B 1 139 ? -9.406 -9.57 -7.035 1 96.81 139 GLN B O 1
ATOM 2721 N N . GLU B 1 140 ? -9 -8.805 -4.961 1 96.81 140 GLU B N 1
ATOM 2722 C CA . GLU B 1 140 ? -7.805 -9.641 -4.859 1 96.81 140 GLU B CA 1
ATOM 2723 C C . GLU B 1 140 ? -8.156 -11.125 -4.91 1 96.81 140 GLU B C 1
ATOM 2725 O O . GLU B 1 140 ? -7.496 -11.906 -5.594 1 96.81 140 GLU B O 1
ATOM 2730 N N . ARG B 1 141 ? -9.172 -11.484 -4.242 1 97.44 141 ARG B N 1
ATOM 2731 C CA . ARG B 1 141 ? -9.609 -12.883 -4.234 1 97.44 141 ARG B CA 1
ATOM 2732 C C . ARG B 1 141 ? -10.078 -13.312 -5.617 1 97.44 141 ARG B C 1
ATOM 2734 O O . ARG B 1 141 ? -9.852 -14.453 -6.031 1 97.44 141 ARG B O 1
ATOM 2741 N N . VAL B 1 142 ? -10.719 -12.438 -6.375 1 97.94 142 VAL B N 1
ATOM 2742 C CA . VAL B 1 142 ? -11.109 -12.734 -7.746 1 97.94 142 VAL B CA 1
ATOM 2743 C C . VAL B 1 142 ? -9.867 -12.953 -8.602 1 97.94 142 VAL B C 1
ATOM 2745 O O . VAL B 1 142 ? -9.812 -13.891 -9.406 1 97.94 142 VAL B O 1
ATOM 2748 N N . ALA B 1 143 ? -8.875 -12.109 -8.398 1 97.56 143 ALA B N 1
ATOM 2749 C CA . ALA B 1 143 ? -7.625 -12.266 -9.141 1 97.56 143 ALA B CA 1
ATOM 2750 C C . ALA B 1 143 ? -6.992 -13.625 -8.859 1 97.56 143 ALA B C 1
ATOM 2752 O O . ALA B 1 143 ? -6.484 -14.281 -9.773 1 97.56 143 ALA B O 1
ATOM 2753 N N . ILE B 1 144 ? -7.023 -14.016 -7.613 1 97.81 144 ILE B N 1
ATOM 2754 C CA . ILE B 1 144 ? -6.5 -15.32 -7.23 1 97.81 144 ILE B CA 1
ATOM 2755 C C . ILE B 1 144 ? -7.324 -16.422 -7.895 1 97.81 144 ILE B C 1
ATOM 2757 O O . ILE B 1 144 ? -6.77 -17.375 -8.445 1 97.81 144 ILE B O 1
ATOM 2761 N N . ALA B 1 145 ? -8.633 -16.281 -7.926 1 98.12 145 ALA B N 1
ATOM 2762 C CA . ALA B 1 145 ? -9.516 -17.266 -8.547 1 98.12 145 ALA B CA 1
ATOM 2763 C C . ALA B 1 145 ? -9.234 -17.391 -10.039 1 98.12 145 ALA B C 1
ATOM 2765 O O . ALA B 1 145 ? -9.203 -18.5 -10.586 1 98.12 145 ALA B O 1
ATOM 2766 N N . ALA B 1 146 ? -9.062 -16.312 -10.656 1 97.75 146 ALA B N 1
ATOM 2767 C CA . ALA B 1 146 ? -8.773 -16.312 -12.086 1 97.75 146 ALA B CA 1
ATOM 2768 C C . ALA B 1 146 ? -7.504 -17.109 -12.383 1 97.75 146 ALA B C 1
ATOM 2770 O O . ALA B 1 146 ? -7.461 -17.891 -13.336 1 97.75 146 ALA B O 1
ATOM 2771 N N . ALA B 1 147 ? -6.531 -16.891 -11.555 1 96.94 147 ALA B N 1
ATOM 2772 C CA . ALA B 1 147 ? -5.297 -17.656 -11.703 1 96.94 147 ALA B CA 1
ATOM 2773 C C . ALA B 1 147 ? -5.535 -19.141 -11.43 1 96.94 147 ALA B C 1
ATOM 2775 O O . ALA B 1 147 ? -5.035 -20 -12.156 1 96.94 147 ALA B O 1
ATOM 2776 N N . LEU B 1 148 ? -6.328 -19.469 -10.461 1 97.62 148 LEU B N 1
ATOM 2777 C CA . LEU B 1 148 ? -6.582 -20.844 -10.047 1 97.62 148 LEU B CA 1
ATOM 2778 C C . LEU B 1 148 ? -7.387 -21.594 -11.102 1 97.62 148 LEU B C 1
ATOM 2780 O O . LEU B 1 148 ? -7.246 -22.812 -11.258 1 97.62 148 LEU B O 1
ATOM 2784 N N . ALA B 1 149 ? -8.219 -20.859 -11.797 1 97.62 149 ALA B N 1
ATOM 2785 C CA . ALA B 1 149 ? -9.062 -21.484 -12.82 1 97.62 149 ALA B CA 1
ATOM 2786 C C . ALA B 1 149 ? -8.211 -22.156 -13.898 1 97.62 149 ALA B C 1
ATOM 2788 O O . ALA B 1 149 ? -8.672 -23.062 -14.586 1 97.62 149 ALA B O 1
ATOM 2789 N N . MET B 1 150 ? -7.012 -21.766 -13.977 1 96.75 150 MET B N 1
ATOM 2790 C CA . MET B 1 150 ? -6.09 -22.328 -14.953 1 96.75 150 MET B CA 1
ATOM 2791 C C . MET B 1 150 ? -5.48 -23.625 -14.43 1 96.75 150 MET B C 1
ATOM 2793 O O . MET B 1 150 ? -4.781 -24.328 -15.164 1 96.75 150 MET B O 1
ATOM 2797 N N . ARG B 1 151 ? -5.715 -23.891 -13.125 1 96.19 151 ARG B N 1
ATOM 2798 C CA . ARG B 1 151 ? -5.164 -25.062 -12.438 1 96.19 151 ARG B CA 1
ATOM 2799 C C . ARG B 1 151 ? -3.641 -25.078 -12.523 1 96.19 151 ARG B C 1
ATOM 2801 O O . ARG B 1 151 ? -3.049 -26.062 -12.969 1 96.19 151 ARG B O 1
ATOM 2808 N N . PRO B 1 152 ? -3.041 -24 -12.055 1 96.88 152 PRO B N 1
ATOM 2809 C CA . PRO B 1 152 ? -1.586 -23.859 -12.148 1 96.88 152 PRO B CA 1
ATOM 2810 C C . PRO B 1 152 ? -0.844 -24.781 -11.18 1 96.88 152 PRO B C 1
ATOM 2812 O O . PRO B 1 152 ? -1.41 -25.219 -10.172 1 96.88 152 PRO B O 1
ATOM 2815 N N . ASP B 1 153 ? 0.389 -25.078 -11.562 1 96.56 153 ASP B N 1
ATOM 2816 C CA . ASP B 1 153 ? 1.27 -25.797 -10.648 1 96.56 153 ASP B CA 1
ATOM 2817 C C . ASP B 1 153 ? 1.844 -24.875 -9.586 1 96.56 153 ASP B C 1
ATOM 2819 O O . ASP B 1 153 ? 2.094 -25.297 -8.453 1 96.56 153 ASP B O 1
ATOM 2823 N N . HIS B 1 154 ? 2.051 -23.672 -9.938 1 97.69 154 HIS B N 1
ATOM 2824 C CA . HIS B 1 154 ? 2.582 -22.625 -9.055 1 97.69 154 HIS B CA 1
ATOM 2825 C C . HIS B 1 154 ? 1.754 -21.359 -9.141 1 97.69 154 HIS B C 1
ATOM 2827 O O . HIS B 1 154 ? 1.389 -20.922 -10.234 1 97.69 154 HIS B O 1
ATOM 2833 N N . LEU B 1 155 ? 1.459 -20.797 -8.008 1 98.06 155 LEU B N 1
ATOM 2834 C CA . LEU B 1 155 ? 0.771 -19.516 -7.922 1 98.06 155 LEU B CA 1
ATOM 2835 C C . LEU B 1 155 ? 1.706 -18.438 -7.402 1 98.06 155 LEU B C 1
ATOM 2837 O O . LEU B 1 155 ? 2.256 -18.547 -6.305 1 98.06 155 LEU B O 1
ATOM 2841 N N . VAL B 1 156 ? 1.949 -17.422 -8.227 1 98.12 156 VAL B N 1
ATOM 2842 C CA . VAL B 1 156 ? 2.809 -16.297 -7.871 1 98.12 156 VAL B CA 1
ATOM 2843 C C . VAL B 1 156 ? 1.952 -15.078 -7.535 1 98.12 156 VAL B C 1
ATOM 2845 O O . VAL B 1 156 ? 1.088 -14.688 -8.32 1 98.12 156 VAL B O 1
ATOM 2848 N N . LEU B 1 157 ? 2.146 -14.508 -6.363 1 97.81 157 LEU B N 1
ATOM 2849 C CA . LEU B 1 157 ? 1.441 -13.305 -5.941 1 97.81 157 LEU B CA 1
ATOM 2850 C C . LEU B 1 157 ? 2.42 -12.156 -5.695 1 97.81 157 LEU B C 1
ATOM 2852 O O . LEU B 1 157 ? 3.281 -12.25 -4.816 1 97.81 157 LEU B O 1
ATOM 2856 N N . ASP B 1 158 ? 2.297 -11.172 -6.535 1 96.75 158 ASP B N 1
ATOM 2857 C CA . ASP B 1 158 ? 3.176 -10.016 -6.41 1 96.75 158 ASP B CA 1
ATOM 2858 C C . ASP B 1 158 ? 2.531 -8.922 -5.559 1 96.75 158 ASP B C 1
ATOM 2860 O O . ASP B 1 158 ? 1.697 -8.156 -6.051 1 96.75 158 ASP B O 1
ATOM 2864 N N . GLU B 1 159 ? 2.898 -8.805 -4.25 1 95.56 159 GLU B N 1
ATOM 2865 C CA . GLU B 1 159 ? 2.416 -7.84 -3.27 1 95.56 159 GLU B CA 1
ATOM 2866 C C . GLU B 1 159 ? 0.897 -7.906 -3.131 1 95.56 159 GLU B C 1
ATOM 2868 O O . GLU B 1 159 ? 0.212 -6.891 -3.254 1 95.56 159 GLU B O 1
ATOM 2873 N N . PRO B 1 160 ? 0.393 -9.062 -2.705 1 95.25 160 PRO B N 1
ATOM 2874 C CA . PRO B 1 160 ? -1.055 -9.281 -2.732 1 95.25 160 PRO B CA 1
ATOM 2875 C C . PRO B 1 160 ? -1.796 -8.484 -1.666 1 95.25 160 PRO B C 1
ATOM 2877 O O . PRO B 1 160 ? -3.025 -8.375 -1.709 1 95.25 160 PRO B O 1
ATOM 2880 N N . PHE B 1 161 ? -1.055 -7.855 -0.754 1 94.44 161 PHE B N 1
ATOM 2881 C CA . PHE B 1 161 ? -1.729 -7.223 0.374 1 94.44 161 PHE B CA 1
ATOM 2882 C C . PHE B 1 161 ? -1.651 -5.703 0.267 1 94.44 161 PHE B C 1
ATOM 2884 O O . PHE B 1 161 ? -2.156 -4.988 1.135 1 94.44 161 PHE B O 1
ATOM 2891 N N . THR B 1 162 ? -1.007 -5.246 -0.764 1 89.31 162 THR B N 1
ATOM 2892 C CA . THR B 1 162 ? -0.853 -3.805 -0.933 1 89.31 162 THR B CA 1
ATOM 2893 C C . THR B 1 162 ? -2.215 -3.119 -1.002 1 89.31 162 THR B C 1
ATOM 2895 O O . THR B 1 162 ? -3.1 -3.557 -1.742 1 89.31 162 THR B O 1
ATOM 2898 N N . GLY B 1 163 ? -2.375 -2.062 -0.191 1 87.25 163 GLY B N 1
ATOM 2899 C CA . GLY B 1 163 ? -3.58 -1.25 -0.248 1 87.25 163 GLY B CA 1
ATOM 2900 C C . GLY B 1 163 ? -4.746 -1.857 0.511 1 87.25 163 GLY B C 1
ATOM 2901 O O . GLY B 1 163 ? -5.816 -1.256 0.597 1 87.25 163 GLY B O 1
ATOM 2902 N N . LEU B 1 164 ? -4.551 -3.01 1.087 1 92.25 164 LEU B N 1
ATOM 2903 C CA . LEU B 1 164 ? -5.637 -3.678 1.8 1 92.25 164 LEU B CA 1
ATOM 2904 C C . LEU B 1 164 ? -5.633 -3.295 3.275 1 92.25 164 LEU B C 1
ATOM 2906 O O . LEU B 1 164 ? -4.57 -3.182 3.891 1 92.25 164 LEU B O 1
ATOM 2910 N N . ASP B 1 165 ? -6.832 -3.064 3.766 1 93.25 165 ASP B N 1
ATOM 2911 C CA . ASP B 1 165 ? -6.957 -2.885 5.207 1 93.25 165 ASP B CA 1
ATOM 2912 C C . ASP B 1 165 ? -6.902 -4.227 5.934 1 93.25 165 ASP B C 1
ATOM 2914 O O . ASP B 1 165 ? -6.75 -5.273 5.301 1 93.25 165 ASP B O 1
ATOM 2918 N N . TRP B 1 166 ? -7.043 -4.164 7.199 1 93.44 166 TRP B N 1
ATOM 2919 C CA . TRP B 1 166 ? -6.766 -5.344 8.016 1 93.44 166 TRP B CA 1
ATOM 2920 C C . TRP B 1 166 ? -7.785 -6.445 7.738 1 93.44 166 TRP B C 1
ATOM 2922 O O . TRP B 1 166 ? -7.414 -7.59 7.473 1 93.44 166 TRP B O 1
ATOM 2932 N N . PRO B 1 167 ? -9.07 -6.148 7.707 1 92.88 167 PRO B N 1
ATOM 2933 C CA . PRO B 1 167 ? -10.023 -7.223 7.418 1 92.88 167 PRO B CA 1
ATOM 2934 C C . PRO B 1 167 ? -9.812 -7.848 6.043 1 92.88 167 PRO B C 1
ATOM 2936 O O . PRO B 1 167 ? -9.867 -9.078 5.906 1 92.88 167 PRO B O 1
ATOM 2939 N N . ALA B 1 168 ? -9.609 -7.055 5.086 1 93.12 168 ALA B N 1
ATOM 2940 C CA . ALA B 1 168 ? -9.367 -7.547 3.732 1 93.12 168 ALA B CA 1
ATOM 2941 C C . ALA B 1 168 ? -8.102 -8.406 3.682 1 93.12 168 ALA B C 1
ATOM 2943 O O . ALA B 1 168 ? -8.086 -9.469 3.055 1 93.12 168 ALA B O 1
ATOM 2944 N N . ARG B 1 169 ? -7.09 -7.934 4.352 1 94.38 169 ARG B N 1
ATOM 2945 C CA . ARG B 1 169 ? -5.832 -8.672 4.418 1 94.38 169 ARG B CA 1
ATOM 2946 C C . ARG B 1 169 ? -6.043 -10.055 5.027 1 94.38 169 ARG B C 1
ATOM 2948 O O . ARG B 1 169 ? -5.547 -11.055 4.5 1 94.38 169 ARG B O 1
ATOM 2955 N N . GLN B 1 170 ? -6.742 -10.062 6.078 1 94.62 170 GLN B N 1
ATOM 2956 C CA . GLN B 1 170 ? -7.004 -11.336 6.746 1 94.62 170 GLN B CA 1
ATOM 2957 C C . GLN B 1 170 ? -7.766 -12.289 5.836 1 94.62 170 GLN B C 1
ATOM 2959 O O . GLN B 1 170 ? -7.473 -13.484 5.797 1 94.62 170 GLN B O 1
ATOM 2964 N N . SER B 1 171 ? -8.656 -11.742 5.156 1 95 171 SER B N 1
ATOM 2965 C CA . SER B 1 171 ? -9.453 -12.547 4.238 1 95 171 SER B CA 1
ATOM 2966 C C . SER B 1 171 ? -8.586 -13.188 3.166 1 95 171 SER B C 1
ATOM 2968 O O . SER B 1 171 ? -8.68 -14.391 2.922 1 95 171 SER B O 1
ATOM 2970 N N . VAL B 1 172 ? -7.734 -12.461 2.572 1 95.75 172 VAL B N 1
ATOM 2971 C CA . VAL B 1 172 ? -6.844 -12.969 1.532 1 95.75 172 VAL B CA 1
ATOM 2972 C C . VAL B 1 172 ? -5.867 -13.977 2.133 1 95.75 172 VAL B C 1
ATOM 2974 O O . VAL B 1 172 ? -5.652 -15.047 1.57 1 95.75 172 VAL B O 1
ATOM 2977 N N . LEU B 1 173 ? -5.332 -13.648 3.297 1 97 173 LEU B N 1
ATOM 2978 C CA . LEU B 1 173 ? -4.371 -14.523 3.967 1 97 173 LEU B CA 1
ATOM 2979 C C . LEU B 1 173 ? -4.992 -15.883 4.273 1 97 173 LEU B C 1
ATOM 2981 O O . LEU B 1 173 ? -4.355 -16.922 4.074 1 97 173 LEU B O 1
ATOM 2985 N N . ASP B 1 174 ? -6.164 -15.836 4.695 1 97.19 174 ASP B N 1
ATOM 2986 C CA . ASP B 1 174 ? -6.867 -17.078 5.008 1 97.19 174 ASP B CA 1
ATOM 2987 C C . ASP B 1 174 ? -6.98 -17.969 3.771 1 97.19 174 ASP B C 1
ATOM 2989 O O . ASP B 1 174 ? -6.836 -19.188 3.863 1 97.19 174 ASP B O 1
ATOM 2993 N N . ARG B 1 175 ? -7.199 -17.375 2.684 1 95.69 175 ARG B N 1
ATOM 2994 C CA . ARG B 1 175 ? -7.301 -18.141 1.448 1 95.69 175 ARG B CA 1
ATOM 2995 C C . ARG B 1 175 ? -5.949 -18.719 1.047 1 95.69 175 ARG B C 1
ATOM 2997 O O . ARG B 1 175 ? -5.855 -19.875 0.645 1 95.69 175 ARG B O 1
ATOM 3004 N N . LEU B 1 176 ? -4.934 -17.969 1.208 1 97.38 176 LEU B N 1
ATOM 3005 C CA . LEU B 1 176 ? -3.598 -18.453 0.873 1 97.38 176 LEU B CA 1
ATOM 3006 C C . LEU B 1 176 ? -3.201 -19.625 1.769 1 97.38 176 LEU B C 1
ATOM 3008 O O . LEU B 1 176 ? -2.611 -20.609 1.299 1 97.38 176 LEU B O 1
ATOM 3012 N N . ARG B 1 177 ? -3.564 -19.562 2.98 1 97.38 177 ARG B N 1
ATOM 3013 C CA . ARG B 1 177 ? -3.285 -20.656 3.912 1 97.38 177 ARG B CA 1
ATOM 3014 C C . ARG B 1 177 ? -4.012 -21.922 3.5 1 97.38 177 ARG B C 1
ATOM 3016 O O . ARG B 1 177 ? -3.43 -23.016 3.516 1 97.38 177 ARG B O 1
ATOM 3023 N N . ALA B 1 178 ? -5.211 -21.703 3.164 1 96.75 178 ALA B N 1
ATOM 3024 C CA . ALA B 1 178 ? -6.008 -22.844 2.738 1 96.75 178 ALA B CA 1
ATOM 3025 C C . ALA B 1 178 ? -5.43 -23.484 1.474 1 96.75 178 ALA B C 1
ATOM 3027 O O . ALA B 1 178 ? -5.352 -24.703 1.363 1 96.75 178 ALA B O 1
ATOM 3028 N N . LEU B 1 179 ? -5.066 -22.688 0.545 1 96.38 179 LEU B N 1
ATOM 3029 C CA . LEU B 1 179 ? -4.477 -23.188 -0.696 1 96.38 179 LEU B CA 1
ATOM 3030 C C . LEU B 1 179 ? -3.168 -23.922 -0.425 1 96.38 179 LEU B C 1
ATOM 3032 O O . LEU B 1 179 ? -2.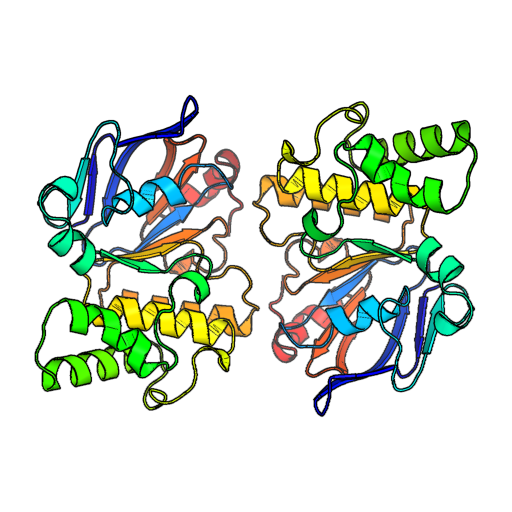924 -24.984 -0.987 1 96.38 179 LEU B O 1
ATOM 3036 N N . HIS B 1 180 ? -2.375 -23.375 0.443 1 96.88 180 HIS B N 1
ATOM 3037 C CA . HIS B 1 180 ? -1.12 -24.016 0.822 1 96.88 180 HIS B CA 1
ATOM 3038 C C . HIS B 1 180 ? -1.371 -25.359 1.498 1 96.88 180 HIS B C 1
ATOM 3040 O O . HIS B 1 180 ? -0.721 -26.359 1.17 1 96.88 180 HIS B O 1
ATOM 3046 N N . ALA B 1 181 ? -2.283 -25.344 2.346 1 96.06 181 ALA B N 1
ATOM 3047 C CA . ALA B 1 181 ? -2.629 -26.578 3.064 1 96.06 181 ALA B CA 1
ATOM 3048 C C . ALA B 1 181 ? -3.127 -27.656 2.104 1 96.06 181 ALA B C 1
ATOM 3050 O O . ALA B 1 181 ? -2.922 -28.844 2.34 1 96.06 181 ALA B O 1
ATOM 3051 N N . ALA B 1 182 ? -3.682 -27.203 1.052 1 94.44 182 ALA B N 1
ATOM 3052 C CA . ALA B 1 182 ? -4.211 -28.125 0.051 1 94.44 182 ALA B CA 1
ATOM 3053 C C . ALA B 1 182 ? -3.115 -28.562 -0.914 1 94.44 182 ALA B C 1
ATOM 3055 O O . ALA B 1 182 ? -3.365 -29.375 -1.82 1 94.44 182 ALA B O 1
ATOM 3056 N N . GLY B 1 183 ? -1.936 -28.062 -0.775 1 94.75 183 GLY B N 1
ATOM 3057 C CA . GLY B 1 183 ? -0.8 -28.547 -1.542 1 94.75 183 GLY B CA 1
ATOM 3058 C C . GLY B 1 183 ? -0.422 -27.625 -2.693 1 94.75 183 GLY B C 1
ATOM 3059 O O . GLY B 1 183 ? 0.43 -27.984 -3.514 1 94.75 183 GLY B O 1
ATOM 3060 N N . THR B 1 184 ? -1.069 -26.453 -2.756 1 94.31 184 THR B N 1
ATOM 3061 C CA . THR B 1 184 ? -0.738 -25.5 -3.814 1 94.31 184 THR B CA 1
ATOM 3062 C C . THR B 1 184 ? 0.627 -24.875 -3.564 1 94.31 184 THR B C 1
ATOM 3064 O O . THR B 1 184 ? 0.946 -24.5 -2.434 1 94.31 184 THR B O 1
ATOM 3067 N N . SER B 1 185 ? 1.467 -24.844 -4.648 1 97 185 SER B N 1
ATOM 3068 C CA . SER B 1 185 ? 2.74 -24.141 -4.578 1 97 185 SER B CA 1
ATOM 3069 C C . SER B 1 185 ? 2.537 -22.625 -4.648 1 97 185 SER B C 1
ATOM 3071 O O . SER B 1 185 ? 1.885 -22.125 -5.566 1 97 185 SER B O 1
ATOM 3073 N N . LEU B 1 186 ? 3.125 -21.906 -3.658 1 98.06 186 LEU B N 1
ATOM 3074 C CA . LEU B 1 186 ? 2.936 -20.453 -3.59 1 98.06 186 LEU B CA 1
ATOM 3075 C C . LEU B 1 186 ? 4.277 -19.734 -3.629 1 98.06 186 LEU B C 1
ATOM 3077 O O . LEU B 1 186 ? 5.238 -20.156 -2.992 1 98.06 186 LEU B O 1
ATOM 3081 N N . ILE B 1 187 ? 4.363 -18.719 -4.422 1 98.56 187 ILE B N 1
ATOM 3082 C CA . ILE B 1 187 ? 5.43 -17.734 -4.371 1 98.56 187 ILE B CA 1
ATOM 3083 C C . ILE B 1 187 ? 4.84 -16.359 -4.062 1 98.56 187 ILE B C 1
ATOM 3085 O O . ILE B 1 187 ? 4.145 -15.766 -4.898 1 98.56 187 ILE B O 1
ATOM 3089 N N . VAL B 1 188 ? 5.113 -15.859 -2.887 1 98.38 188 VAL B N 1
ATOM 3090 C CA . VAL B 1 188 ? 4.555 -14.578 -2.467 1 98.38 188 VAL B CA 1
ATOM 3091 C C . VAL B 1 188 ? 5.66 -13.531 -2.393 1 98.38 188 VAL B C 1
ATOM 3093 O O . VAL B 1 188 ? 6.59 -13.648 -1.591 1 98.38 188 VAL B O 1
ATOM 3096 N N . VAL B 1 189 ? 5.539 -12.586 -3.279 1 97.94 189 VAL B N 1
ATOM 3097 C CA . VAL B 1 189 ? 6.477 -11.469 -3.281 1 97.94 189 VAL B CA 1
ATOM 3098 C C . VAL B 1 189 ? 5.945 -10.352 -2.391 1 97.94 189 VAL B C 1
ATOM 3100 O O . VAL B 1 189 ? 4.84 -9.844 -2.611 1 97.94 189 VAL B O 1
ATOM 3103 N N . THR B 1 190 ? 6.711 -9.945 -1.404 1 96.56 190 THR B N 1
ATOM 3104 C CA . THR B 1 190 ? 6.277 -8.875 -0.519 1 96.56 190 THR B CA 1
ATOM 3105 C C . THR B 1 190 ? 7.465 -8.289 0.243 1 96.56 190 THR B C 1
ATOM 3107 O O . THR B 1 190 ? 8.453 -8.984 0.496 1 96.56 190 THR B O 1
ATOM 3110 N N . HIS B 1 191 ? 7.309 -7.059 0.61 1 94.81 191 HIS B N 1
ATOM 3111 C CA . HIS B 1 191 ? 8.32 -6.445 1.467 1 94.81 191 HIS B CA 1
ATOM 3112 C C . HIS B 1 191 ? 7.902 -6.5 2.934 1 94.81 191 HIS B C 1
ATOM 3114 O O . HIS B 1 191 ? 8.68 -6.133 3.818 1 94.81 191 HIS B O 1
ATOM 3120 N N . ASP B 1 192 ? 6.766 -6.98 3.199 1 92.88 192 ASP B N 1
ATOM 3121 C CA . ASP B 1 192 ? 6.242 -7.078 4.559 1 92.88 192 ASP B CA 1
ATOM 3122 C C . ASP B 1 192 ? 6.004 -8.531 4.949 1 92.88 192 ASP B C 1
ATOM 3124 O O . ASP B 1 192 ? 5.113 -9.188 4.406 1 92.88 192 ASP B O 1
ATOM 3128 N N . LEU B 1 193 ? 6.68 -8.914 5.988 1 96.31 193 LEU B N 1
ATOM 3129 C CA . LEU B 1 193 ? 6.684 -10.328 6.352 1 96.31 193 LEU B CA 1
ATOM 3130 C C . LEU B 1 193 ? 5.676 -10.609 7.461 1 96.31 193 LEU B C 1
ATOM 3132 O O . LEU B 1 193 ? 5.426 -11.766 7.797 1 96.31 193 LEU B O 1
ATOM 3136 N N . ARG B 1 194 ? 5.07 -9.641 7.93 1 92.56 194 ARG B N 1
ATOM 3137 C CA . ARG B 1 194 ? 4.27 -9.758 9.141 1 92.56 194 ARG B CA 1
ATOM 3138 C C . ARG B 1 194 ? 3.176 -10.812 8.977 1 92.56 194 ARG B C 1
ATOM 3140 O O . ARG B 1 194 ? 2.984 -11.656 9.852 1 92.56 194 ARG B O 1
ATOM 3147 N N . ASP B 1 195 ? 2.521 -10.812 7.895 1 92.56 195 ASP B N 1
ATOM 3148 C CA . ASP B 1 195 ? 1.362 -11.688 7.723 1 92.56 195 ASP B CA 1
ATOM 3149 C C . ASP B 1 195 ? 1.769 -13.031 7.121 1 92.56 195 ASP B C 1
ATOM 3151 O O . ASP B 1 195 ? 1.173 -14.062 7.434 1 92.56 195 ASP B O 1
ATOM 3155 N N . VAL B 1 196 ? 2.824 -13.078 6.348 1 96.06 196 VAL B N 1
ATOM 3156 C CA . VAL B 1 196 ? 3.109 -14.266 5.551 1 96.06 196 VAL B CA 1
ATOM 3157 C C . VAL B 1 196 ? 4.168 -15.109 6.25 1 96.06 196 VAL B C 1
ATOM 3159 O O . VAL B 1 196 ? 4.527 -16.188 5.766 1 96.06 196 VAL B O 1
ATOM 3162 N N . TRP B 1 197 ? 4.613 -14.672 7.359 1 96.25 197 TRP B N 1
ATOM 3163 C CA . TRP B 1 197 ? 5.715 -15.328 8.055 1 96.25 197 TRP B CA 1
ATOM 3164 C C . TRP B 1 197 ? 5.355 -16.766 8.406 1 96.25 197 TRP B C 1
ATOM 3166 O O . TRP B 1 197 ? 6.148 -17.688 8.172 1 96.25 197 TRP B O 1
ATOM 3176 N N . THR B 1 198 ? 4.184 -16.969 8.891 1 94.44 198 THR B N 1
ATOM 3177 C CA . THR B 1 198 ? 3.771 -18.297 9.336 1 94.44 198 THR B CA 1
ATOM 3178 C C . THR B 1 198 ? 3.359 -19.172 8.148 1 94.44 198 THR B C 1
ATOM 3180 O O . THR B 1 198 ? 3.221 -20.391 8.281 1 94.44 198 THR B O 1
ATOM 3183 N N . LEU B 1 199 ? 3.184 -18.547 7.047 1 95.88 199 LEU B N 1
ATOM 3184 C CA . LEU B 1 199 ? 2.785 -19.25 5.832 1 95.88 199 LEU B CA 1
ATOM 3185 C C . LEU B 1 199 ? 4.004 -19.781 5.09 1 95.88 199 LEU B C 1
ATOM 3187 O O . LEU B 1 199 ? 3.91 -20.781 4.379 1 95.88 199 LEU B O 1
ATOM 3191 N N . ALA B 1 200 ? 5.129 -19.25 5.328 1 97.62 200 ALA B N 1
ATOM 3192 C CA . ALA B 1 200 ? 6.32 -19.469 4.512 1 97.62 200 ALA B CA 1
ATOM 3193 C C . ALA B 1 200 ? 7.035 -20.75 4.934 1 97.62 200 ALA B C 1
ATOM 3195 O O . ALA B 1 200 ? 7.332 -20.953 6.117 1 97.62 200 ALA B O 1
ATOM 3196 N N . ASP B 1 201 ? 7.293 -21.594 3.992 1 98.19 201 ASP B N 1
ATOM 3197 C CA . ASP B 1 201 ? 8.227 -22.703 4.203 1 98.19 201 ASP B CA 1
ATOM 3198 C C . ASP B 1 201 ? 9.672 -22.219 4.086 1 98.19 201 ASP B C 1
ATOM 3200 O O . ASP B 1 201 ? 10.562 -22.75 4.762 1 98.19 201 ASP B O 1
ATOM 3204 N N . ARG B 1 202 ? 9.867 -21.297 3.252 1 98.25 202 ARG B N 1
ATOM 3205 C CA . ARG B 1 202 ? 11.18 -20.719 2.996 1 98.25 202 ARG B CA 1
ATOM 3206 C C . ARG B 1 202 ? 11.062 -19.219 2.695 1 98.25 202 ARG B C 1
ATOM 3208 O O . ARG B 1 202 ? 10.07 -18.781 2.105 1 98.25 202 ARG B O 1
ATOM 3215 N N . VAL B 1 203 ? 12.062 -18.5 3.104 1 98.25 203 VAL B N 1
ATOM 3216 C CA . VAL B 1 203 ? 12.133 -17.062 2.855 1 98.25 203 VAL B CA 1
ATOM 3217 C C . VAL B 1 203 ? 13.375 -16.734 2.031 1 98.25 203 VAL B C 1
ATOM 3219 O O . VAL B 1 203 ? 14.469 -17.25 2.311 1 98.25 203 VAL B O 1
ATOM 3222 N N . VAL B 1 204 ? 13.195 -15.953 1.023 1 98.44 204 VAL B N 1
ATOM 3223 C CA . VAL B 1 204 ? 14.273 -15.477 0.163 1 98.44 204 VAL B CA 1
ATOM 3224 C C . VAL B 1 204 ? 14.289 -13.953 0.144 1 98.44 204 VAL B C 1
ATOM 3226 O O . VAL B 1 204 ? 13.312 -13.32 -0.277 1 98.44 204 VAL B O 1
ATOM 3229 N N . ALA B 1 205 ? 15.352 -13.344 0.567 1 98.31 205 ALA B N 1
ATOM 3230 C CA . ALA B 1 205 ? 15.484 -11.891 0.558 1 98.31 205 ALA B CA 1
ATOM 3231 C C . ALA B 1 205 ? 16.422 -11.438 -0.56 1 98.31 205 ALA B C 1
ATOM 3233 O O . ALA B 1 205 ? 17.547 -11.93 -0.679 1 98.31 205 ALA B O 1
ATOM 3234 N N . MET B 1 206 ? 15.914 -10.562 -1.29 1 98 206 MET B N 1
ATOM 3235 C CA . MET B 1 206 ? 16.703 -10.031 -2.391 1 98 206 MET B CA 1
ATOM 3236 C C . MET B 1 206 ? 17.203 -8.625 -2.066 1 98 206 MET B C 1
ATOM 3238 O O . MET B 1 206 ? 16.516 -7.855 -1.402 1 98 206 MET B O 1
ATOM 3242 N N . ARG B 1 207 ? 18.344 -8.359 -2.523 1 96.94 207 ARG B N 1
ATOM 3243 C CA . ARG B 1 207 ? 18.969 -7.051 -2.424 1 96.94 207 ARG B CA 1
ATOM 3244 C C . ARG B 1 207 ? 19.859 -6.777 -3.637 1 96.94 207 ARG B C 1
ATOM 3246 O O . ARG B 1 207 ? 20.688 -7.609 -4.012 1 96.94 207 ARG B O 1
ATOM 3253 N N . ASP B 1 208 ? 19.641 -5.645 -4.289 1 95.56 208 ASP B N 1
ATOM 3254 C CA . ASP B 1 208 ? 20.453 -5.195 -5.41 1 95.56 208 ASP B CA 1
ATOM 3255 C C . ASP B 1 208 ? 20.5 -6.254 -6.512 1 95.56 208 ASP B C 1
ATOM 3257 O O . ASP B 1 208 ? 21.578 -6.535 -7.055 1 95.56 208 ASP B O 1
ATOM 3261 N N . GLY B 1 209 ? 19.375 -6.906 -6.668 1 97.62 209 GLY B N 1
ATOM 3262 C CA . GLY B 1 209 ? 19.219 -7.828 -7.781 1 97.62 209 GLY B CA 1
ATOM 3263 C C . GLY B 1 209 ? 19.734 -9.219 -7.477 1 97.62 209 GLY B C 1
ATOM 3264 O O . GLY B 1 209 ? 19.719 -10.102 -8.344 1 97.62 209 GLY B O 1
ATOM 3265 N N . GLU B 1 210 ? 20.188 -9.414 -6.238 1 98.19 210 GLU B N 1
ATOM 3266 C CA . GLU B 1 210 ? 20.75 -10.703 -5.836 1 98.19 210 GLU B CA 1
ATOM 3267 C C . GLU B 1 210 ? 20.016 -11.273 -4.625 1 98.19 210 GLU B C 1
ATOM 3269 O O . GLU B 1 210 ? 19.281 -10.547 -3.949 1 98.19 210 GLU B O 1
ATOM 3274 N N . ILE B 1 211 ? 20.156 -12.555 -4.441 1 98.06 211 ILE B N 1
ATOM 3275 C CA . ILE B 1 211 ? 19.656 -13.148 -3.209 1 98.06 211 ILE B CA 1
ATOM 3276 C C . ILE B 1 211 ? 20.625 -12.883 -2.066 1 98.06 211 ILE B C 1
ATOM 3278 O O . ILE B 1 211 ? 21.766 -13.367 -2.088 1 98.06 211 ILE B O 1
ATOM 3282 N N . ALA B 1 212 ? 20.203 -12.133 -1.113 1 97.56 212 ALA B N 1
ATOM 3283 C CA . ALA B 1 212 ? 21.047 -11.766 0.026 1 97.56 212 ALA B CA 1
ATOM 3284 C C . ALA B 1 212 ? 20.969 -12.82 1.123 1 97.56 212 ALA B C 1
ATOM 3286 O O . ALA B 1 212 ? 21.922 -13.008 1.882 1 97.56 212 ALA B O 1
ATOM 3287 N N . LEU B 1 213 ? 19.797 -13.352 1.231 1 96.94 213 LEU B N 1
ATOM 3288 C CA . LEU B 1 213 ? 19.531 -14.328 2.283 1 96.94 213 LEU B CA 1
ATOM 3289 C C . LEU B 1 213 ? 18.438 -15.297 1.852 1 96.94 213 LEU B C 1
ATOM 3291 O O . LEU B 1 213 ? 17.516 -14.922 1.126 1 96.94 213 LEU B O 1
ATOM 3295 N N . ARG B 1 214 ? 18.609 -16.578 2.213 1 97.38 214 ARG B N 1
ATOM 3296 C CA . ARG B 1 214 ? 17.531 -17.547 1.997 1 97.38 214 ARG B CA 1
ATOM 3297 C C . ARG B 1 214 ? 17.594 -18.672 3.029 1 97.38 214 ARG B C 1
ATOM 3299 O O . ARG B 1 214 ? 18.672 -19.078 3.459 1 97.38 214 ARG B O 1
ATOM 3306 N N . GLY B 1 215 ? 16.469 -19.156 3.436 1 97.25 215 GLY B N 1
ATOM 3307 C CA . GLY B 1 215 ? 16.406 -20.25 4.383 1 97.25 215 GLY B CA 1
ATOM 3308 C C . GLY B 1 215 ? 15.047 -20.391 5.055 1 97.25 215 GLY B C 1
ATOM 3309 O O . GLY B 1 215 ? 14.078 -19.75 4.641 1 97.25 215 GLY B O 1
ATOM 3310 N N . ASP B 1 216 ? 15.031 -21.266 5.996 1 97.25 216 ASP B N 1
ATOM 3311 C CA . ASP B 1 216 ? 13.859 -21.406 6.848 1 97.25 216 ASP B CA 1
ATOM 3312 C C . ASP B 1 216 ? 13.586 -20.125 7.625 1 97.25 216 ASP B C 1
ATOM 3314 O O . ASP B 1 216 ? 14.516 -19.453 8.078 1 97.25 216 ASP B O 1
ATOM 3318 N N . PRO B 1 217 ? 12.32 -19.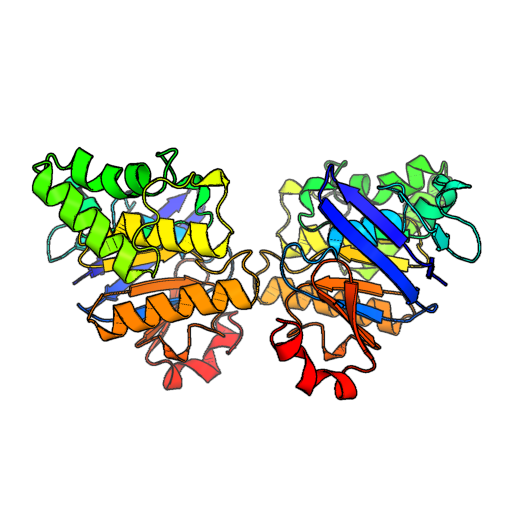797 7.734 1 96.38 217 PRO B N 1
ATOM 3319 C CA . PRO B 1 217 ? 11.969 -18.562 8.445 1 96.38 217 PRO B CA 1
ATOM 3320 C C . PRO B 1 217 ? 12.68 -18.422 9.789 1 96.38 217 PRO B C 1
ATOM 3322 O O . PRO B 1 217 ? 13.242 -17.375 10.086 1 96.38 217 PRO B O 1
ATOM 3325 N N . ALA B 1 218 ? 12.758 -19.438 10.555 1 95.12 218 ALA B N 1
ATOM 3326 C CA . ALA B 1 218 ? 13.367 -19.391 11.883 1 95.12 218 ALA B CA 1
ATOM 3327 C C . ALA B 1 218 ? 14.859 -19.062 11.789 1 95.12 218 ALA B C 1
ATOM 3329 O O . ALA B 1 218 ? 15.398 -18.375 12.648 1 95.12 218 ALA B O 1
ATOM 3330 N N . ASP B 1 219 ? 15.484 -19.469 10.758 1 95.88 219 ASP B N 1
ATOM 3331 C CA . ASP B 1 219 ? 16.922 -19.344 10.609 1 95.88 219 ASP B CA 1
ATOM 3332 C C . ASP B 1 219 ? 17.312 -17.969 10.078 1 95.88 219 ASP B C 1
ATOM 3334 O O . ASP B 1 219 ? 18.406 -17.469 10.344 1 95.88 219 ASP B O 1
ATOM 3338 N N . VAL B 1 220 ? 16.344 -17.344 9.406 1 96.38 220 VAL B N 1
ATOM 3339 C CA . VAL B 1 220 ? 16.75 -16.141 8.703 1 96.38 220 VAL B CA 1
ATOM 3340 C C . VAL B 1 220 ? 16.234 -14.906 9.461 1 96.38 220 VAL B C 1
ATOM 3342 O O . VAL B 1 220 ? 16.609 -13.773 9.133 1 96.38 220 VAL B O 1
ATOM 3345 N N . ARG B 1 221 ? 15.453 -15.078 10.43 1 95.94 221 ARG B N 1
ATOM 3346 C CA . ARG B 1 221 ? 14.773 -13.984 11.125 1 95.94 221 ARG B CA 1
ATOM 3347 C C . ARG B 1 221 ? 15.766 -12.93 11.594 1 95.94 221 ARG B C 1
ATOM 3349 O O . ARG B 1 221 ? 15.547 -11.734 11.391 1 95.94 221 ARG B O 1
ATOM 3356 N N . GLY B 1 222 ? 16.844 -13.344 12.188 1 95.88 222 GLY B N 1
ATOM 3357 C CA . GLY B 1 222 ? 17.828 -12.438 12.773 1 95.88 222 GLY B CA 1
ATOM 3358 C C . GLY B 1 222 ? 18.625 -11.672 11.742 1 95.88 222 GLY B C 1
ATOM 3359 O O . GLY B 1 222 ? 19.172 -10.609 12.039 1 95.88 222 GLY B O 1
ATOM 3360 N N . ALA B 1 223 ? 18.672 -12.164 10.516 1 96.38 223 ALA B N 1
ATOM 3361 C CA . ALA B 1 223 ? 19.531 -11.586 9.477 1 96.38 223 ALA B CA 1
ATOM 3362 C C . ALA B 1 223 ? 18.734 -10.672 8.555 1 96.38 223 ALA B C 1
ATOM 3364 O O . ALA B 1 223 ? 19.297 -9.977 7.715 1 96.38 223 ALA B O 1
ATOM 3365 N N . LEU B 1 224 ? 17.453 -10.609 8.695 1 95.88 224 LEU B N 1
ATOM 3366 C CA . LEU B 1 224 ? 16.578 -9.883 7.793 1 95.88 224 LEU B CA 1
ATOM 3367 C C . LEU B 1 224 ? 16.953 -8.398 7.75 1 95.88 224 LEU B C 1
ATOM 3369 O O . LEU B 1 224 ? 17.031 -7.809 6.672 1 95.88 224 LEU B O 1
ATOM 3373 N N . PRO B 1 225 ? 17.266 -7.836 8.938 1 94.5 225 PRO B N 1
ATOM 3374 C CA . PRO B 1 225 ? 17.594 -6.41 8.914 1 94.5 225 PRO B CA 1
ATOM 3375 C C . PRO B 1 225 ? 18.844 -6.113 8.078 1 94.5 225 PRO B C 1
ATOM 3377 O O . PRO B 1 225 ? 18.906 -5.062 7.426 1 94.5 225 PRO B O 1
ATOM 3380 N N . ASP B 1 226 ? 19.688 -6.969 8.055 1 92.25 226 ASP B N 1
ATOM 3381 C CA . ASP B 1 226 ? 20.906 -6.805 7.25 1 92.25 226 ASP B CA 1
ATOM 3382 C C . ASP B 1 226 ? 20.562 -6.766 5.762 1 92.25 226 ASP B C 1
ATOM 3384 O O . ASP B 1 226 ? 21.312 -6.195 4.965 1 92.25 226 ASP B O 1
ATOM 3388 N N . ALA B 1 227 ? 19.469 -7.367 5.418 1 91.88 227 ALA B N 1
ATOM 3389 C CA . ALA B 1 227 ? 19.016 -7.371 4.027 1 91.88 227 ALA B CA 1
ATOM 3390 C C . ALA B 1 227 ? 18.062 -6.211 3.76 1 91.88 227 ALA B C 1
ATOM 3392 O O . ALA B 1 227 ? 17.5 -6.109 2.67 1 91.88 227 ALA B O 1
ATOM 3393 N N . GLY B 1 228 ? 17.875 -5.426 4.762 1 91.69 228 GLY B N 1
ATOM 3394 C CA . GLY B 1 228 ? 16.984 -4.281 4.605 1 91.69 228 GLY B CA 1
ATOM 3395 C C . GLY B 1 228 ? 15.523 -4.637 4.754 1 91.69 228 GLY B C 1
ATOM 3396 O O . GLY B 1 228 ? 14.656 -3.912 4.27 1 91.69 228 GLY B O 1
ATOM 3397 N N . VAL B 1 229 ? 15.234 -5.77 5.367 1 94.75 229 VAL B N 1
ATOM 3398 C CA . VAL B 1 229 ? 13.867 -6.242 5.535 1 94.75 229 VAL B CA 1
ATOM 3399 C C . VAL B 1 229 ? 13.492 -6.23 7.016 1 94.75 229 VAL B C 1
ATOM 3401 O O . VAL B 1 229 ? 14.281 -6.668 7.863 1 94.75 229 VAL B O 1
ATOM 3404 N N . ARG B 1 230 ? 12.375 -5.695 7.289 1 93.94 230 ARG B N 1
ATOM 3405 C CA . ARG B 1 230 ? 11.883 -5.664 8.664 1 93.94 230 ARG B CA 1
ATOM 3406 C C . ARG B 1 230 ? 11.469 -7.055 9.133 1 93.94 230 ARG B C 1
ATOM 3408 O O . ARG B 1 230 ? 10.688 -7.73 8.461 1 93.94 230 ARG B O 1
ATOM 3415 N N . PRO B 1 231 ? 11.984 -7.477 10.266 1 93.62 231 PRO B N 1
ATOM 3416 C CA . PRO B 1 231 ? 11.5 -8.75 10.789 1 93.62 231 PRO B CA 1
ATOM 3417 C C . PRO B 1 231 ? 10.008 -8.727 11.109 1 93.62 231 PRO B C 1
ATOM 3419 O O . PRO B 1 231 ? 9.438 -7.656 11.344 1 93.62 231 PRO B O 1
ATOM 3422 N N . PRO B 1 232 ? 9.336 -9.836 11.062 1 92.75 232 PRO B N 1
ATOM 3423 C CA . PRO B 1 232 ? 7.887 -9.898 11.289 1 92.75 232 PRO B CA 1
ATOM 3424 C C . PRO B 1 232 ? 7.5 -9.516 12.719 1 92.75 232 PRO B C 1
ATOM 3426 O O . PRO B 1 232 ? 8.32 -9.625 13.633 1 92.75 232 PRO B O 1
#

Secondary structure (DSSP, 8-state):
-EEEEEEEEEETTEEEEEEEEEEE-TT-EEEEEE-TTSSHHHHHTTTTTSS--SEEEEEETTEEGGG-HHHHHHHEEEE-SSGGGG---SBHHHHHHHHHHHTT--HHHHHHHHHHHHHHTT-TT-TTSBGGGS-HHHHHHHHHHHHHTT--SEEEEESTTTT--HHHHHHHHHHHHHHHHTT-EEEEE-S--TTTTTT-SEEEEEETTEEEEEE-HHHHGGGGGGGT----/-EEEEEEEEEETTEEEEEEEEEEE-TT-EEEEEE-TTSSHHHHHHTTTTSS--SEEEEEETTEEGGG-HHHHHHHEEEE-SSGGGG---SBHHHHHHHHHHHTT--HHHHHHHHHHHHHHTT-TT-TTSBGGGS-HHHHHHHHHHHHHTT--SEEEEESTTTT--HHHHHHHHHHHHHHHHTT-EEEEE-S--TTTTTT-SEEEEEETTEEEEEE-HHHHGGGGGGGT----

Nearest PDB structures (foldseek):
  5x40-assembly1_B  TM=9.161E-01  e=1.430E-26  Rhodobacter capsulatus
  4u00-assembly1_A  TM=9.315E-01  e=4.058E-24  Thermus thermophilus HB8
  4yer-assembly1_A  TM=9.239E-01  e=7.043E-23  Thermotoga maritima MSB8
  4yer-assembly1_B  TM=9.207E-01  e=2.179E-22  Thermotoga maritima MSB8
  4rfs-assembly1_B  TM=8.968E-01  e=3.507E-22  Levilactobacillus brevis

Solvent-accessible surface area (backbone atoms only — not comparable to full-atom values): 23132 Å² total; per-residue (Å²): 73,39,37,34,40,46,27,22,33,61,63,86,93,43,64,37,29,56,56,34,64,50,74,42,54,75,35,36,27,38,32,42,30,26,36,81,82,14,24,64,70,66,56,56,34,34,60,36,47,80,41,79,63,76,35,58,49,35,25,52,68,82,40,48,21,90,80,38,47,67,60,23,40,41,34,31,18,67,31,54,52,54,42,75,79,69,60,81,35,66,24,42,39,53,33,22,34,46,57,34,52,74,72,66,56,55,68,71,56,41,53,50,31,35,52,53,19,26,45,66,51,74,44,59,92,45,42,80,41,49,47,88,76,47,54,70,40,51,40,42,35,48,38,50,18,26,29,45,28,46,64,36,61,31,40,36,29,37,31,75,54,62,92,45,32,48,65,34,38,52,54,48,51,53,33,53,51,52,41,38,74,72,46,41,14,36,36,42,32,37,57,65,37,64,81,49,52,87,65,36,62,28,35,34,32,22,41,80,11,25,75,69,44,72,40,43,50,85,76,39,50,87,53,27,58,81,50,46,24,57,65,99,72,40,37,35,40,45,26,23,33,61,62,86,92,44,63,37,29,56,55,36,63,50,75,44,54,76,34,36,29,38,32,39,30,24,37,82,82,15,24,65,70,67,56,57,34,34,59,36,46,80,42,78,64,77,34,58,48,35,24,50,68,81,40,49,22,90,81,38,47,68,58,23,42,41,35,30,19,67,32,53,51,54,42,76,79,70,60,82,35,65,23,42,40,52,34,22,34,45,56,36,54,74,70,67,55,55,69,70,58,40,52,51,32,35,50,52,18,26,43,64,50,74,44,60,91,45,42,82,41,48,48,87,76,47,51,71,40,50,38,41,35,47,38,50,17,26,28,43,27,46,63,35,60,31,40,36,30,36,32,74,53,63,94,45,32,49,65,34,37,51,55,49,49,53,33,53,50,52,42,38,74,71,46,39,14,34,37,41,33,36,56,65,37,63,80,49,51,86,64,36,61,28,35,35,31,22,42,80,11,24,74,69,44,73,39,44,51,85,76,39,48,86,53,27,56,81,50,46,23,57,64,99